Protein AF-A0A2V8NKT4-F1 (afdb_monomer_lite)

Foldseek 3Di:
DLVLLVVAFPPDWDPFFDDDPLLVVLLVVLVVVLVVQCVQCVVPDDPVCCLLANLLSVLLSVLVSVLCRGRVDDDPVSSVVSVCVVVVVVVCVVVVVVVVVCVVCVVVVNVVVVCCQVPVLVCLCLVFVFDDDDDPVLVVLQVVVLCLLPPVPQCDPDVVVVVVVLVVLLVVLVVLLVVCLDQVSVSSLLSNLLCLLSSLLNSLSVLCVVCSPPPLDDPVLSVQLSVLSVCSNNQSCQCPRPNDSVSSVVCSVSSLSNSVSSQVSDPRRPVVSNVSVVVSSVSCCVPPVVQDRSVWGQDDWQDAPVDTDGGDPLCSQLLNVLLVVCVVFDPFLAEAEDAQPPVNCVRNVGDHLDPDNHPSSDPDLDDLVNVVVSCVVRVHFKYKFFQDHNGDDGRDPSNVVSQCVVFVDWDDGDRIIMGGDDD

pLDDT: mean 88.25, std 9.62, range [53.41, 97.94]

Secondary structure (DSSP, 8-state):
-HHHHHHH--S---SS----HHHHHHHHHHHHHHHHHHHHHGGG--HHHIIIIIHHHHHHHHHHHHHHHHH--S-HHHHHHHHHHHHHHHHHHHHHHHHHHHHHHHHTT-HHHHHIIIIIGGGHHHHHS--PPPPGGGGGGGHHHHHHHHS-----SSHHHHHHHHHHHHHHHHHHHHGGGSHHHHHHHHHHHHHHHHHHHHHHHHHHHHTTT-TTS-HHHHHHHHHHHHHHHHHGGGGSS---HHHHHHHHHHHHHHHHHHHHH-TTS-HHHHHHHHHHHHHHIIIIITT--TT----EEP--TT-PPEE-HHHHHHHHHHHHHHHHH--SSB-EEESS-HHHHHHH-PBPSSS-SSGGG-SS---HHHHHHHHHHHT--EEEEESS-SSSPPPPHHHHHHHHHH--EEEEETTEEEEE---

Sequence (423 aa):
MYREQVLSSDGSRLSKPYFSYFSLLKGLGYLSFFGAVTSLLWPRLGLLEAVNLLLPAASFCGVLIWTERMAGQASFNARLKNLASGIAPFSLGIVAPILLFLIPYILSNSVGDLYRGVFLLSQKRLQYASADFPPFLTIVTAVPYGLLLFFNPSPSRKPIINRILGTIVVLALGLALTSSGNPPVWGFIWHSGRLLSVLAVLAGCSVIVRFLKSDLISSTKRQILILLVGMTALLSLIQFPFPAPIYYCYMSPLVALALLAIVTVQPDAPKLLHLGFLAFYLLFAVLWMNTGYPAHKPQLRIDLARGGIRVAAEDREVYTALVKLIRQHADSGYIYAAPDCPEVYFLTGLRNPTRKIFDFLSSVQEDASDMARLIQTKGIRVIVINRHPGHSPTLDSQVASLLQERFPESADIGKFTVRWTVK

Radius of gyration: 27.74 Å; chains: 1; bounding box: 74×44×80 Å

Structure (mmCIF, N/CA/C/O backbone):
data_AF-A0A2V8NKT4-F1
#
_entry.id   AF-A0A2V8NKT4-F1
#
loop_
_atom_site.group_PDB
_atom_site.id
_atom_site.type_symbol
_atom_site.label_atom_id
_atom_site.label_alt_id
_atom_site.label_comp_id
_atom_site.label_asym_id
_atom_site.label_entity_id
_atom_site.label_seq_id
_atom_site.pdbx_PDB_ins_code
_atom_site.Cartn_x
_atom_site.Cartn_y
_atom_site.Cartn_z
_atom_site.occupancy
_atom_site.B_iso_or_equiv
_atom_site.auth_seq_id
_atom_site.auth_comp_id
_atom_site.auth_asym_id
_atom_site.auth_atom_id
_atom_site.pdbx_PDB_model_num
ATOM 1 N N . MET A 1 1 ? 3.908 -11.097 -21.227 1.00 64.62 1 MET A N 1
ATOM 2 C CA . MET A 1 1 ? 3.631 -10.383 -22.497 1.00 64.62 1 MET A CA 1
ATOM 3 C C . MET A 1 1 ? 4.871 -10.185 -23.374 1.00 64.62 1 MET A C 1
ATOM 5 O O . MET A 1 1 ? 4.804 -10.582 -24.523 1.00 64.62 1 MET A O 1
ATOM 9 N N . TYR A 1 2 ? 6.004 -9.658 -22.884 1.00 76.06 2 TYR A N 1
ATOM 10 C CA . TYR A 1 2 ? 7.226 -9.525 -23.711 1.00 76.06 2 TYR A CA 1
ATOM 11 C C . TYR A 1 2 ? 7.851 -10.874 -24.129 1.00 76.06 2 TYR A C 1
ATOM 13 O O . TYR A 1 2 ? 8.324 -11.025 -25.248 1.00 76.06 2 TYR A O 1
ATOM 21 N N . ARG A 1 3 ? 7.798 -11.901 -23.264 1.00 81.06 3 ARG A N 1
ATOM 22 C CA . ARG A 1 3 ? 8.288 -13.258 -23.589 1.00 81.06 3 ARG A CA 1
ATOM 23 C C . ARG A 1 3 ? 7.649 -13.837 -24.855 1.00 81.06 3 ARG A C 1
ATOM 25 O O . ARG A 1 3 ? 8.330 -14.499 -25.622 1.00 81.06 3 ARG A O 1
ATOM 32 N N . GLU A 1 4 ? 6.369 -13.557 -25.085 1.00 83.94 4 GLU A N 1
ATOM 33 C CA . GLU A 1 4 ? 5.666 -13.993 -26.294 1.00 83.94 4 GLU A CA 1
ATOM 34 C C . GLU A 1 4 ? 6.280 -13.380 -27.562 1.00 83.94 4 GLU A C 1
ATOM 36 O O . GLU A 1 4 ? 6.484 -14.111 -28.525 1.00 83.94 4 GLU A O 1
ATOM 41 N N . GLN A 1 5 ? 6.657 -12.095 -27.542 1.00 78.75 5 GLN A N 1
ATOM 42 C CA . GLN A 1 5 ? 7.350 -11.440 -28.664 1.00 78.75 5 GLN A CA 1
ATOM 43 C C . GLN A 1 5 ? 8.713 -12.088 -28.930 1.00 78.75 5 GLN A C 1
ATOM 45 O O . GLN A 1 5 ? 9.093 -12.289 -30.073 1.00 78.75 5 GLN A O 1
ATOM 50 N N . VAL A 1 6 ? 9.449 -12.451 -27.872 1.00 79.12 6 VAL A N 1
ATOM 51 C CA . VAL A 1 6 ? 10.750 -13.126 -28.013 1.00 79.12 6 VAL A CA 1
ATOM 52 C C . VAL A 1 6 ? 10.596 -14.519 -28.625 1.00 79.12 6 VAL A C 1
ATOM 54 O O . VAL A 1 6 ? 11.411 -14.900 -29.452 1.00 79.12 6 VAL A O 1
ATOM 57 N N . LEU A 1 7 ? 9.558 -15.266 -28.239 1.00 77.44 7 LEU A N 1
ATOM 58 C CA . LEU A 1 7 ? 9.294 -16.616 -28.754 1.00 77.44 7 LEU A CA 1
ATOM 59 C C . LEU A 1 7 ? 8.732 -16.632 -30.181 1.00 77.44 7 LEU A C 1
ATOM 61 O O . LEU A 1 7 ? 8.764 -17.673 -30.825 1.00 77.44 7 LEU A O 1
ATOM 65 N N . SER A 1 8 ? 8.175 -15.514 -30.643 1.00 72.75 8 SER A N 1
ATOM 66 C CA . SER A 1 8 ? 7.590 -15.371 -31.980 1.00 72.75 8 SER A CA 1
ATOM 67 C C . SER A 1 8 ? 8.484 -14.606 -32.958 1.00 72.75 8 SER A C 1
ATOM 69 O O . SER A 1 8 ? 8.185 -14.548 -34.139 1.00 72.75 8 SER A O 1
ATOM 71 N N . SER A 1 9 ? 9.581 -14.007 -32.498 1.00 69.50 9 SER A N 1
ATOM 72 C CA . SER A 1 9 ? 10.482 -13.250 -33.365 1.00 69.50 9 SER A CA 1
ATOM 73 C C . SER A 1 9 ? 11.307 -14.196 -34.246 1.00 69.50 9 SER A C 1
ATOM 75 O O . SER A 1 9 ? 12.158 -14.917 -33.725 1.00 69.50 9 SER A O 1
ATOM 77 N N . ASP A 1 10 ? 11.174 -14.076 -35.567 1.00 59.22 10 ASP A N 1
ATOM 78 C CA . ASP A 1 10 ? 12.001 -14.792 -36.556 1.00 59.22 10 ASP A CA 1
ATOM 79 C C . ASP A 1 10 ? 13.420 -14.188 -36.718 1.00 59.22 10 ASP A C 1
ATOM 81 O O . ASP A 1 10 ? 14.166 -14.535 -37.629 1.00 59.22 10 ASP A O 1
ATOM 85 N N . GLY A 1 11 ? 13.826 -13.267 -35.832 1.00 57.09 11 GLY A N 1
ATOM 86 C CA . GLY A 1 11 ? 15.182 -12.703 -35.763 1.00 57.09 11 GLY A CA 1
ATOM 87 C C . GLY A 1 11 ? 15.401 -11.388 -36.527 1.00 57.09 11 GLY A C 1
ATOM 88 O O . GLY A 1 11 ? 16.398 -10.707 -36.285 1.00 57.09 11 GLY A O 1
ATOM 89 N N . SER A 1 12 ? 14.471 -10.954 -37.382 1.00 55.25 12 SER A N 1
ATOM 90 C CA . SER A 1 12 ? 14.614 -9.737 -38.199 1.00 55.25 12 SER A CA 1
ATOM 91 C C . SER A 1 12 ? 14.015 -8.484 -37.539 1.00 55.25 12 SER A C 1
ATOM 93 O O . SER A 1 12 ? 12.839 -8.200 -37.720 1.00 55.25 12 SER A O 1
ATOM 95 N N . ARG A 1 13 ? 14.777 -7.660 -36.805 1.00 59.75 13 ARG A N 1
ATOM 96 C CA . ARG A 1 13 ? 14.238 -6.390 -36.251 1.00 59.75 13 ARG A CA 1
ATOM 97 C C . ARG A 1 13 ? 13.988 -5.352 -37.357 1.00 59.75 13 ARG A C 1
ATOM 99 O O . ARG A 1 13 ? 14.906 -5.003 -38.093 1.00 59.75 13 ARG A O 1
ATOM 106 N N . LEU A 1 14 ? 12.771 -4.806 -37.447 1.00 56.50 14 LEU A N 1
ATOM 107 C CA . LEU A 1 14 ? 12.442 -3.771 -38.436 1.00 56.50 14 LEU A CA 1
ATOM 108 C C . LEU A 1 14 ? 13.064 -2.410 -38.079 1.00 56.50 14 LEU A C 1
ATOM 110 O O . LEU A 1 14 ? 13.139 -1.994 -36.918 1.00 56.50 14 LEU A O 1
ATOM 114 N N . SER A 1 15 ? 13.466 -1.665 -39.108 1.00 58.75 15 SER A N 1
ATOM 115 C CA . SER A 1 15 ? 13.884 -0.267 -38.971 1.00 58.75 15 SER A CA 1
ATOM 116 C C . SER A 1 15 ? 12.691 0.677 -38.755 1.00 58.75 15 SER A C 1
ATOM 118 O O . SER A 1 15 ? 12.857 1.698 -38.084 1.00 58.75 15 SER A O 1
ATOM 120 N N . LYS A 1 16 ? 11.494 0.304 -39.239 1.00 65.62 16 LYS A N 1
ATOM 121 C CA . LYS A 1 16 ? 10.247 1.091 -39.213 1.00 65.62 16 LYS A CA 1
ATOM 122 C C . LYS A 1 16 ? 9.162 0.456 -38.320 1.00 65.62 16 LYS A C 1
ATOM 124 O O . LYS A 1 16 ? 9.139 -0.767 -38.192 1.00 65.62 16 LYS A O 1
ATOM 129 N N . PRO A 1 17 ? 8.267 1.262 -37.714 1.00 68.44 17 PRO A N 1
ATOM 130 C CA . PRO A 1 17 ? 7.155 0.753 -36.913 1.00 68.44 17 PRO A CA 1
ATOM 131 C C . PRO A 1 17 ? 6.203 -0.102 -37.760 1.00 68.44 17 PRO A C 1
ATOM 133 O O . PRO A 1 17 ? 5.865 0.269 -38.882 1.00 68.44 17 PRO A O 1
ATOM 136 N N . TYR A 1 18 ? 5.761 -1.225 -37.198 1.00 71.62 18 TYR A N 1
ATOM 137 C CA . TYR A 1 18 ? 4.832 -2.163 -37.826 1.00 71.62 18 TYR A CA 1
ATOM 138 C C . TYR A 1 18 ? 3.518 -2.219 -37.042 1.00 71.62 18 TYR A C 1
ATOM 140 O O . TYR A 1 18 ? 3.509 -2.152 -35.811 1.00 71.62 18 TYR A O 1
ATOM 148 N N . PHE A 1 19 ? 2.399 -2.327 -37.758 1.00 76.56 19 PHE A N 1
ATOM 149 C CA . PHE A 1 19 ? 1.069 -2.451 -37.171 1.00 76.56 19 PHE A CA 1
ATOM 150 C C . PHE A 1 19 ? 0.471 -3.806 -37.542 1.00 76.56 19 PHE A C 1
ATOM 152 O O . PHE A 1 19 ? 0.422 -4.171 -38.712 1.00 76.56 19 PHE A O 1
ATOM 159 N N . SER A 1 20 ? 0.000 -4.545 -36.537 1.00 83.50 20 SER A N 1
ATOM 160 C CA . SER A 1 20 ? -0.697 -5.819 -36.715 1.00 83.50 20 SER A CA 1
ATOM 161 C C . SER A 1 20 ? -1.988 -5.843 -35.899 1.00 83.50 20 SER A C 1
ATOM 163 O O . SER A 1 20 ? -2.091 -5.160 -34.877 1.00 83.50 20 SER A O 1
ATOM 165 N N . TYR A 1 21 ? -2.951 -6.684 -36.288 1.00 85.81 21 TYR A N 1
ATOM 166 C CA . TYR A 1 21 ? -4.174 -6.908 -35.502 1.00 85.81 21 TYR A CA 1
ATOM 167 C C . TYR A 1 21 ? -3.878 -7.360 -34.063 1.00 85.81 21 TYR A C 1
ATOM 169 O O . TYR A 1 21 ? -4.583 -6.984 -33.130 1.00 85.81 21 TYR A O 1
ATOM 177 N N . PHE A 1 22 ? -2.794 -8.112 -33.852 1.00 86.19 22 PHE A N 1
ATOM 178 C CA . PHE A 1 22 ? -2.374 -8.511 -32.508 1.00 86.19 22 PHE A CA 1
ATOM 179 C C . PHE A 1 22 ? -1.811 -7.333 -31.699 1.00 86.19 22 PHE A C 1
ATOM 181 O O . PHE A 1 22 ? -2.049 -7.220 -30.496 1.00 86.19 22 PHE A O 1
ATOM 188 N N . SER A 1 23 ? -1.101 -6.415 -32.359 1.00 86.69 23 SER A N 1
ATOM 189 C CA . SER A 1 23 ? -0.626 -5.174 -31.742 1.00 86.69 23 SER A CA 1
ATOM 190 C C . SER A 1 23 ? -1.789 -4.257 -31.356 1.00 86.69 23 SER A C 1
ATOM 192 O O . SER A 1 23 ? -1.735 -3.640 -30.293 1.00 86.69 23 SER A O 1
ATOM 194 N N . LEU A 1 24 ? -2.860 -4.211 -32.162 1.00 89.38 24 LEU A N 1
ATOM 195 C CA . LEU A 1 24 ? -4.108 -3.526 -31.806 1.00 89.38 24 LEU A CA 1
ATOM 196 C C . LEU A 1 24 ? -4.747 -4.152 -30.560 1.00 89.38 24 LEU A C 1
ATOM 198 O O . LEU A 1 24 ? -5.046 -3.428 -29.615 1.00 89.38 24 LEU A O 1
ATOM 202 N N . LEU A 1 25 ? -4.883 -5.482 -30.521 1.00 91.19 25 LEU A N 1
ATOM 203 C CA . LEU A 1 25 ? -5.438 -6.206 -29.371 1.00 91.19 25 LEU A CA 1
ATOM 204 C C . LEU A 1 25 ? -4.679 -5.889 -28.072 1.00 91.19 25 LEU A C 1
ATOM 206 O O . LEU A 1 25 ? -5.288 -5.541 -27.061 1.00 91.19 25 LEU A O 1
ATOM 210 N N . LYS A 1 26 ? -3.343 -5.955 -28.097 1.00 90.62 26 LYS A N 1
ATOM 211 C CA . LYS A 1 26 ? -2.512 -5.583 -26.942 1.00 90.62 26 LYS A CA 1
ATOM 212 C C . LYS A 1 26 ? -2.645 -4.112 -26.574 1.00 90.62 26 LYS A C 1
ATOM 214 O O . LYS A 1 26 ? -2.766 -3.800 -25.394 1.00 90.62 26 LYS A O 1
ATOM 219 N N . GLY A 1 27 ? -2.631 -3.223 -27.567 1.00 92.31 27 GLY A N 1
ATOM 220 C CA . GLY A 1 27 ? -2.819 -1.789 -27.363 1.00 92.31 27 GLY A CA 1
ATOM 221 C C . GLY A 1 27 ? -4.129 -1.486 -26.641 1.00 92.31 27 GLY A C 1
ATOM 222 O O . GLY A 1 27 ? -4.115 -0.791 -25.630 1.00 92.31 27 GLY A O 1
ATOM 223 N N . LEU A 1 28 ? -5.235 -2.083 -27.093 1.00 94.50 28 LEU A N 1
ATOM 224 C CA . LEU A 1 28 ? -6.538 -1.979 -26.433 1.00 94.50 28 LEU A CA 1
ATOM 225 C C . LEU A 1 28 ? -6.506 -2.543 -25.010 1.00 94.50 28 LEU A C 1
ATOM 227 O O . LEU A 1 28 ? -7.053 -1.918 -24.106 1.00 94.50 28 LEU A O 1
ATOM 231 N N . GLY A 1 29 ? -5.826 -3.669 -24.780 1.00 94.69 29 GLY A N 1
ATOM 232 C CA . GLY A 1 29 ? -5.637 -4.226 -23.438 1.00 94.69 29 GLY A CA 1
ATOM 233 C C . GLY A 1 29 ? -4.896 -3.273 -22.492 1.00 94.69 29 GLY A C 1
ATOM 234 O O . GLY A 1 29 ? -5.340 -3.054 -21.367 1.00 94.69 29 GLY A O 1
ATOM 235 N N . TYR A 1 30 ? -3.805 -2.653 -22.951 1.00 94.81 30 TYR A N 1
ATOM 236 C CA . TYR A 1 30 ? -3.048 -1.675 -22.161 1.00 94.81 30 TYR A CA 1
ATOM 237 C C . TYR A 1 30 ? -3.834 -0.389 -21.902 1.00 94.81 30 TYR A C 1
ATOM 239 O O . TYR A 1 30 ? -3.803 0.125 -20.787 1.00 94.81 30 TYR A O 1
ATOM 247 N N . LEU A 1 31 ? -4.570 0.110 -22.899 1.00 95.19 31 LEU A N 1
ATOM 248 C CA . LEU A 1 31 ? -5.439 1.278 -22.740 1.00 95.19 31 LEU A CA 1
ATOM 249 C C . LEU A 1 31 ? -6.603 0.995 -21.787 1.00 95.19 31 LEU A C 1
ATOM 251 O O . LEU A 1 31 ? -6.918 1.838 -20.955 1.00 95.19 31 LEU A O 1
ATOM 255 N N . SER A 1 32 ? -7.193 -0.200 -21.856 1.00 96.69 32 SER A N 1
ATOM 256 C CA . SER A 1 32 ? -8.254 -0.627 -20.936 1.00 96.69 32 SER A CA 1
ATOM 257 C C . SER A 1 32 ? -7.733 -0.731 -19.506 1.00 96.69 32 SER A C 1
ATOM 259 O O . SER A 1 32 ? -8.375 -0.248 -18.579 1.00 96.69 32 SER A O 1
ATOM 261 N N . PHE A 1 33 ? -6.540 -1.307 -19.321 1.00 95.50 33 PHE A N 1
ATOM 262 C CA . PHE A 1 33 ? -5.877 -1.345 -18.020 1.00 95.50 33 PHE A CA 1
ATOM 263 C C . PHE A 1 33 ? -5.609 0.066 -17.481 1.00 95.50 33 PHE A C 1
ATOM 265 O O . PHE A 1 33 ? -5.953 0.361 -16.339 1.00 95.50 33 PHE A O 1
ATOM 272 N N . PHE A 1 34 ? -5.041 0.953 -18.303 1.00 95.69 34 PHE A N 1
ATOM 273 C CA . PHE A 1 34 ? -4.792 2.336 -17.908 1.00 95.69 34 PHE A CA 1
ATOM 274 C C . PHE A 1 34 ? -6.093 3.058 -17.538 1.00 95.69 34 PHE A C 1
ATOM 276 O O . PHE A 1 34 ? -6.162 3.668 -16.477 1.00 95.69 34 PHE A O 1
ATOM 283 N N . GLY A 1 35 ? -7.148 2.903 -18.344 1.00 96.88 35 GLY A N 1
ATOM 284 C CA . GLY A 1 35 ? -8.477 3.439 -18.053 1.00 96.88 35 GLY A CA 1
ATOM 285 C C . GLY A 1 35 ? -9.065 2.902 -16.747 1.00 96.88 35 GLY A C 1
ATOM 286 O O . GLY A 1 35 ? -9.629 3.674 -15.977 1.00 96.88 35 GLY A O 1
ATOM 287 N N . ALA A 1 36 ? -8.874 1.615 -16.438 1.00 96.12 36 ALA A N 1
ATOM 288 C CA . ALA A 1 36 ? -9.296 1.029 -15.166 1.00 96.12 36 ALA A CA 1
ATOM 289 C C . ALA A 1 36 ? -8.529 1.623 -13.972 1.00 96.12 36 ALA A C 1
ATOM 291 O O . ALA A 1 36 ? -9.140 1.941 -12.955 1.00 96.12 36 ALA A O 1
ATOM 292 N N . VAL A 1 37 ? -7.213 1.834 -14.100 1.00 95.56 37 VAL A N 1
ATOM 293 C CA . VAL A 1 37 ? -6.412 2.522 -13.072 1.00 95.56 37 VAL A CA 1
ATOM 294 C C . VAL A 1 37 ? -6.877 3.967 -12.904 1.00 95.56 37 VAL A C 1
ATOM 296 O O . VAL A 1 37 ? -7.089 4.408 -11.779 1.00 95.56 37 VAL A O 1
ATOM 299 N N . THR A 1 38 ? -7.098 4.704 -13.994 1.00 95.81 38 THR A N 1
ATOM 300 C CA . THR A 1 38 ? -7.631 6.070 -13.926 1.00 95.81 38 THR A CA 1
ATOM 301 C C . THR A 1 38 ? -8.998 6.096 -13.252 1.00 95.81 38 THR A C 1
ATOM 303 O O . THR A 1 38 ? -9.204 6.910 -12.361 1.00 95.81 38 THR A O 1
ATOM 306 N N . SER A 1 39 ? -9.903 5.182 -13.609 1.00 94.88 39 SER A N 1
ATOM 307 C CA . SER A 1 39 ? -11.229 5.072 -12.994 1.00 94.88 39 SER A CA 1
ATOM 308 C C . SER A 1 39 ? -11.155 4.735 -11.505 1.00 94.88 39 SER A C 1
ATOM 310 O O . SER A 1 39 ? -11.958 5.251 -10.734 1.00 94.88 39 SER A O 1
ATOM 312 N N . LEU A 1 40 ? -10.208 3.884 -11.095 1.00 92.25 40 LEU A N 1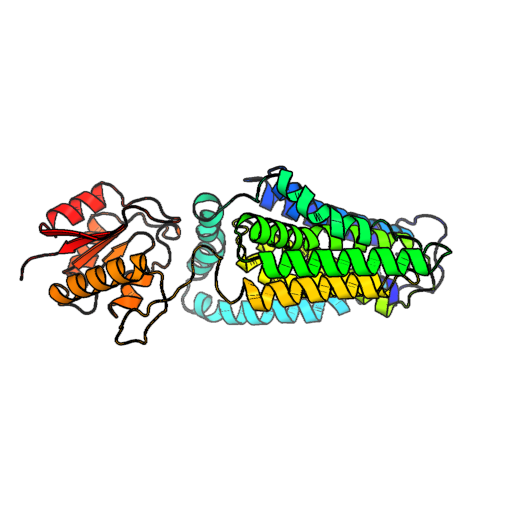
ATOM 313 C CA . LEU A 1 40 ? -9.979 3.541 -9.691 1.00 92.25 40 LEU A CA 1
ATOM 314 C C . LEU A 1 40 ? -9.515 4.761 -8.887 1.00 92.25 40 LEU A C 1
ATOM 316 O O . LEU A 1 40 ? -9.971 4.969 -7.765 1.00 92.25 40 LEU A O 1
ATOM 320 N N . LEU A 1 41 ? -8.607 5.556 -9.459 1.00 93.25 41 LEU A N 1
ATOM 321 C CA . LEU A 1 41 ? -8.030 6.728 -8.802 1.00 93.25 41 LEU A CA 1
ATOM 322 C C . LEU A 1 41 ? -8.934 7.962 -8.884 1.00 93.25 41 LEU A C 1
ATOM 324 O O . LEU A 1 41 ? -8.805 8.848 -8.045 1.00 93.25 41 LEU A O 1
ATOM 328 N N . TRP A 1 42 ? -9.848 8.013 -9.859 1.00 92.75 42 TRP A N 1
ATOM 329 C CA . TRP A 1 42 ? -10.692 9.170 -10.174 1.00 92.75 42 TRP A CA 1
ATOM 330 C C . TRP A 1 42 ? -11.334 9.848 -8.957 1.00 92.75 42 TRP A C 1
ATOM 332 O O . TRP A 1 42 ? -11.228 11.071 -8.864 1.00 92.75 42 TRP A O 1
ATOM 342 N N . PRO A 1 43 ? -11.918 9.119 -7.980 1.00 89.88 43 PRO A N 1
ATOM 343 C CA . PRO A 1 43 ? -12.567 9.755 -6.833 1.00 89.88 43 PRO A CA 1
ATOM 344 C C . PRO A 1 43 ? -11.627 10.601 -5.962 1.00 89.88 43 PRO A C 1
ATOM 346 O O . PRO A 1 43 ? -12.102 11.436 -5.198 1.00 89.88 43 PRO A O 1
ATOM 349 N N . ARG A 1 44 ? -10.308 10.365 -6.030 1.00 88.94 44 ARG A N 1
ATOM 350 C CA . ARG A 1 44 ? -9.288 11.053 -5.220 1.00 88.94 44 ARG A CA 1
ATOM 351 C C . ARG A 1 44 ? -8.034 11.389 -6.037 1.00 88.94 44 ARG A C 1
ATOM 353 O O . ARG A 1 44 ? -6.927 11.362 -5.509 1.00 88.94 44 ARG A O 1
ATOM 360 N N . LEU A 1 45 ? -8.181 11.649 -7.337 1.00 91.19 45 LEU A N 1
ATOM 361 C CA . LEU A 1 45 ? -7.037 11.902 -8.212 1.00 91.19 45 LEU A CA 1
ATOM 362 C C . LEU A 1 45 ? -6.495 13.320 -7.987 1.00 91.19 45 LEU A C 1
ATOM 364 O O . LEU A 1 45 ? -6.974 14.281 -8.585 1.00 91.19 45 LEU A O 1
ATOM 368 N N . GLY A 1 46 ? -5.479 13.442 -7.137 1.00 91.69 46 GLY A N 1
ATOM 369 C CA . GLY A 1 46 ? -4.660 14.641 -7.005 1.00 91.69 46 GLY A CA 1
ATOM 370 C C . GLY A 1 46 ? -3.371 14.565 -7.828 1.00 91.69 46 GLY A C 1
ATOM 371 O O . GLY A 1 46 ? -3.057 13.564 -8.480 1.00 91.69 46 GLY A O 1
ATOM 372 N N . LEU A 1 47 ? -2.588 15.649 -7.785 1.00 92.75 47 LEU A N 1
ATOM 373 C CA . LEU A 1 47 ? -1.303 15.738 -8.487 1.00 92.75 47 LEU A CA 1
ATOM 374 C C . LEU A 1 47 ? -0.341 14.626 -8.052 1.00 92.75 47 LEU A C 1
ATOM 376 O O . LEU A 1 47 ? 0.391 14.080 -8.874 1.00 92.75 47 LEU A O 1
ATOM 380 N N . LEU A 1 48 ? -0.329 14.273 -6.768 1.00 93.06 48 LEU A N 1
ATOM 381 C CA . LEU A 1 48 ? 0.625 13.300 -6.252 1.00 93.06 48 LEU A CA 1
ATOM 382 C C . LEU A 1 48 ? 0.173 11.864 -6.390 1.00 93.06 48 LEU A C 1
ATOM 384 O O . LEU A 1 48 ? 1.020 11.004 -6.610 1.00 93.06 48 LEU A O 1
ATOM 388 N N . GLU A 1 49 ? -1.123 11.600 -6.350 1.00 93.75 49 GLU A N 1
ATOM 389 C CA . GLU A 1 49 ? -1.696 10.329 -6.768 1.00 93.75 49 GLU A CA 1
ATOM 390 C C . GLU A 1 49 ? -1.366 10.096 -8.247 1.00 93.75 49 GLU A C 1
ATOM 392 O O . GLU A 1 49 ? -0.908 9.014 -8.620 1.00 93.75 49 GLU A O 1
ATOM 397 N N . ALA A 1 50 ? -1.476 11.138 -9.082 1.00 94.81 50 ALA A N 1
ATOM 398 C CA . ALA A 1 50 ? -1.067 11.066 -10.477 1.00 94.81 50 ALA A CA 1
ATOM 399 C C . ALA A 1 50 ? 0.438 10.774 -10.622 1.00 94.81 50 ALA A C 1
ATOM 401 O O . ALA A 1 50 ? 0.812 9.861 -11.353 1.00 94.81 50 ALA A O 1
ATOM 402 N N . VAL A 1 51 ? 1.311 11.482 -9.899 1.00 94.62 51 VAL A N 1
ATOM 403 C CA . VAL A 1 51 ? 2.773 11.279 -9.962 1.00 94.62 51 VAL A CA 1
ATOM 404 C C . VAL A 1 51 ? 3.198 9.907 -9.426 1.00 94.62 51 VAL A C 1
ATOM 406 O O . VAL A 1 51 ? 4.055 9.260 -10.022 1.00 94.62 51 VAL A O 1
ATOM 409 N N . ASN A 1 52 ? 2.626 9.453 -8.309 1.00 93.69 52 ASN A N 1
ATOM 410 C CA . ASN A 1 52 ? 3.065 8.231 -7.631 1.00 93.69 52 ASN A CA 1
ATOM 411 C C . ASN A 1 52 ? 2.442 6.959 -8.210 1.00 93.69 52 ASN A C 1
ATOM 413 O O . ASN A 1 52 ? 3.058 5.900 -8.118 1.00 93.69 52 ASN A O 1
ATOM 417 N N . LEU A 1 53 ? 1.236 7.037 -8.780 1.00 95.38 53 LEU A N 1
ATOM 418 C CA . LEU A 1 53 ? 0.467 5.857 -9.183 1.00 95.38 53 LEU A CA 1
ATOM 419 C C . LEU A 1 53 ? 0.153 5.849 -10.680 1.00 95.38 53 LEU A C 1
ATOM 421 O O . LEU A 1 53 ? 0.385 4.845 -11.355 1.00 95.38 53 LEU A O 1
ATOM 425 N N . LEU A 1 54 ? -0.339 6.968 -11.219 1.00 96.12 54 LEU A N 1
ATOM 426 C CA . LEU A 1 54 ? -0.786 7.023 -12.612 1.00 96.12 54 LEU A CA 1
ATOM 427 C C . LEU A 1 54 ? 0.382 7.131 -13.600 1.00 96.12 54 LEU A C 1
ATOM 429 O O . LEU A 1 54 ? 0.392 6.437 -14.613 1.00 96.12 54 LEU A O 1
ATOM 433 N N . LEU A 1 55 ? 1.378 7.967 -13.302 1.00 96.50 55 LEU A N 1
ATOM 434 C CA . LEU A 1 55 ? 2.546 8.198 -14.149 1.00 96.50 55 LEU A CA 1
ATOM 435 C C . LEU A 1 55 ? 3.369 6.911 -14.352 1.00 96.50 55 LEU A C 1
ATOM 437 O O . LEU A 1 55 ? 3.611 6.571 -15.510 1.00 96.50 55 LEU A O 1
ATOM 441 N N . PRO A 1 56 ? 3.727 6.128 -13.310 1.00 96.75 56 PRO A N 1
ATOM 442 C CA . PRO A 1 56 ? 4.383 4.833 -13.498 1.00 96.75 56 PRO A CA 1
ATOM 443 C C . PRO A 1 56 ? 3.586 3.872 -14.389 1.00 96.75 56 PRO A C 1
ATOM 445 O O . PRO A 1 56 ? 4.153 3.254 -15.294 1.00 96.75 56 PRO A O 1
ATOM 448 N N . ALA A 1 57 ? 2.268 3.773 -14.178 1.00 96.31 57 ALA A N 1
ATOM 449 C CA . ALA A 1 57 ? 1.395 2.922 -14.983 1.00 96.31 57 ALA A CA 1
ATOM 450 C C . ALA A 1 57 ? 1.341 3.384 -16.452 1.00 96.31 57 ALA A C 1
ATOM 452 O O . ALA A 1 57 ? 1.484 2.560 -17.360 1.00 96.31 57 ALA A O 1
ATOM 453 N N . ALA A 1 58 ? 1.202 4.692 -16.688 1.00 97.06 58 ALA A N 1
ATOM 454 C CA . ALA A 1 58 ? 1.184 5.298 -18.018 1.00 97.06 58 ALA A CA 1
ATOM 455 C C . ALA A 1 58 ? 2.503 5.070 -18.763 1.00 97.06 58 ALA A C 1
ATOM 457 O O . ALA A 1 58 ? 2.498 4.599 -19.902 1.00 97.06 58 ALA A O 1
ATOM 458 N N . SER A 1 59 ? 3.637 5.364 -18.117 1.00 97.56 59 SER A N 1
ATOM 459 C CA . SER A 1 59 ? 4.966 5.192 -18.706 1.00 97.56 59 SER A CA 1
ATOM 460 C C . SER A 1 59 ? 5.218 3.739 -19.088 1.00 97.56 59 SER A C 1
ATOM 462 O O . SER A 1 59 ? 5.652 3.465 -20.208 1.00 97.56 59 SER A O 1
ATOM 464 N N . PHE A 1 60 ? 4.881 2.796 -18.204 1.00 97.25 60 PHE A N 1
ATOM 465 C CA . PHE A 1 60 ? 5.068 1.380 -18.489 1.00 97.25 60 PHE A CA 1
ATOM 466 C C . PHE A 1 60 ? 4.167 0.892 -19.633 1.00 97.25 60 PHE A C 1
ATOM 468 O O . PHE A 1 60 ? 4.657 0.243 -20.559 1.00 97.25 60 PHE A O 1
ATOM 475 N N . CYS A 1 61 ? 2.879 1.259 -19.640 1.00 96.44 61 CYS A N 1
ATOM 476 C CA . CYS A 1 61 ? 1.969 0.933 -20.745 1.00 96.44 61 CYS A CA 1
ATOM 477 C C . CYS A 1 61 ? 2.453 1.524 -22.076 1.00 96.44 61 CYS A C 1
ATOM 479 O O . CYS A 1 61 ? 2.465 0.828 -23.092 1.00 96.44 61 CYS A O 1
ATOM 481 N N . GLY A 1 62 ? 2.913 2.779 -22.068 1.00 95.94 62 GLY A N 1
ATOM 482 C CA . GLY A 1 62 ? 3.474 3.446 -23.241 1.00 95.94 62 GLY A CA 1
ATOM 483 C C . GLY A 1 62 ? 4.689 2.710 -23.804 1.00 95.94 62 GLY A C 1
ATOM 484 O O . GLY A 1 62 ? 4.759 2.465 -25.010 1.00 95.94 62 GLY A O 1
ATOM 485 N N . VAL A 1 63 ? 5.606 2.266 -22.938 1.00 95.19 63 VAL A N 1
ATOM 486 C CA . VAL A 1 63 ? 6.753 1.444 -23.350 1.00 95.19 63 VAL A CA 1
ATOM 487 C C . VAL A 1 63 ? 6.306 0.096 -23.910 1.00 95.19 63 VAL A C 1
ATOM 489 O O . VAL A 1 63 ? 6.819 -0.320 -24.946 1.00 95.19 63 VAL A O 1
ATOM 492 N N . LEU A 1 64 ? 5.334 -0.590 -23.305 1.00 93.50 64 LEU A N 1
ATOM 493 C CA . LEU A 1 64 ? 4.838 -1.861 -23.847 1.00 93.50 64 LEU A CA 1
ATOM 494 C C . LEU A 1 64 ? 4.210 -1.695 -25.240 1.00 93.50 64 LEU A C 1
ATOM 496 O O . LEU A 1 64 ? 4.505 -2.490 -26.133 1.00 93.50 64 LEU A O 1
ATOM 500 N N . ILE A 1 65 ? 3.432 -0.634 -25.466 1.00 92.56 65 ILE A N 1
ATOM 501 C CA . ILE A 1 65 ? 2.888 -0.300 -26.793 1.00 92.56 65 ILE A CA 1
ATOM 502 C C . ILE A 1 65 ? 4.024 -0.004 -27.780 1.00 92.56 65 ILE A C 1
ATOM 504 O O . ILE A 1 65 ? 4.011 -0.486 -28.913 1.00 92.56 65 ILE A O 1
ATOM 508 N N . TRP A 1 66 ? 5.029 0.762 -27.355 1.00 90.50 66 TRP A N 1
ATOM 509 C CA . TRP A 1 66 ? 6.187 1.089 -28.183 1.00 90.50 66 TRP A CA 1
ATOM 510 C C . TRP A 1 66 ? 6.996 -0.152 -28.578 1.00 90.50 66 TRP A C 1
ATOM 512 O O . TRP A 1 66 ? 7.309 -0.342 -29.754 1.00 90.50 66 TRP A O 1
ATOM 522 N N . THR A 1 67 ? 7.300 -1.029 -27.616 1.00 88.31 67 THR A N 1
ATOM 523 C CA . THR A 1 67 ? 8.027 -2.281 -27.881 1.00 88.31 67 THR A CA 1
ATOM 524 C C . THR A 1 67 ? 7.251 -3.197 -28.822 1.00 88.31 67 THR A C 1
ATOM 526 O O . THR A 1 67 ? 7.840 -3.771 -29.732 1.00 88.31 67 THR A O 1
ATOM 529 N N . GLU A 1 68 ? 5.928 -3.271 -28.672 1.00 88.00 68 GLU A N 1
ATOM 530 C CA . GLU A 1 68 ? 5.051 -4.020 -29.568 1.00 88.00 68 GLU A CA 1
ATOM 531 C C . GLU A 1 68 ? 5.088 -3.478 -31.006 1.00 88.00 68 GLU A C 1
ATOM 533 O O . GLU A 1 68 ? 5.203 -4.270 -31.936 1.00 88.00 68 GLU A O 1
ATOM 538 N N . ARG A 1 69 ? 5.093 -2.154 -31.206 1.00 85.44 69 ARG A N 1
ATOM 539 C CA . ARG A 1 69 ? 5.211 -1.541 -32.546 1.00 85.44 69 ARG A CA 1
ATOM 540 C C . ARG A 1 69 ? 6.571 -1.757 -33.210 1.00 85.44 69 ARG A C 1
ATOM 542 O O . ARG A 1 69 ? 6.662 -1.743 -34.435 1.00 85.44 69 ARG A O 1
ATOM 549 N N . MET A 1 70 ? 7.631 -1.894 -32.417 1.00 81.88 70 MET A N 1
ATOM 550 C CA . MET A 1 70 ? 9.005 -2.006 -32.922 1.00 81.88 70 MET A CA 1
ATOM 551 C C . MET A 1 70 ? 9.473 -3.452 -33.111 1.00 81.88 70 MET A C 1
ATOM 553 O O . MET A 1 70 ? 10.333 -3.699 -33.952 1.00 81.88 70 MET A O 1
ATOM 557 N N . ALA A 1 71 ? 8.948 -4.393 -32.322 1.00 75.50 71 ALA A N 1
ATOM 558 C CA . ALA A 1 71 ? 9.435 -5.773 -32.267 1.00 75.50 71 ALA A CA 1
ATOM 559 C C . ALA A 1 71 ? 8.330 -6.843 -32.372 1.00 75.50 71 ALA A C 1
ATOM 561 O O . ALA A 1 71 ? 8.644 -8.029 -32.378 1.00 75.50 71 ALA A O 1
ATOM 562 N N . GLY A 1 72 ? 7.049 -6.464 -32.441 1.00 73.44 72 GLY A N 1
ATOM 563 C CA . GLY A 1 72 ? 5.933 -7.403 -32.569 1.00 73.44 72 GLY A CA 1
ATOM 564 C C . GLY A 1 72 ? 5.856 -8.007 -33.970 1.00 73.44 72 GLY A C 1
ATOM 565 O O . GLY A 1 72 ? 5.288 -7.402 -34.875 1.00 73.44 72 GLY A O 1
ATOM 566 N N . GLN A 1 73 ? 6.416 -9.203 -34.138 1.00 73.06 73 GLN A N 1
ATOM 567 C CA . GLN A 1 73 ? 6.435 -9.954 -35.397 1.00 73.06 73 GLN A CA 1
ATOM 568 C C . GLN A 1 73 ? 5.797 -11.336 -35.224 1.00 73.06 73 GLN A C 1
ATOM 570 O O . GLN A 1 73 ? 5.538 -11.748 -34.097 1.00 73.06 73 GLN A O 1
ATOM 575 N N . ALA A 1 74 ? 5.552 -12.014 -36.347 1.00 78.25 74 ALA A N 1
ATOM 576 C CA . ALA A 1 74 ? 4.813 -13.271 -36.522 1.00 78.25 74 ALA A CA 1
ATOM 577 C C . ALA A 1 74 ? 3.294 -13.171 -36.689 1.00 78.25 74 ALA A C 1
ATOM 579 O O . ALA A 1 74 ? 2.647 -12.146 -36.459 1.00 78.25 74 ALA A O 1
ATOM 580 N N . SER A 1 75 ? 2.738 -14.305 -37.121 1.00 83.00 75 SER A N 1
ATOM 581 C CA . SER A 1 75 ? 1.316 -14.506 -37.358 1.00 83.00 75 SER A CA 1
ATOM 582 C C . SER A 1 75 ? 0.505 -14.413 -36.064 1.00 83.00 75 SER A C 1
ATOM 584 O O . SER A 1 75 ? 0.928 -14.857 -34.996 1.00 83.00 75 SER A O 1
ATOM 586 N N . PHE A 1 76 ? -0.710 -13.875 -36.172 1.00 85.69 76 PHE A N 1
ATOM 587 C CA . PHE A 1 76 ? -1.626 -13.690 -35.043 1.00 85.69 76 PHE A CA 1
ATOM 588 C C . PHE A 1 76 ? -1.801 -14.965 -34.196 1.00 85.69 76 PHE A C 1
ATOM 590 O O . PHE A 1 76 ? -1.713 -14.910 -32.971 1.00 85.69 76 PHE A O 1
ATOM 597 N N . ASN A 1 77 ? -1.978 -16.122 -34.844 1.00 86.38 77 ASN A N 1
ATOM 598 C CA . ASN A 1 77 ? -2.227 -17.398 -34.166 1.00 86.38 77 ASN A CA 1
ATOM 599 C C . ASN A 1 77 ? -1.023 -17.892 -33.355 1.00 86.38 77 ASN A C 1
ATOM 601 O O . ASN A 1 77 ? -1.195 -18.345 -32.222 1.00 86.38 77 ASN A O 1
ATOM 605 N N . ALA A 1 78 ? 0.195 -17.780 -33.897 1.00 86.06 78 ALA A N 1
ATOM 606 C CA . ALA A 1 78 ? 1.408 -18.175 -33.180 1.00 86.06 78 ALA A CA 1
ATOM 607 C C . ALA A 1 78 ? 1.595 -17.327 -31.912 1.00 86.06 78 ALA A C 1
ATOM 609 O O . ALA A 1 78 ? 1.872 -17.843 -30.827 1.00 86.06 78 ALA A O 1
ATOM 610 N N . ARG A 1 79 ? 1.350 -16.022 -32.040 1.00 86.44 79 ARG A N 1
ATOM 611 C CA . ARG A 1 79 ? 1.425 -15.052 -30.947 1.00 86.44 79 ARG A CA 1
ATOM 612 C C . ARG A 1 79 ? 0.361 -15.279 -29.880 1.00 86.44 79 ARG A C 1
ATOM 614 O O . ARG A 1 79 ? 0.670 -15.289 -28.688 1.00 86.44 79 ARG A O 1
ATOM 621 N N . LEU A 1 80 ? -0.879 -15.535 -30.294 1.00 89.00 80 LEU A N 1
ATOM 622 C CA . LEU A 1 80 ? -1.974 -15.855 -29.382 1.00 89.00 80 LEU A CA 1
ATOM 623 C C . LEU A 1 80 ? -1.693 -17.146 -28.605 1.00 89.00 80 LEU A C 1
ATOM 625 O O . LEU A 1 80 ? -1.853 -17.161 -27.387 1.00 89.00 80 LEU A O 1
ATOM 629 N N . LYS A 1 81 ? -1.203 -18.194 -29.278 1.00 89.94 81 LYS A N 1
ATOM 630 C CA . LYS A 1 81 ? -0.821 -19.461 -28.640 1.00 89.94 81 LYS A CA 1
ATOM 631 C C . LYS A 1 81 ? 0.274 -19.258 -27.591 1.00 89.94 81 LYS A C 1
ATOM 633 O O . LYS A 1 81 ? 0.123 -19.721 -26.465 1.00 89.94 81 LYS A O 1
ATOM 638 N N . ASN A 1 82 ? 1.335 -18.528 -27.935 1.00 88.88 82 ASN A N 1
ATOM 639 C CA . ASN A 1 82 ? 2.448 -18.234 -27.026 1.00 88.88 82 ASN A CA 1
ATOM 640 C C . ASN A 1 82 ? 2.027 -17.353 -25.836 1.00 88.88 82 ASN A C 1
ATOM 642 O O . ASN A 1 82 ? 2.548 -17.496 -24.726 1.00 88.88 82 ASN A O 1
ATOM 646 N N . LEU A 1 83 ? 1.084 -16.429 -26.043 1.00 89.88 83 LEU A N 1
ATOM 647 C CA . LEU A 1 83 ? 0.503 -15.646 -24.956 1.00 89.88 83 LEU A CA 1
ATOM 648 C C . LEU A 1 83 ? -0.343 -16.533 -24.036 1.00 89.88 83 LEU A C 1
ATOM 650 O O . LEU A 1 83 ? -0.164 -16.487 -22.820 1.00 89.88 83 LEU A O 1
ATOM 654 N N . ALA A 1 84 ? -1.224 -17.352 -24.613 1.00 90.25 84 ALA A N 1
ATOM 655 C CA . ALA A 1 84 ? -2.110 -18.250 -23.883 1.00 90.25 84 ALA A CA 1
ATOM 656 C C . ALA A 1 84 ? -1.324 -19.283 -23.067 1.00 90.25 84 ALA A C 1
ATOM 658 O O . ALA A 1 84 ? -1.613 -19.461 -21.888 1.00 90.25 84 ALA A O 1
ATOM 659 N N . SER A 1 85 ? -0.271 -19.885 -23.632 1.00 90.62 85 SER A N 1
ATOM 660 C CA . SER A 1 85 ? 0.597 -20.824 -22.908 1.00 90.62 85 SER A CA 1
ATOM 661 C C . SER A 1 85 ? 1.325 -20.163 -21.737 1.00 90.62 85 SER A C 1
ATOM 663 O O . SER A 1 85 ? 1.632 -20.817 -20.746 1.00 90.62 85 SER A O 1
ATOM 665 N N . GLY A 1 86 ? 1.612 -18.863 -21.851 1.00 87.38 86 GLY A N 1
ATOM 666 C CA . GLY A 1 86 ? 2.176 -18.075 -20.765 1.00 87.38 86 GLY A CA 1
ATOM 667 C C . GLY A 1 86 ? 1.152 -17.761 -19.679 1.00 87.38 86 GLY A C 1
ATOM 668 O O . GLY A 1 86 ? 1.478 -17.904 -18.512 1.00 87.38 86 GLY A O 1
ATOM 669 N N . ILE A 1 87 ? -0.059 -17.333 -20.046 1.00 90.50 87 ILE A N 1
ATOM 670 C CA . ILE A 1 87 ? -1.096 -16.865 -19.110 1.00 90.50 87 ILE A CA 1
ATOM 671 C C . ILE A 1 87 ? -1.796 -18.024 -18.395 1.00 90.50 87 ILE A C 1
ATOM 673 O O . ILE A 1 87 ? -2.011 -17.935 -17.190 1.00 90.50 87 ILE A O 1
ATOM 677 N N . ALA A 1 88 ? -2.114 -19.109 -19.103 1.00 92.50 88 ALA A N 1
ATOM 678 C CA . ALA A 1 88 ? -2.897 -20.229 -18.584 1.00 92.50 88 ALA A CA 1
ATOM 679 C C . ALA A 1 88 ? -2.419 -20.773 -17.221 1.00 92.50 88 ALA A C 1
ATOM 681 O O . ALA A 1 88 ? -3.254 -20.858 -16.319 1.00 92.50 88 ALA A O 1
ATOM 682 N N . PRO A 1 89 ? -1.123 -21.087 -16.997 1.00 92.56 89 PRO A N 1
ATOM 683 C CA . PRO A 1 89 ? -0.682 -21.591 -15.695 1.00 92.56 89 PRO A CA 1
ATOM 684 C C . PRO A 1 89 ? -0.839 -20.557 -14.569 1.00 92.56 89 PRO A C 1
ATOM 686 O O . PRO A 1 89 ? -1.219 -20.923 -13.459 1.00 92.56 89 PRO A O 1
ATOM 689 N N . PHE A 1 90 ? -0.618 -19.264 -14.842 1.00 88.88 90 PHE A N 1
ATOM 690 C CA . PHE A 1 90 ? -0.834 -18.211 -13.840 1.00 88.88 90 PHE A CA 1
ATOM 691 C C . PHE A 1 90 ? -2.319 -18.019 -13.538 1.00 88.88 90 PHE A C 1
ATOM 693 O O . PHE A 1 90 ? -2.698 -17.916 -12.376 1.00 88.88 90 PHE A O 1
ATOM 700 N N . SER A 1 91 ? -3.168 -18.009 -14.568 1.00 92.69 91 SER A N 1
ATOM 701 C CA . SER A 1 91 ? -4.617 -17.918 -14.398 1.00 92.69 91 SER A CA 1
ATOM 702 C C . SER A 1 91 ? -5.160 -19.099 -13.602 1.00 92.69 91 SER A C 1
ATOM 704 O O . SER A 1 91 ? -5.974 -18.886 -12.711 1.00 92.69 91 SER A O 1
ATOM 706 N N . LEU A 1 92 ? -4.674 -20.318 -13.847 1.00 93.50 92 LEU A N 1
ATOM 707 C CA . LEU A 1 92 ? -5.065 -21.492 -13.068 1.00 93.50 92 LEU A CA 1
ATOM 708 C C . LEU A 1 92 ? -4.657 -21.352 -11.594 1.00 93.50 92 LEU A C 1
ATOM 710 O O . LEU A 1 92 ? -5.468 -21.619 -10.711 1.00 93.50 92 LEU A O 1
ATOM 714 N N . GLY A 1 93 ? -3.440 -20.861 -11.332 1.00 93.81 93 GLY A N 1
ATOM 715 C CA . GLY A 1 93 ? -2.958 -20.581 -9.977 1.00 93.81 93 GLY A CA 1
ATOM 716 C C . GLY A 1 93 ? -3.764 -19.513 -9.226 1.00 93.81 93 GLY A C 1
ATOM 717 O O . GLY A 1 93 ? -3.785 -19.532 -8.001 1.00 93.81 93 GLY A O 1
ATOM 718 N N . ILE A 1 94 ? -4.453 -18.614 -9.937 1.00 93.56 94 ILE A N 1
ATOM 719 C CA . ILE A 1 94 ? -5.356 -17.607 -9.351 1.00 93.56 94 ILE A CA 1
ATOM 720 C C . ILE A 1 94 ? -6.769 -18.172 -9.173 1.00 93.56 94 ILE A C 1
ATOM 722 O O . ILE A 1 94 ? -7.377 -18.014 -8.118 1.00 93.56 94 ILE A O 1
ATOM 726 N N . VAL A 1 95 ? -7.307 -18.833 -10.199 1.00 95.88 95 VAL A N 1
ATOM 727 C CA . VAL A 1 95 ? -8.696 -19.310 -10.215 1.00 95.88 95 VAL A CA 1
ATOM 728 C C . VAL A 1 95 ? -8.901 -20.452 -9.223 1.00 95.88 95 VAL A C 1
ATOM 730 O O . VAL A 1 95 ? -9.896 -20.448 -8.506 1.00 95.88 95 VAL A O 1
ATOM 733 N N . ALA A 1 96 ? -7.962 -21.397 -9.126 1.00 95.56 96 ALA A N 1
ATOM 734 C CA . ALA A 1 96 ? -8.085 -22.545 -8.229 1.00 95.56 96 ALA A CA 1
ATOM 735 C C . ALA A 1 96 ? -8.322 -22.156 -6.752 1.00 95.56 96 ALA A C 1
ATOM 737 O O . ALA A 1 96 ? -9.322 -22.606 -6.188 1.00 95.56 96 ALA A O 1
ATOM 738 N N . PRO A 1 97 ? -7.500 -21.302 -6.106 1.00 96.06 97 PRO A N 1
ATOM 739 C CA . PRO A 1 97 ? -7.745 -20.908 -4.720 1.00 96.06 97 PRO A CA 1
ATOM 740 C C . PRO A 1 97 ? -9.021 -20.076 -4.552 1.00 96.06 97 PRO A C 1
ATOM 742 O O . PRO A 1 97 ? -9.694 -20.224 -3.537 1.00 96.06 97 PRO A O 1
ATOM 745 N N . ILE A 1 98 ? -9.394 -19.247 -5.537 1.00 94.81 98 ILE A N 1
ATOM 746 C CA . ILE A 1 98 ? -10.659 -18.495 -5.495 1.00 94.81 98 ILE A CA 1
ATOM 747 C C . ILE A 1 98 ? -11.848 -19.459 -5.488 1.00 94.81 98 ILE A C 1
ATOM 749 O O . ILE A 1 98 ? -12.748 -19.310 -4.666 1.00 94.81 98 ILE A O 1
ATOM 753 N N . LEU A 1 99 ? -11.843 -20.469 -6.362 1.00 95.12 99 LEU A N 1
ATOM 754 C CA . LEU A 1 99 ? -12.901 -21.478 -6.405 1.00 95.12 99 LEU A CA 1
ATOM 755 C C . LEU A 1 99 ? -12.969 -22.275 -5.103 1.00 95.12 99 LEU A C 1
ATOM 757 O O . LEU A 1 99 ? -14.059 -22.447 -4.567 1.00 95.12 99 LEU A O 1
ATOM 761 N N . LEU A 1 100 ? -11.825 -22.696 -4.554 1.00 96.38 100 LEU A N 1
ATOM 762 C CA . LEU A 1 100 ? -11.776 -23.386 -3.260 1.00 96.38 100 LEU A CA 1
ATOM 763 C C . LEU A 1 100 ? -12.335 -22.516 -2.126 1.00 96.38 100 LEU A C 1
ATOM 765 O O . LEU A 1 100 ? -13.101 -23.001 -1.297 1.00 96.38 100 LEU A O 1
ATOM 769 N N . PHE A 1 101 ? -12.001 -21.226 -2.116 1.00 95.31 101 PHE A N 1
ATOM 770 C CA . PHE A 1 101 ? -12.517 -20.269 -1.140 1.00 95.31 101 PHE A CA 1
ATOM 771 C C . PHE A 1 101 ? -14.027 -20.015 -1.294 1.00 95.31 101 PHE A C 1
ATOM 773 O O . PHE A 1 101 ? -14.704 -19.730 -0.308 1.00 95.31 101 PHE A O 1
ATOM 780 N N . LEU A 1 102 ? -14.576 -20.152 -2.506 1.00 96.44 102 LEU A N 1
ATOM 781 C CA . LEU A 1 102 ? -16.005 -19.981 -2.788 1.00 96.44 102 LEU A CA 1
ATOM 782 C C . LEU A 1 102 ? -16.874 -21.157 -2.322 1.00 96.44 102 LEU A C 1
ATOM 784 O O . LEU A 1 102 ? -18.050 -20.939 -2.034 1.00 96.44 102 LEU A O 1
ATOM 788 N N . ILE A 1 103 ? -16.322 -22.373 -2.219 1.00 97.25 103 ILE A N 1
ATOM 789 C CA . ILE A 1 103 ? -17.063 -23.589 -1.830 1.00 97.25 103 ILE A CA 1
ATOM 790 C C . ILE A 1 103 ? -17.954 -23.381 -0.593 1.00 97.25 103 ILE A C 1
ATOM 792 O O . ILE A 1 103 ? -19.157 -23.618 -0.712 1.00 97.25 103 ILE A O 1
ATOM 796 N N . PRO A 1 104 ? -17.452 -22.918 0.573 1.00 96.69 104 PRO A N 1
ATOM 797 C CA . PRO A 1 104 ? -18.298 -22.755 1.755 1.00 96.69 104 PRO A CA 1
ATOM 798 C C . PRO A 1 104 ? -19.457 -21.777 1.521 1.00 96.69 104 PRO A C 1
ATOM 800 O O . PRO A 1 104 ? -20.568 -22.058 1.955 1.00 96.69 104 PRO A O 1
ATOM 803 N N . TYR A 1 105 ? -19.233 -20.684 0.783 1.00 96.25 105 TYR A N 1
ATOM 804 C CA . TYR A 1 105 ? -20.268 -19.685 0.495 1.00 96.25 105 TYR A CA 1
ATOM 805 C C . TYR A 1 105 ? -21.356 -20.212 -0.440 1.00 96.25 105 TYR A C 1
ATOM 807 O O . TYR A 1 105 ? -22.525 -19.860 -0.285 1.00 96.25 105 TYR A O 1
ATOM 815 N N . ILE A 1 106 ? -20.989 -21.065 -1.398 1.00 97.19 106 ILE A N 1
ATOM 816 C CA . ILE A 1 106 ? -21.952 -21.733 -2.278 1.00 97.19 106 ILE A CA 1
ATOM 817 C C . ILE A 1 106 ? -22.782 -22.730 -1.465 1.00 97.19 106 ILE A C 1
ATOM 819 O O . ILE A 1 106 ? -24.009 -22.689 -1.520 1.00 97.19 106 ILE A O 1
ATOM 823 N N . LEU A 1 107 ? -22.126 -23.577 -0.664 1.00 97.75 107 LEU A N 1
ATOM 824 C CA . LEU A 1 107 ? -22.797 -24.600 0.143 1.00 97.75 107 LEU A CA 1
ATOM 825 C C . LEU A 1 107 ? -23.745 -24.004 1.193 1.00 97.75 107 LEU A C 1
ATOM 827 O O . LEU A 1 107 ? -24.785 -24.594 1.469 1.00 97.75 107 LEU A O 1
ATOM 831 N N . SER A 1 108 ? -23.425 -22.834 1.756 1.00 97.12 108 SER A N 1
ATOM 832 C CA . SER A 1 108 ? -24.291 -22.139 2.719 1.00 97.12 108 SER A CA 1
ATOM 833 C C . SER A 1 108 ? -25.239 -21.106 2.098 1.00 97.12 108 SER A C 1
ATOM 835 O O . SER A 1 108 ? -25.846 -20.338 2.840 1.00 97.12 108 SER A O 1
ATOM 837 N N . ASN A 1 109 ? -25.344 -21.035 0.765 1.00 95.94 109 ASN A N 1
ATOM 838 C CA . ASN A 1 109 ? -26.157 -20.045 0.043 1.00 95.94 109 ASN A CA 1
ATOM 839 C C . ASN A 1 109 ? -25.880 -18.578 0.464 1.00 95.94 109 ASN A C 1
ATOM 841 O O . ASN A 1 109 ? -26.789 -17.760 0.588 1.00 95.94 109 ASN A O 1
ATOM 845 N N . SER A 1 110 ? -24.609 -18.245 0.706 1.00 95.31 110 SER A N 1
ATOM 846 C CA . SER A 1 110 ? -24.146 -16.945 1.224 1.00 95.31 110 SER A CA 1
ATOM 847 C C . SER A 1 110 ? -23.180 -16.224 0.273 1.00 95.31 110 SER A C 1
ATOM 849 O O . SER A 1 110 ? -22.447 -15.317 0.668 1.00 95.31 110 SER A O 1
ATOM 851 N N . VAL A 1 111 ? -23.186 -16.572 -1.020 1.00 95.00 111 VAL A N 1
ATOM 852 C CA . VAL A 1 111 ? -22.373 -15.894 -2.054 1.00 95.00 111 VAL A CA 1
ATOM 853 C C . VAL A 1 111 ? -22.645 -14.383 -2.089 1.00 95.00 111 VAL A C 1
ATOM 855 O O . VAL A 1 111 ? -21.725 -13.591 -2.300 1.00 95.00 111 VAL A O 1
ATOM 858 N N . GLY A 1 112 ? -23.886 -13.968 -1.811 1.00 93.56 112 GLY A N 1
ATOM 859 C CA . GLY A 1 112 ? -24.254 -12.557 -1.676 1.00 93.56 112 GLY A CA 1
ATOM 860 C C . GLY A 1 112 ? -23.495 -11.836 -0.556 1.00 93.56 112 GLY A C 1
ATOM 861 O O . GLY A 1 112 ? -23.061 -10.700 -0.752 1.00 93.56 112 GLY A O 1
ATOM 862 N N . ASP A 1 113 ? -23.250 -12.499 0.577 1.00 89.75 113 ASP A N 1
ATOM 863 C CA . ASP A 1 113 ? -22.479 -11.930 1.689 1.00 89.75 113 ASP A CA 1
ATOM 864 C C . ASP A 1 113 ? -21.006 -11.763 1.324 1.00 89.75 113 ASP A C 1
ATOM 866 O O . ASP A 1 113 ? -20.394 -10.751 1.672 1.00 89.75 113 ASP A O 1
ATOM 870 N N . LEU A 1 114 ? -20.444 -12.716 0.573 1.00 91.44 114 LEU A N 1
ATOM 871 C CA . LEU A 1 114 ? -19.090 -12.585 0.047 1.00 91.44 114 LEU A CA 1
ATOM 872 C C . LEU A 1 114 ? -18.989 -11.397 -0.910 1.00 91.44 114 LEU A C 1
ATOM 874 O O . LEU A 1 114 ? -18.094 -10.565 -0.760 1.00 91.44 114 LEU A O 1
ATOM 878 N N . TYR A 1 115 ? -19.916 -11.290 -1.866 1.00 93.06 115 TYR A N 1
ATOM 879 C CA . TYR A 1 115 ? -19.941 -10.182 -2.818 1.00 93.06 115 TYR A CA 1
ATOM 880 C C . TYR A 1 115 ? -20.053 -8.834 -2.096 1.00 93.06 115 TYR A C 1
ATOM 882 O O . TYR A 1 115 ? -19.260 -7.916 -2.326 1.00 93.06 115 TYR A O 1
ATOM 890 N N . ARG A 1 116 ? -20.991 -8.736 -1.149 1.00 90.06 116 ARG A N 1
ATOM 891 C CA . ARG A 1 116 ? -21.194 -7.542 -0.330 1.00 90.06 116 ARG A CA 1
ATOM 892 C C . ARG A 1 116 ? -19.953 -7.198 0.490 1.00 90.06 116 ARG A C 1
ATOM 894 O O . ARG A 1 116 ? -19.567 -6.035 0.523 1.00 90.06 116 ARG A O 1
ATOM 901 N N . GLY A 1 117 ? -19.324 -8.175 1.138 1.00 87.94 117 GLY A N 1
ATOM 902 C CA . GLY A 1 117 ? -18.135 -7.966 1.964 1.00 87.94 117 GLY A CA 1
ATOM 903 C C . GLY A 1 117 ? -16.910 -7.534 1.158 1.00 87.94 117 GLY A C 1
ATOM 904 O O . GLY A 1 117 ? -16.250 -6.556 1.509 1.00 87.94 117 GLY A O 1
ATOM 905 N N . VAL A 1 118 ? -16.621 -8.244 0.065 1.00 88.88 118 VAL A N 1
ATOM 906 C CA . VAL A 1 118 ? -15.403 -8.051 -0.734 1.00 88.88 118 VAL A CA 1
ATOM 907 C C . VAL A 1 118 ? -15.496 -6.830 -1.644 1.00 88.88 118 VAL A C 1
ATOM 909 O O . VAL A 1 118 ? -14.506 -6.111 -1.766 1.00 88.88 118 VAL A O 1
ATOM 912 N N . PHE A 1 119 ? -16.653 -6.563 -2.258 1.00 90.00 119 PHE A N 1
ATOM 913 C CA . PHE A 1 119 ? -16.780 -5.516 -3.279 1.00 90.00 119 PHE A CA 1
ATOM 914 C C . PHE A 1 119 ? -17.549 -4.279 -2.818 1.00 90.00 119 PHE A C 1
ATOM 916 O O . PHE A 1 119 ? -17.139 -3.177 -3.162 1.00 90.00 119 PHE A O 1
ATOM 923 N N . LEU A 1 120 ? -18.637 -4.421 -2.052 1.00 89.19 120 LEU A N 1
ATOM 924 C CA . LEU A 1 120 ? -19.460 -3.265 -1.663 1.00 89.19 120 LEU A CA 1
ATOM 925 C C . LEU A 1 120 ? -18.932 -2.589 -0.392 1.00 89.19 120 LEU A C 1
ATOM 927 O O . LEU A 1 120 ? -18.658 -1.393 -0.376 1.00 89.19 120 LEU A O 1
ATOM 931 N N . LEU A 1 121 ? -18.748 -3.351 0.686 1.00 87.19 121 LEU A N 1
ATOM 932 C CA . LEU A 1 121 ? -18.306 -2.817 1.977 1.00 87.19 121 LEU A CA 1
ATOM 933 C C . LEU A 1 121 ? -16.858 -2.329 1.945 1.00 87.19 121 LEU A C 1
ATOM 935 O O . LEU A 1 121 ? -16.518 -1.367 2.632 1.00 87.19 121 LEU A O 1
ATOM 939 N N . SER A 1 122 ? -16.010 -2.949 1.125 1.00 85.88 122 SER A N 1
ATOM 940 C CA . SER A 1 122 ? -14.622 -2.521 0.948 1.00 85.88 122 SER A CA 1
ATOM 941 C C . SER A 1 122 ? -14.507 -1.108 0.366 1.00 85.88 122 SER A C 1
ATOM 943 O O . SER A 1 122 ? -13.563 -0.401 0.723 1.00 85.88 122 SER A O 1
ATOM 945 N N . GLN A 1 123 ? -15.483 -0.646 -0.430 1.00 88.12 123 GLN A N 1
ATOM 946 C CA . GLN A 1 123 ? -15.499 0.719 -0.973 1.00 88.12 123 GLN A CA 1
ATOM 947 C C . GLN A 1 123 ? -15.581 1.790 0.115 1.00 88.12 123 GLN A C 1
ATOM 949 O O . GLN A 1 123 ? -15.043 2.879 -0.073 1.00 88.12 123 GLN A O 1
ATOM 954 N N . LYS A 1 124 ? -16.139 1.480 1.295 1.00 88.12 124 LYS A N 1
ATOM 955 C CA . LYS A 1 124 ? -16.149 2.415 2.431 1.00 88.12 124 LYS A CA 1
ATOM 956 C C . LYS A 1 124 ? -14.741 2.830 2.875 1.00 88.12 124 LYS A C 1
ATOM 958 O O . LYS A 1 124 ? -14.576 3.900 3.453 1.00 88.12 124 LYS A O 1
ATOM 963 N N . ARG A 1 125 ? -13.703 2.047 2.554 1.00 88.00 125 ARG A N 1
ATOM 964 C CA . ARG A 1 125 ? -12.304 2.439 2.799 1.00 88.00 125 ARG A CA 1
ATOM 965 C C . ARG A 1 125 ? -11.914 3.709 2.045 1.00 88.00 125 ARG A C 1
ATOM 967 O O . ARG A 1 125 ? -11.113 4.471 2.563 1.00 88.00 125 ARG A O 1
ATOM 974 N N . LEU A 1 126 ? -12.498 3.972 0.873 1.00 88.38 126 LEU A N 1
ATOM 975 C CA . LEU A 1 126 ? -12.245 5.209 0.126 1.00 88.38 126 LEU A CA 1
ATOM 976 C C . LEU A 1 126 ? -12.705 6.450 0.905 1.00 88.38 126 LEU A C 1
ATOM 978 O O . LEU A 1 126 ? -12.086 7.504 0.785 1.00 88.38 126 LEU A O 1
ATOM 982 N N . GLN A 1 127 ? -13.754 6.307 1.716 1.00 86.81 127 GLN A N 1
ATOM 983 C CA . GLN A 1 127 ? -14.346 7.392 2.491 1.00 86.81 127 GLN A CA 1
ATOM 984 C C . GLN A 1 127 ? -13.720 7.536 3.884 1.00 86.81 127 GLN A C 1
ATOM 986 O O . GLN A 1 127 ? -13.425 8.650 4.297 1.00 86.81 127 GLN A O 1
ATOM 991 N N . TYR A 1 128 ? -13.524 6.426 4.600 1.00 86.81 128 TYR A N 1
ATOM 992 C CA . TYR A 1 128 ? -13.172 6.442 6.030 1.00 86.81 128 TYR A CA 1
ATOM 993 C C . TYR A 1 128 ? -11.717 6.055 6.326 1.00 86.81 128 TYR A C 1
ATOM 995 O O . TYR A 1 128 ? -11.173 6.395 7.372 1.00 86.81 128 TYR A O 1
ATOM 1003 N N . ALA A 1 129 ? -11.069 5.325 5.419 1.00 87.50 129 ALA A N 1
ATOM 1004 C CA . ALA A 1 129 ? -9.717 4.801 5.607 1.00 87.50 129 ALA A CA 1
ATOM 1005 C C . ALA A 1 129 ? -8.840 5.154 4.406 1.00 87.50 129 ALA A C 1
ATOM 1007 O O . ALA A 1 129 ? -8.248 4.280 3.771 1.00 87.50 129 ALA A O 1
ATOM 1008 N N . SER A 1 130 ? -8.807 6.443 4.078 1.00 89.50 130 SER A N 1
ATOM 1009 C CA . SER A 1 130 ? -8.046 7.002 2.971 1.00 89.50 130 SER A CA 1
ATOM 1010 C C . SER A 1 130 ? -7.200 8.181 3.457 1.00 89.50 130 SER A C 1
ATOM 1012 O O . SER A 1 130 ? -7.501 8.808 4.469 1.00 89.50 130 SER A O 1
ATOM 1014 N N . ALA A 1 131 ? -6.062 8.407 2.806 1.00 90.25 131 ALA A N 1
ATOM 1015 C CA . ALA A 1 131 ? -5.128 9.472 3.160 1.00 90.25 131 ALA A CA 1
ATOM 1016 C C . ALA A 1 131 ? -4.402 9.956 1.914 1.00 90.25 131 ALA A C 1
ATOM 1018 O O . ALA A 1 131 ? -4.320 9.235 0.919 1.00 90.25 131 ALA A O 1
ATOM 1019 N N . ASP A 1 132 ? -3.886 11.172 1.981 1.00 90.56 132 ASP A N 1
ATOM 1020 C CA . ASP A 1 132 ? -3.239 11.806 0.842 1.00 90.56 132 ASP A CA 1
ATOM 1021 C C . ASP A 1 132 ? -1.747 11.466 0.812 1.00 90.56 132 ASP A C 1
ATOM 1023 O O . ASP A 1 132 ? -1.126 11.115 1.826 1.00 90.56 132 ASP A O 1
ATOM 1027 N N . PHE A 1 133 ? -1.146 11.554 -0.373 1.00 91.25 133 PHE A N 1
ATOM 1028 C CA . PHE A 1 133 ? 0.309 11.490 -0.471 1.00 91.25 133 PHE A CA 1
ATOM 1029 C C . PHE A 1 133 ? 0.971 12.710 0.213 1.00 91.25 133 PHE A C 1
ATOM 1031 O O . PHE A 1 133 ? 0.379 13.789 0.267 1.00 91.25 133 PHE A O 1
ATOM 1038 N N . PRO A 1 134 ? 2.212 12.573 0.730 1.00 89.69 134 PRO A N 1
ATOM 1039 C CA . PRO A 1 134 ? 2.954 13.684 1.336 1.00 89.69 134 PRO A CA 1
ATOM 1040 C C . PRO A 1 134 ? 3.100 14.872 0.377 1.00 89.69 134 PRO A 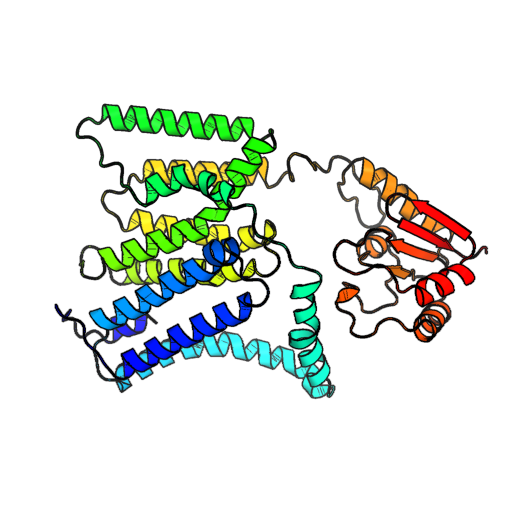C 1
ATOM 1042 O O . PRO A 1 134 ? 3.247 14.608 -0.802 1.00 89.69 134 PRO A O 1
ATOM 1045 N N . PRO A 1 135 ? 3.175 16.139 0.830 1.00 90.75 135 PRO A N 1
ATOM 1046 C CA . PRO A 1 135 ? 3.136 17.331 -0.031 1.00 90.75 135 PRO A CA 1
ATOM 1047 C C . PRO A 1 135 ? 4.113 17.337 -1.217 1.00 90.75 135 PRO A C 1
ATOM 1049 O O . PRO A 1 135 ? 5.192 16.749 -1.152 1.00 90.75 135 PRO A O 1
ATOM 1052 N N . PHE A 1 136 ? 3.792 18.093 -2.276 1.00 88.94 136 PHE A N 1
ATOM 1053 C CA . PHE A 1 136 ? 4.553 18.097 -3.539 1.00 88.94 136 PHE A CA 1
ATOM 1054 C C . PHE A 1 136 ? 6.044 18.418 -3.372 1.00 88.94 136 PHE A C 1
ATOM 1056 O O . PHE A 1 136 ? 6.883 17.814 -4.039 1.00 88.94 136 PHE A O 1
ATOM 1063 N N . LEU A 1 137 ? 6.398 19.297 -2.427 1.00 90.69 137 LEU A N 1
ATOM 1064 C CA . LEU A 1 137 ? 7.795 19.636 -2.135 1.00 90.69 137 LEU A CA 1
ATOM 1065 C C . LEU A 1 137 ? 8.645 18.419 -1.734 1.00 90.69 137 LEU A C 1
ATOM 1067 O O . LEU A 1 137 ? 9.862 18.444 -1.911 1.00 90.69 137 LEU A O 1
ATOM 1071 N N . THR A 1 138 ? 8.033 17.331 -1.255 1.00 91.25 138 THR A N 1
ATOM 1072 C CA . THR A 1 138 ? 8.759 16.097 -0.923 1.00 91.25 138 THR A CA 1
ATOM 1073 C C . THR A 1 138 ? 9.434 15.458 -2.139 1.00 91.25 138 THR A C 1
ATOM 1075 O O . THR A 1 138 ? 10.400 14.720 -1.961 1.00 91.25 138 THR A O 1
ATOM 1078 N N . ILE A 1 139 ? 9.038 15.805 -3.371 1.00 91.94 139 ILE A N 1
ATOM 1079 C CA . ILE A 1 139 ? 9.715 15.361 -4.600 1.00 91.94 139 ILE A CA 1
ATOM 1080 C C . ILE A 1 139 ? 11.190 15.779 -4.630 1.00 91.94 139 ILE A C 1
ATOM 1082 O O . ILE A 1 139 ? 12.031 15.030 -5.127 1.00 91.94 139 ILE A O 1
ATOM 1086 N N . VAL A 1 140 ? 11.541 16.919 -4.026 1.00 93.56 140 VAL A N 1
ATOM 1087 C CA . VAL A 1 140 ? 12.931 17.403 -3.966 1.00 93.56 140 VAL A CA 1
ATOM 1088 C C . VAL A 1 140 ? 13.850 16.401 -3.255 1.00 93.56 140 VAL A C 1
ATOM 1090 O O . VAL A 1 140 ? 15.020 16.272 -3.610 1.00 93.56 140 VAL A O 1
ATOM 1093 N N . THR A 1 141 ? 13.320 15.619 -2.311 1.00 93.69 141 THR A N 1
ATOM 1094 C CA . THR A 1 141 ? 14.100 14.614 -1.568 1.00 93.69 141 THR A CA 1
ATOM 1095 C C . THR A 1 141 ? 14.630 13.486 -2.460 1.00 93.69 141 THR A C 1
ATOM 1097 O O . THR A 1 141 ? 15.656 12.884 -2.155 1.00 93.69 141 THR A O 1
ATOM 1100 N N . ALA A 1 142 ? 13.978 13.229 -3.597 1.00 92.94 142 ALA A N 1
ATOM 1101 C CA . ALA A 1 142 ? 14.381 12.226 -4.579 1.00 92.94 142 ALA A CA 1
ATOM 1102 C C . ALA A 1 142 ? 15.455 12.718 -5.564 1.00 92.94 142 ALA A C 1
ATOM 1104 O O . ALA A 1 142 ? 16.056 11.900 -6.265 1.00 92.94 142 ALA A O 1
ATOM 1105 N N . VAL A 1 143 ? 15.714 14.029 -5.629 1.00 93.06 143 VAL A N 1
ATOM 1106 C CA . VAL A 1 143 ? 16.631 14.634 -6.609 1.00 93.06 143 VAL A CA 1
ATOM 1107 C C . VAL A 1 143 ? 18.040 14.033 -6.558 1.00 93.06 143 VAL A C 1
ATOM 1109 O O . VAL A 1 143 ? 18.536 13.688 -7.628 1.00 93.06 143 VAL A O 1
ATOM 1112 N N . PRO A 1 144 ? 18.691 13.821 -5.393 1.00 91.50 144 PRO A N 1
ATOM 1113 C CA . PRO A 1 144 ? 20.064 13.311 -5.367 1.00 91.50 144 PRO A CA 1
ATOM 1114 C C . PRO A 1 144 ? 20.226 11.962 -6.079 1.00 91.50 144 PRO A C 1
ATOM 1116 O O . PRO A 1 144 ? 21.121 11.798 -6.909 1.00 91.50 144 PRO A O 1
ATOM 1119 N N . TYR A 1 145 ? 19.334 11.004 -5.805 1.00 92.81 145 TYR A N 1
ATOM 1120 C CA . TYR A 1 145 ? 19.389 9.693 -6.453 1.00 92.81 145 TYR A CA 1
ATOM 1121 C C . TYR A 1 145 ? 18.801 9.715 -7.868 1.00 92.81 145 TYR A C 1
ATOM 1123 O O . TYR A 1 145 ? 19.308 9.029 -8.752 1.00 92.81 145 TYR A O 1
ATOM 1131 N N . GLY A 1 146 ? 17.774 10.534 -8.114 1.00 93.56 146 GLY A N 1
ATOM 1132 C CA . GLY A 1 146 ? 17.231 10.752 -9.453 1.00 93.56 146 GLY A CA 1
ATOM 1133 C C . GLY A 1 146 ? 18.289 11.281 -10.419 1.00 93.56 146 GLY A C 1
ATOM 1134 O O . GLY A 1 146 ? 18.417 10.762 -11.526 1.00 93.56 146 GLY A O 1
ATOM 1135 N N . LEU A 1 147 ? 19.111 12.240 -9.982 1.00 91.31 147 LEU A N 1
ATOM 1136 C CA . LEU A 1 147 ? 20.222 12.750 -10.779 1.00 91.31 147 LEU A CA 1
ATOM 1137 C C . LEU A 1 147 ? 21.203 11.635 -11.139 1.00 91.31 147 LEU A C 1
ATOM 1139 O O . LEU A 1 147 ? 21.508 11.479 -12.312 1.00 91.31 147 LEU A O 1
ATOM 1143 N N . LEU A 1 148 ? 21.617 10.815 -10.170 1.00 90.25 148 LEU A N 1
ATOM 1144 C CA . LEU A 1 148 ? 22.494 9.666 -10.419 1.00 90.25 148 LEU A CA 1
ATOM 1145 C C . LEU A 1 148 ? 21.882 8.649 -11.401 1.00 90.25 148 LEU A C 1
ATOM 1147 O O . LEU A 1 148 ? 22.598 8.037 -12.190 1.00 90.25 148 LEU A O 1
ATOM 1151 N N . LEU A 1 149 ? 20.565 8.440 -11.330 1.00 91.38 149 LEU A N 1
ATOM 1152 C CA . LEU A 1 149 ? 19.863 7.427 -12.113 1.00 91.38 149 LEU A CA 1
ATOM 1153 C C . LEU A 1 149 ? 19.637 7.843 -13.574 1.00 91.38 149 LEU A C 1
ATOM 1155 O O . LEU A 1 149 ? 19.731 6.999 -14.466 1.00 91.38 149 LEU A O 1
ATOM 1159 N N . PHE A 1 150 ? 19.330 9.119 -13.823 1.00 90.38 150 PHE A N 1
ATOM 1160 C CA . PHE A 1 150 ? 19.038 9.637 -15.166 1.00 90.38 150 PHE A CA 1
ATOM 1161 C C . PHE A 1 150 ? 20.242 10.288 -15.841 1.00 90.38 150 PHE A C 1
ATOM 1163 O O . PHE A 1 150 ? 20.380 10.212 -17.063 1.00 90.38 150 PHE A O 1
ATOM 1170 N N . PHE A 1 151 ? 21.122 10.903 -15.059 1.00 85.12 151 PHE A N 1
ATOM 1171 C CA . PHE A 1 151 ? 22.352 11.496 -15.546 1.00 85.12 151 PHE A CA 1
ATOM 1172 C C . PHE A 1 151 ? 23.481 10.603 -15.090 1.00 85.12 151 PHE A C 1
ATOM 1174 O O . PHE A 1 151 ? 23.838 10.583 -13.919 1.00 85.12 151 PHE A O 1
ATOM 1181 N N . ASN A 1 152 ? 24.048 9.852 -16.026 1.00 70.62 152 ASN A N 1
ATOM 1182 C CA . ASN A 1 152 ? 25.288 9.164 -15.741 1.00 70.62 152 ASN A CA 1
ATOM 1183 C C . ASN A 1 152 ? 26.351 10.252 -15.525 1.00 70.62 152 ASN A C 1
ATOM 1185 O O . ASN A 1 152 ? 26.644 10.964 -16.497 1.00 70.62 152 ASN A O 1
ATOM 1189 N N . PRO A 1 153 ? 26.902 10.439 -14.307 1.00 64.19 153 PRO A N 1
ATOM 1190 C CA . PRO A 1 153 ? 28.085 11.256 -14.147 1.00 64.19 153 PRO A CA 1
ATOM 1191 C C . PRO A 1 153 ? 29.181 10.505 -14.891 1.00 64.19 153 PRO A C 1
ATOM 1193 O O . P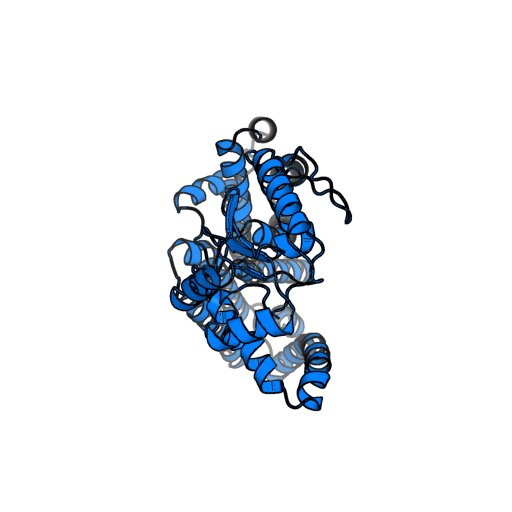RO A 1 153 ? 29.821 9.610 -14.341 1.00 64.19 153 PRO A O 1
ATOM 1196 N N . SER A 1 154 ? 29.312 10.815 -16.184 1.00 55.00 154 SER A N 1
ATOM 1197 C CA . SER A 1 154 ? 30.325 10.235 -17.047 1.00 55.00 154 SER A CA 1
ATOM 1198 C C . SER A 1 154 ? 31.624 10.314 -16.268 1.00 55.00 154 SER A C 1
ATOM 1200 O O . SER A 1 154 ? 31.930 11.410 -15.776 1.00 55.00 154 SER A O 1
ATOM 1202 N N . PRO A 1 155 ? 32.332 9.189 -16.059 1.00 54.34 155 PRO A N 1
ATOM 1203 C CA . PRO A 1 155 ? 33.581 9.220 -15.341 1.00 54.34 155 PRO A CA 1
ATOM 1204 C C . PRO A 1 155 ? 34.420 10.279 -16.030 1.00 54.34 155 PRO A C 1
ATOM 1206 O O . PRO A 1 155 ? 34.808 10.138 -17.191 1.00 54.34 155 PRO A O 1
ATOM 1209 N N . SER A 1 156 ? 34.638 11.386 -15.323 1.00 53.41 156 SER A N 1
ATOM 1210 C CA . SER A 1 156 ? 35.557 12.410 -15.774 1.00 53.41 156 SER A CA 1
ATOM 1211 C C . SER A 1 156 ? 36.824 11.681 -16.210 1.00 53.41 156 SER A C 1
ATOM 1213 O O . SER A 1 156 ? 37.261 10.746 -15.528 1.00 53.41 156 SER A O 1
ATOM 1215 N N . ARG A 1 157 ? 37.436 12.106 -17.324 1.00 55.19 157 ARG A N 1
ATOM 1216 C CA . ARG A 1 157 ? 38.724 11.554 -17.785 1.00 55.19 157 ARG A CA 1
ATOM 1217 C C . ARG A 1 157 ? 39.798 11.576 -16.679 1.00 55.19 157 ARG A C 1
ATOM 1219 O O . ARG A 1 157 ? 40.835 10.942 -16.831 1.00 55.19 157 ARG A O 1
ATOM 1226 N N . LYS A 1 158 ? 39.561 12.284 -15.564 1.00 66.94 158 LYS A N 1
ATOM 1227 C CA . LYS A 1 158 ? 40.408 12.314 -14.373 1.00 66.94 158 LYS A CA 1
ATOM 1228 C C . LYS A 1 158 ? 39.813 11.449 -13.240 1.00 66.94 158 LYS A C 1
ATOM 1230 O O . LYS A 1 158 ? 38.871 11.890 -12.575 1.00 66.94 158 LYS A O 1
ATOM 1235 N N . PRO A 1 159 ? 40.407 10.281 -12.920 1.00 74.00 159 PRO A N 1
ATOM 1236 C CA . PRO A 1 159 ? 39.922 9.370 -11.872 1.00 74.00 159 PRO A CA 1
ATOM 1237 C C . PRO A 1 159 ? 39.874 10.008 -10.474 1.00 74.00 159 PRO A C 1
ATOM 1239 O O . PRO A 1 159 ? 39.119 9.558 -9.614 1.00 74.00 159 PRO A O 1
ATOM 1242 N N . ILE A 1 160 ? 40.640 11.079 -10.248 1.00 80.12 160 ILE A N 1
ATOM 1243 C CA . ILE A 1 160 ? 40.662 11.815 -8.981 1.00 80.12 160 ILE A CA 1
ATOM 1244 C C . ILE A 1 160 ? 39.330 12.516 -8.678 1.00 80.12 160 ILE A C 1
ATOM 1246 O O . ILE A 1 160 ? 38.882 12.492 -7.537 1.00 80.12 160 ILE A O 1
ATOM 1250 N N . ILE A 1 161 ? 38.649 13.061 -9.695 1.00 77.81 161 ILE A N 1
ATOM 1251 C CA . ILE A 1 161 ? 37.367 13.761 -9.520 1.00 77.81 161 ILE A CA 1
ATOM 1252 C C . ILE A 1 161 ? 36.287 12.764 -9.095 1.00 77.81 161 ILE A C 1
ATOM 1254 O O . ILE A 1 161 ? 35.533 13.028 -8.165 1.00 77.81 161 ILE A O 1
ATOM 1258 N N . ASN A 1 162 ? 36.271 11.578 -9.708 1.00 74.94 162 ASN A N 1
ATOM 1259 C CA . ASN A 1 162 ? 35.324 10.521 -9.353 1.00 74.94 162 ASN A CA 1
ATOM 1260 C C . ASN A 1 162 ? 35.549 10.015 -7.920 1.00 74.94 162 ASN A C 1
ATOM 1262 O O . ASN A 1 162 ? 34.583 9.745 -7.211 1.00 74.94 162 ASN A O 1
ATOM 1266 N N . ARG A 1 163 ? 36.812 9.920 -7.472 1.00 80.25 163 ARG A N 1
ATOM 1267 C CA . ARG A 1 163 ? 37.140 9.572 -6.079 1.00 80.25 163 ARG A CA 1
ATOM 1268 C C . ARG A 1 163 ? 36.658 10.643 -5.106 1.00 80.25 163 ARG A C 1
ATOM 1270 O O . ARG A 1 163 ? 36.008 10.297 -4.131 1.00 80.25 163 ARG A O 1
ATOM 1277 N N . ILE A 1 164 ? 36.921 11.920 -5.390 1.00 83.31 164 ILE A N 1
ATOM 1278 C CA . ILE A 1 164 ? 36.474 13.039 -4.546 1.00 83.31 164 ILE A CA 1
ATOM 1279 C C . ILE A 1 164 ? 34.944 13.057 -4.444 1.00 83.31 164 ILE A C 1
ATOM 1281 O O . ILE A 1 164 ? 34.414 13.073 -3.337 1.00 83.31 164 ILE A O 1
ATOM 1285 N N . LEU A 1 165 ? 34.232 12.980 -5.574 1.00 81.81 165 LEU A N 1
ATOM 1286 C CA . LEU A 1 165 ? 32.767 12.934 -5.594 1.00 81.81 165 LEU A CA 1
ATOM 1287 C C . LEU A 1 165 ? 32.225 11.719 -4.835 1.00 81.81 165 LEU A C 1
ATOM 1289 O O . LEU A 1 165 ? 31.300 11.861 -4.040 1.00 81.81 165 LEU A O 1
ATOM 1293 N N . GLY A 1 166 ? 32.823 10.541 -5.030 1.00 83.12 166 GLY A N 1
ATOM 1294 C CA . GLY A 1 166 ? 32.454 9.334 -4.294 1.00 83.12 166 GLY A CA 1
ATOM 1295 C C . GLY A 1 166 ? 32.634 9.488 -2.785 1.00 83.12 166 GLY A C 1
ATOM 1296 O O . GLY A 1 166 ? 31.713 9.180 -2.034 1.00 83.12 166 GLY A O 1
ATOM 1297 N N . THR A 1 167 ? 33.771 10.027 -2.339 1.00 85.62 167 THR A N 1
ATOM 1298 C CA . THR A 1 167 ? 34.030 10.296 -0.918 1.00 85.62 167 THR A CA 1
ATOM 1299 C C . THR A 1 167 ? 33.033 11.300 -0.345 1.00 85.62 167 THR A C 1
ATOM 1301 O O . THR A 1 167 ? 32.483 11.051 0.723 1.00 85.62 167 THR A O 1
ATOM 1304 N N . ILE A 1 168 ? 32.744 12.397 -1.056 1.00 88.44 168 ILE A N 1
ATOM 1305 C CA . ILE A 1 168 ? 31.751 13.395 -0.625 1.00 88.44 168 ILE A CA 1
ATOM 1306 C C . ILE A 1 168 ? 30.374 12.746 -0.461 1.00 88.44 168 ILE A C 1
ATOM 1308 O O . ILE A 1 168 ? 29.724 12.951 0.560 1.00 88.44 168 ILE A O 1
ATOM 1312 N N . VAL A 1 169 ? 29.944 11.930 -1.429 1.00 89.12 169 VAL A N 1
ATOM 1313 C CA . VAL A 1 169 ? 28.658 11.222 -1.360 1.00 89.12 169 VAL A CA 1
ATOM 1314 C C . VAL A 1 169 ? 28.627 10.261 -0.173 1.00 89.12 169 VAL A C 1
ATOM 1316 O O . VAL A 1 169 ? 27.666 10.280 0.588 1.00 89.12 169 VAL A O 1
ATOM 1319 N N . VAL A 1 170 ? 29.672 9.457 0.036 1.00 89.81 170 VAL A N 1
ATOM 1320 C CA . VAL A 1 170 ? 29.737 8.519 1.170 1.00 89.81 170 VAL A CA 1
ATOM 1321 C C . VAL A 1 170 ? 29.698 9.257 2.509 1.00 89.81 170 VAL A C 1
ATOM 1323 O O . VAL A 1 170 ? 28.945 8.854 3.394 1.00 89.81 170 VAL A O 1
ATOM 1326 N N . LEU A 1 171 ? 30.450 10.352 2.657 1.00 92.19 171 LEU A N 1
ATOM 1327 C CA . LEU A 1 171 ? 30.430 11.172 3.871 1.00 92.19 171 LEU A CA 1
ATOM 1328 C C . LEU A 1 171 ? 29.054 11.807 4.104 1.00 92.19 171 LEU A C 1
ATOM 1330 O O . LEU A 1 171 ? 28.555 11.771 5.226 1.00 92.19 171 LEU A O 1
ATOM 1334 N N . ALA A 1 172 ? 28.413 12.330 3.055 1.00 92.69 172 ALA A N 1
ATOM 1335 C CA . ALA A 1 172 ? 27.074 12.909 3.147 1.00 92.69 172 ALA A CA 1
ATOM 1336 C C . ALA A 1 172 ? 26.020 11.864 3.552 1.00 92.69 172 ALA A C 1
ATOM 1338 O O . ALA A 1 172 ? 25.209 12.123 4.440 1.00 92.69 172 ALA A O 1
ATOM 1339 N N . LEU A 1 173 ? 26.058 10.666 2.955 1.00 94.06 173 LEU A N 1
ATOM 1340 C CA . LEU A 1 173 ? 25.175 9.554 3.320 1.00 94.06 173 LEU A CA 1
ATOM 1341 C C . LEU A 1 173 ? 25.436 9.075 4.756 1.00 94.06 173 LEU A C 1
ATOM 1343 O O . LEU A 1 173 ? 24.490 8.830 5.501 1.00 94.06 173 LEU A O 1
ATOM 1347 N N . GLY A 1 174 ? 26.704 8.989 5.168 1.00 94.31 174 GLY A N 1
ATOM 1348 C CA . GLY A 1 174 ? 27.087 8.643 6.537 1.00 94.31 174 GLY A CA 1
ATOM 1349 C C . GLY A 1 174 ? 26.561 9.651 7.559 1.00 94.31 174 GLY A C 1
ATOM 1350 O O . GLY A 1 174 ? 25.945 9.255 8.546 1.00 94.31 174 GLY A O 1
ATOM 1351 N N . LEU A 1 175 ? 26.726 10.950 7.289 1.00 94.88 175 LEU A N 1
ATOM 1352 C CA . LEU A 1 175 ? 26.220 12.026 8.142 1.00 94.88 175 LEU A CA 1
ATOM 1353 C C . LEU A 1 175 ? 24.687 12.025 8.224 1.00 94.88 175 LEU A C 1
ATOM 1355 O O . LEU A 1 175 ? 24.123 12.202 9.304 1.00 94.88 175 LEU A O 1
ATOM 1359 N N . ALA A 1 176 ? 24.002 11.798 7.102 1.00 94.62 176 ALA A N 1
ATOM 1360 C CA . ALA A 1 176 ? 22.546 11.690 7.079 1.00 94.62 176 ALA A CA 1
ATOM 1361 C C . ALA A 1 176 ? 22.063 10.494 7.920 1.00 94.62 176 ALA A C 1
ATOM 1363 O O . ALA A 1 176 ? 21.095 10.608 8.677 1.00 94.62 176 ALA A O 1
ATOM 1364 N N . LEU A 1 177 ? 22.772 9.363 7.843 1.00 93.94 177 LEU A N 1
ATOM 1365 C CA . LEU A 1 177 ? 22.443 8.156 8.597 1.00 93.94 177 LEU A CA 1
ATOM 1366 C C . LEU A 1 177 ? 22.638 8.344 10.107 1.00 93.94 177 LEU A C 1
ATOM 1368 O O . LEU A 1 177 ? 21.776 7.933 10.881 1.00 93.94 177 LEU A O 1
ATOM 1372 N N . THR A 1 178 ? 23.728 8.977 10.546 1.00 93.12 178 THR A N 1
ATOM 1373 C CA . THR A 1 178 ? 23.958 9.254 11.977 1.00 93.12 178 THR A CA 1
ATOM 1374 C C . THR A 1 178 ? 23.002 10.317 12.518 1.00 93.12 178 THR A C 1
ATOM 1376 O O . THR A 1 178 ? 22.566 10.229 13.664 1.00 93.12 178 THR A O 1
ATOM 1379 N N . SER A 1 179 ? 22.598 11.273 11.678 1.00 92.94 179 SER A N 1
ATOM 1380 C CA . SER A 1 179 ? 21.659 12.345 12.037 1.00 92.94 179 SER A CA 1
ATOM 1381 C C . SER A 1 179 ? 20.183 11.936 11.954 1.00 92.94 179 SER A C 1
ATOM 1383 O O . SER A 1 179 ? 19.305 12.745 12.246 1.00 92.94 179 SER A O 1
ATOM 1385 N N . SER A 1 180 ? 19.874 10.685 11.595 1.00 90.38 180 SER A N 1
ATOM 1386 C CA . SER A 1 180 ? 18.498 10.196 11.392 1.00 90.38 180 SER A CA 1
ATOM 1387 C C . SER A 1 180 ? 17.652 10.111 12.673 1.00 90.38 180 SER A C 1
ATOM 1389 O O . SER A 1 180 ? 16.456 9.835 12.604 1.00 90.38 180 SER A O 1
ATOM 1391 N N . GLY A 1 181 ? 18.229 10.398 13.844 1.00 86.81 181 GLY A N 1
ATOM 1392 C CA . GLY A 1 181 ? 17.457 10.628 15.070 1.00 86.81 181 GLY A CA 1
ATOM 1393 C C . GLY A 1 181 ? 16.640 11.923 15.034 1.00 86.81 181 GLY A C 1
ATOM 1394 O O . GLY A 1 181 ? 15.667 12.053 15.773 1.00 86.81 181 GLY A O 1
ATOM 1395 N N . ASN A 1 182 ? 17.009 12.866 14.167 1.00 89.56 182 ASN A N 1
ATOM 1396 C CA . ASN A 1 182 ? 16.300 14.120 13.956 1.00 89.56 182 ASN A CA 1
ATOM 1397 C C . ASN A 1 182 ? 15.090 13.902 13.011 1.00 89.56 182 ASN A C 1
ATOM 1399 O O . ASN A 1 182 ? 15.292 13.419 11.891 1.00 89.56 182 ASN A O 1
ATOM 1403 N N . PRO A 1 183 ? 13.845 14.256 13.404 1.00 88.69 183 PRO A N 1
ATOM 1404 C CA . PRO A 1 183 ? 12.655 13.958 12.600 1.00 88.69 183 PRO A CA 1
ATOM 1405 C C . PRO A 1 183 ? 12.663 14.549 11.174 1.00 88.69 183 PRO A C 1
ATOM 1407 O O . PRO A 1 183 ? 12.332 13.809 10.248 1.00 88.69 183 PRO A O 1
ATOM 1410 N N . PRO A 1 184 ? 13.082 15.810 10.939 1.00 91.12 184 PRO A N 1
ATOM 1411 C CA . PRO A 1 184 ? 13.327 16.326 9.590 1.00 91.12 184 PRO A CA 1
ATOM 1412 C C . PRO A 1 184 ? 14.260 15.470 8.721 1.00 91.12 184 PRO A C 1
ATOM 1414 O O . PRO A 1 184 ? 13.928 15.184 7.570 1.00 91.12 184 PRO A O 1
ATOM 1417 N N . VAL A 1 185 ? 15.408 15.035 9.255 1.00 92.62 185 VAL A N 1
ATOM 1418 C CA . VAL A 1 185 ? 16.381 14.211 8.509 1.00 92.62 185 VAL A CA 1
ATOM 1419 C C . VAL A 1 185 ? 15.786 12.842 8.194 1.00 92.62 185 VAL A C 1
ATOM 1421 O O . VAL A 1 185 ? 15.847 12.386 7.053 1.00 92.62 185 VAL A O 1
ATOM 1424 N N . TRP A 1 186 ? 15.150 12.215 9.186 1.00 91.56 186 TRP A N 1
ATOM 1425 C CA . TRP A 1 186 ? 14.433 10.956 8.998 1.00 91.56 186 TRP A CA 1
ATOM 1426 C C . TRP A 1 186 ? 13.367 11.082 7.903 1.00 91.56 186 TRP A C 1
ATOM 1428 O O . TRP A 1 186 ? 13.316 10.257 6.992 1.00 91.56 186 TRP A O 1
ATOM 1438 N N . GLY A 1 187 ? 12.558 12.147 7.954 1.00 90.88 187 GLY A N 1
ATOM 1439 C CA . GLY A 1 187 ? 11.501 12.424 6.984 1.00 90.88 187 GLY A CA 1
ATOM 1440 C C . GLY A 1 187 ? 12.055 12.617 5.577 1.00 90.88 187 GLY A C 1
ATOM 1441 O O . GLY A 1 187 ? 11.540 12.030 4.628 1.00 90.88 187 GLY A O 1
ATOM 1442 N N . PHE A 1 188 ? 13.152 13.364 5.439 1.00 93.44 188 PHE A N 1
ATOM 1443 C CA . PHE A 1 188 ? 13.839 13.550 4.162 1.00 93.44 188 PHE A CA 1
ATOM 1444 C C . PHE A 1 188 ? 14.265 12.209 3.546 1.00 93.44 188 PHE A C 1
ATOM 1446 O O . PHE A 1 188 ? 13.956 11.928 2.386 1.00 93.44 188 PHE A O 1
ATOM 1453 N N . ILE A 1 189 ? 14.927 11.351 4.329 1.00 94.00 189 ILE A N 1
ATOM 1454 C CA . ILE A 1 189 ? 15.391 10.038 3.862 1.00 94.00 189 ILE A CA 1
ATOM 1455 C C . ILE A 1 189 ? 14.199 9.148 3.509 1.00 94.00 189 ILE A C 1
ATOM 1457 O O . ILE A 1 189 ? 14.178 8.542 2.435 1.00 94.00 189 ILE A O 1
ATOM 1461 N N . TRP A 1 190 ? 13.181 9.115 4.367 1.00 92.75 190 TRP A N 1
ATOM 1462 C CA . TRP A 1 190 ? 11.961 8.348 4.156 1.00 92.75 190 TRP A CA 1
ATOM 1463 C C . TRP A 1 190 ? 11.248 8.731 2.850 1.00 92.75 190 TRP A C 1
ATOM 1465 O O . TRP A 1 190 ? 10.936 7.863 2.029 1.00 92.75 190 TRP A O 1
ATOM 1475 N N . HIS A 1 191 ? 11.033 10.028 2.618 1.00 93.44 191 HIS A N 1
ATOM 1476 C CA . HIS A 1 191 ? 10.398 10.519 1.396 1.00 93.44 191 HIS A CA 1
ATOM 1477 C C . HIS A 1 191 ? 11.253 10.254 0.153 1.00 93.44 191 HIS A C 1
ATOM 1479 O O . HIS A 1 191 ? 10.701 9.845 -0.872 1.00 93.44 191 HIS A O 1
ATOM 1485 N N . SER A 1 192 ? 12.583 10.371 0.264 1.00 95.19 192 SER A N 1
ATOM 1486 C CA . SER A 1 192 ? 13.489 10.034 -0.840 1.00 95.19 192 SER A CA 1
ATOM 1487 C C . SER A 1 192 ? 13.345 8.567 -1.246 1.00 95.19 192 SER A C 1
ATOM 1489 O O . SER A 1 192 ? 13.211 8.265 -2.430 1.00 95.19 192 SER A O 1
ATOM 1491 N N . GLY A 1 193 ? 13.281 7.665 -0.256 1.00 93.56 193 GLY A N 1
ATOM 1492 C CA . GLY A 1 193 ? 13.084 6.237 -0.460 1.00 93.56 193 GLY A CA 1
ATOM 1493 C C . GLY A 1 193 ? 11.740 5.954 -1.120 1.00 93.56 193 GLY A C 1
ATOM 1494 O O . GLY A 1 193 ? 11.689 5.278 -2.140 1.00 93.56 193 GLY A O 1
ATOM 1495 N N . ARG A 1 194 ? 10.653 6.529 -0.597 1.00 92.06 194 ARG A N 1
ATOM 1496 C CA . ARG A 1 194 ? 9.290 6.317 -1.110 1.00 92.06 194 ARG A CA 1
ATOM 1497 C C . ARG A 1 194 ? 9.154 6.613 -2.611 1.00 92.06 194 ARG A C 1
ATOM 1499 O O . ARG A 1 194 ? 8.513 5.853 -3.343 1.00 92.06 194 ARG A O 1
ATOM 1506 N N . LEU A 1 195 ? 9.802 7.679 -3.075 1.00 94.56 195 LEU A N 1
ATOM 1507 C CA . LEU A 1 195 ? 9.780 8.119 -4.473 1.00 94.56 195 LEU A CA 1
ATOM 1508 C C . LEU A 1 195 ? 10.656 7.276 -5.411 1.00 94.56 195 LEU A C 1
ATOM 1510 O O . LEU A 1 195 ? 10.504 7.372 -6.630 1.00 94.56 195 LEU A O 1
ATOM 1514 N N . LEU A 1 196 ? 11.525 6.405 -4.884 1.00 94.81 196 LEU A N 1
ATOM 1515 C CA . LEU A 1 196 ? 12.347 5.514 -5.709 1.00 94.81 196 LEU A CA 1
ATOM 1516 C C . LEU A 1 196 ? 11.510 4.588 -6.589 1.00 94.81 196 LEU A C 1
ATOM 1518 O O . LEU A 1 196 ? 11.966 4.219 -7.664 1.00 94.81 196 LEU A O 1
ATOM 1522 N N . SER A 1 197 ? 10.296 4.232 -6.168 1.00 94.88 197 SER A N 1
ATOM 1523 C CA . SER A 1 197 ? 9.362 3.446 -6.984 1.00 94.88 197 SER A CA 1
ATOM 1524 C C . SER A 1 197 ? 9.052 4.131 -8.320 1.00 94.88 197 SER A C 1
ATOM 1526 O O . SER A 1 197 ? 9.202 3.522 -9.380 1.00 94.88 197 SER A O 1
ATOM 1528 N N . VAL A 1 198 ? 8.727 5.425 -8.282 1.00 96.50 198 VAL A N 1
ATOM 1529 C CA . VAL A 1 198 ? 8.460 6.252 -9.466 1.00 96.50 198 VAL A CA 1
ATOM 1530 C C . VAL A 1 198 ? 9.720 6.391 -10.315 1.00 96.50 198 VAL A C 1
ATOM 1532 O O . VAL A 1 198 ? 9.690 6.117 -11.516 1.00 96.50 198 VAL A O 1
ATOM 1535 N N . LEU A 1 199 ? 10.849 6.755 -9.696 1.00 97.00 199 LEU A N 1
ATOM 1536 C CA . LEU A 1 199 ? 12.116 6.933 -10.412 1.00 97.00 199 LEU A CA 1
ATOM 1537 C C . LEU A 1 199 ? 12.581 5.638 -11.085 1.00 97.00 199 LEU A C 1
ATOM 1539 O O . LEU A 1 199 ? 13.014 5.675 -12.233 1.00 97.00 199 LEU A O 1
ATOM 1543 N N . ALA A 1 200 ? 12.465 4.497 -10.400 1.00 97.12 200 ALA A N 1
ATOM 1544 C CA . ALA A 1 200 ? 12.829 3.192 -10.936 1.00 97.12 200 ALA A CA 1
ATOM 1545 C C . ALA A 1 200 ? 11.982 2.845 -12.163 1.00 97.12 200 ALA A C 1
ATOM 1547 O O . ALA A 1 200 ? 12.523 2.384 -13.166 1.00 97.12 200 ALA A O 1
ATOM 1548 N N . VAL A 1 201 ? 10.671 3.106 -12.128 1.00 97.88 201 VAL A N 1
ATOM 1549 C CA . VAL A 1 201 ? 9.802 2.832 -13.279 1.00 97.88 201 VAL A CA 1
ATOM 1550 C C . VAL A 1 201 ? 10.151 3.730 -14.459 1.00 97.88 201 VAL A C 1
ATOM 1552 O O . VAL A 1 201 ? 10.329 3.228 -15.569 1.00 97.88 201 VAL A O 1
ATOM 1555 N N . LEU A 1 202 ? 10.309 5.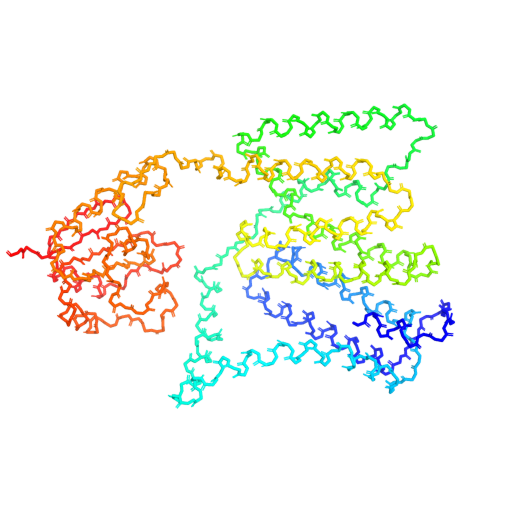034 -14.230 1.00 97.94 202 LEU A N 1
ATOM 1556 C CA . LEU A 1 202 ? 10.665 5.991 -15.278 1.00 97.94 202 LEU A CA 1
ATOM 1557 C C . LEU A 1 202 ? 12.041 5.683 -15.890 1.00 97.94 202 LEU A C 1
ATO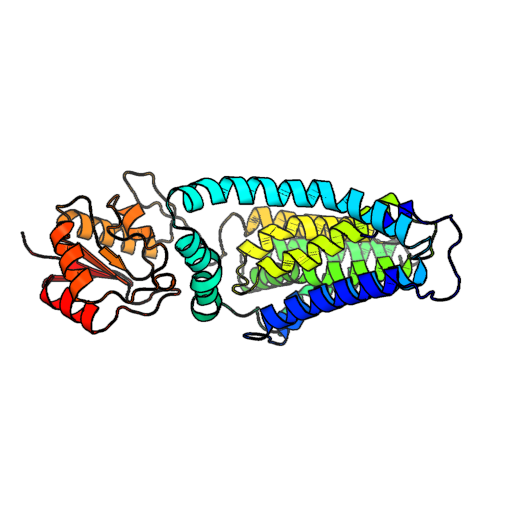M 1559 O O . LEU A 1 202 ? 12.173 5.611 -17.112 1.00 97.94 202 LEU A O 1
ATOM 1563 N N . ALA A 1 203 ? 13.056 5.427 -15.063 1.00 96.75 203 ALA A N 1
ATOM 1564 C CA . ALA A 1 203 ? 14.393 5.067 -15.528 1.00 96.75 203 ALA A CA 1
ATOM 1565 C C . ALA A 1 203 ? 14.400 3.720 -16.254 1.00 96.75 203 ALA A C 1
ATOM 1567 O O . ALA A 1 203 ? 15.009 3.590 -17.315 1.00 96.75 203 ALA A O 1
ATOM 1568 N N . GLY A 1 204 ? 13.678 2.728 -15.731 1.00 96.75 204 GLY A N 1
ATOM 1569 C CA . GLY A 1 204 ? 13.516 1.427 -16.367 1.00 96.75 204 GLY A CA 1
ATOM 1570 C C . GLY A 1 204 ? 12.859 1.530 -17.736 1.00 96.75 204 GLY A C 1
ATOM 1571 O O . GLY A 1 204 ? 13.367 0.957 -18.698 1.00 96.75 204 GLY A O 1
ATOM 1572 N N . CYS A 1 205 ? 11.795 2.324 -17.853 1.00 97.12 205 CYS A N 1
ATOM 1573 C CA . CYS A 1 205 ? 11.149 2.635 -19.125 1.00 97.12 205 CYS A CA 1
ATOM 1574 C C . CYS A 1 205 ? 12.136 3.265 -20.120 1.00 97.12 205 CYS A C 1
ATOM 1576 O O . CYS A 1 205 ? 12.257 2.786 -21.250 1.00 97.12 205 CYS A O 1
ATOM 1578 N N . SER A 1 206 ? 12.904 4.267 -19.687 1.00 95.31 206 SER A N 1
ATOM 1579 C CA . SER A 1 206 ? 13.936 4.910 -20.508 1.00 95.31 206 SER A CA 1
ATOM 1580 C C . SER A 1 206 ? 15.020 3.930 -20.970 1.00 95.31 206 SER A C 1
ATOM 1582 O O . SER A 1 206 ? 15.392 3.931 -22.144 1.00 95.31 206 SER A O 1
ATOM 1584 N N . VAL A 1 207 ? 15.500 3.044 -20.089 1.00 93.94 207 VAL A N 1
ATOM 1585 C CA . VAL A 1 207 ? 16.495 2.012 -20.430 1.00 93.94 207 VAL A CA 1
ATOM 1586 C C . VAL A 1 207 ? 15.925 0.988 -21.414 1.00 93.94 207 VAL A C 1
ATOM 1588 O O . VAL A 1 207 ? 16.596 0.653 -22.392 1.00 93.94 207 VAL A O 1
ATOM 1591 N N . ILE A 1 208 ? 14.686 0.525 -21.218 1.00 93.88 208 ILE A N 1
ATOM 1592 C CA . ILE A 1 208 ? 14.022 -0.410 -22.141 1.00 93.88 208 ILE A CA 1
ATOM 1593 C C . ILE A 1 208 ? 13.933 0.196 -23.545 1.00 93.88 208 ILE A C 1
ATOM 1595 O O . ILE A 1 208 ? 14.262 -0.481 -24.518 1.00 93.88 208 ILE A O 1
ATOM 1599 N N . VAL A 1 209 ? 13.533 1.467 -23.656 1.00 92.19 209 VAL A N 1
ATOM 1600 C CA . VAL A 1 209 ? 13.449 2.173 -24.943 1.00 92.19 209 VAL A CA 1
ATOM 1601 C C . VAL A 1 209 ? 14.834 2.348 -25.564 1.00 92.19 209 VAL A C 1
ATOM 1603 O O . VAL A 1 209 ? 15.026 1.992 -26.728 1.00 92.19 209 VAL A O 1
ATOM 1606 N N . ARG A 1 210 ? 15.815 2.834 -24.791 1.00 89.94 210 ARG A N 1
ATOM 1607 C CA . ARG A 1 210 ? 17.181 3.105 -25.268 1.00 89.94 210 ARG A CA 1
ATOM 1608 C C . ARG A 1 210 ? 17.851 1.861 -25.839 1.00 89.94 210 ARG A C 1
ATOM 1610 O O . ARG A 1 210 ? 18.483 1.928 -26.889 1.00 89.94 210 ARG A O 1
ATOM 1617 N N . PHE A 1 211 ? 17.708 0.724 -25.167 1.00 86.56 211 PHE A N 1
ATOM 1618 C CA . PHE A 1 211 ? 18.351 -0.515 -25.593 1.00 86.56 211 PHE A CA 1
ATOM 1619 C C . PHE A 1 211 ? 17.430 -1.442 -26.385 1.00 86.56 211 PHE A C 1
ATOM 1621 O O . PHE A 1 211 ? 17.807 -2.580 -26.675 1.00 86.56 211 PHE A O 1
ATOM 1628 N N . LEU A 1 212 ? 16.254 -0.967 -26.810 1.00 83.06 212 LEU A N 1
ATOM 1629 C CA . LEU A 1 212 ? 15.272 -1.790 -27.510 1.00 83.06 212 LEU A CA 1
ATOM 1630 C C . LEU A 1 212 ? 15.858 -2.489 -28.748 1.00 83.06 212 LEU A C 1
ATOM 1632 O O . LEU A 1 212 ? 15.565 -3.655 -28.998 1.00 83.06 212 LEU A O 1
ATOM 1636 N N . LYS A 1 213 ? 16.738 -1.808 -29.484 1.00 76.69 213 LYS A N 1
ATOM 1637 C CA . LYS A 1 213 ? 17.389 -2.344 -30.689 1.00 76.69 213 LYS A CA 1
ATOM 1638 C C . LYS A 1 213 ? 18.818 -2.842 -30.459 1.00 76.69 213 LYS A C 1
ATOM 1640 O O . LYS A 1 213 ? 19.435 -3.317 -31.401 1.00 76.69 213 LYS A O 1
ATOM 1645 N N . SER A 1 214 ? 19.338 -2.748 -29.237 1.00 78.81 214 SER A N 1
ATOM 1646 C CA . SER A 1 214 ? 20.718 -3.119 -28.929 1.00 78.81 214 SER A CA 1
ATOM 1647 C C . SER A 1 214 ? 20.864 -4.620 -28.678 1.00 78.81 214 SER A C 1
ATOM 1649 O O . SER A 1 214 ? 20.114 -5.189 -27.882 1.00 78.81 214 SER A O 1
ATOM 1651 N N . ASP A 1 215 ? 21.874 -5.234 -29.294 1.00 78.12 215 ASP A N 1
ATOM 1652 C CA . ASP A 1 215 ? 22.268 -6.628 -29.037 1.00 78.12 215 ASP A CA 1
ATOM 1653 C C . ASP A 1 215 ? 23.228 -6.774 -27.850 1.00 78.12 215 ASP A C 1
ATOM 1655 O O . ASP A 1 215 ? 23.565 -7.884 -27.451 1.00 78.12 215 ASP A O 1
ATOM 1659 N N . LEU A 1 216 ? 23.593 -5.658 -27.206 1.00 80.31 216 LEU A N 1
ATOM 1660 C CA . LEU A 1 216 ? 24.415 -5.652 -25.992 1.00 80.31 216 LEU A CA 1
ATOM 1661 C C . LEU A 1 216 ? 23.708 -6.309 -24.794 1.00 80.31 216 LEU A C 1
ATOM 1663 O O . LEU A 1 216 ? 24.354 -6.692 -23.819 1.00 80.31 216 LEU A O 1
ATOM 1667 N N . ILE A 1 217 ? 22.377 -6.434 -24.842 1.00 83.62 217 ILE A N 1
ATOM 1668 C CA . ILE A 1 217 ? 21.573 -7.024 -23.769 1.00 83.62 217 ILE A CA 1
ATOM 1669 C C . ILE A 1 217 ? 20.921 -8.309 -24.262 1.00 83.62 217 ILE A C 1
ATOM 1671 O O . ILE A 1 217 ? 20.092 -8.281 -25.176 1.00 83.62 217 ILE A O 1
ATOM 1675 N N . SER A 1 218 ? 21.199 -9.413 -23.567 1.00 86.56 218 SER A N 1
ATOM 1676 C CA . SER A 1 218 ? 20.525 -10.685 -23.817 1.00 86.56 218 SER A CA 1
ATOM 1677 C C . SER A 1 218 ? 19.006 -10.587 -23.626 1.00 86.56 218 SER A C 1
ATOM 1679 O O . SER A 1 218 ? 18.492 -9.825 -22.798 1.00 86.56 218 SER A O 1
ATOM 1681 N N . SER A 1 219 ? 18.267 -11.408 -24.371 1.00 85.06 219 SER A N 1
ATOM 1682 C CA . SER A 1 219 ? 16.802 -11.476 -24.297 1.00 85.06 219 SER A CA 1
ATOM 1683 C C . SER A 1 219 ? 16.301 -11.750 -22.872 1.00 85.06 219 SER A C 1
ATOM 1685 O O . SER A 1 219 ? 15.337 -11.122 -22.433 1.00 85.06 219 SER A O 1
ATOM 1687 N N . THR A 1 220 ? 16.997 -12.605 -22.117 1.00 89.31 220 THR A N 1
ATOM 1688 C CA . THR A 1 220 ? 16.682 -12.927 -20.717 1.00 89.31 220 THR A CA 1
ATOM 1689 C C . THR A 1 220 ? 16.820 -11.719 -19.794 1.00 89.31 220 THR A C 1
ATOM 1691 O O . THR A 1 220 ? 15.889 -11.411 -19.054 1.00 89.31 220 THR A O 1
ATOM 1694 N N . LYS A 1 221 ? 17.940 -10.981 -19.854 1.00 90.56 221 LYS A N 1
ATOM 1695 C CA . LYS A 1 221 ? 18.146 -9.790 -19.005 1.00 90.56 221 LYS A CA 1
ATOM 1696 C C . LYS A 1 221 ? 17.076 -8.732 -19.259 1.00 90.56 221 LYS A C 1
ATOM 1698 O O . LYS A 1 221 ? 16.573 -8.109 -18.331 1.00 90.56 221 LYS A O 1
ATOM 1703 N N . ARG A 1 222 ? 16.677 -8.574 -20.519 1.00 89.94 222 ARG A N 1
ATOM 1704 C CA . ARG A 1 222 ? 15.607 -7.659 -20.913 1.00 89.94 222 ARG A CA 1
ATOM 1705 C C . ARG A 1 222 ? 14.229 -8.107 -20.428 1.00 89.94 222 ARG A C 1
ATOM 1707 O O . ARG A 1 222 ? 13.456 -7.271 -19.972 1.00 89.94 222 ARG A O 1
ATOM 1714 N N . GLN A 1 223 ? 13.927 -9.405 -20.497 1.00 91.62 223 GLN A N 1
ATOM 1715 C CA . GLN A 1 223 ? 12.703 -9.966 -19.916 1.00 91.62 223 GLN A CA 1
ATOM 1716 C C . GLN A 1 223 ? 12.632 -9.700 -18.409 1.00 91.62 223 GLN A C 1
ATOM 1718 O O . GLN A 1 223 ? 11.592 -9.257 -17.930 1.00 91.62 223 GLN A O 1
ATOM 1723 N N . ILE A 1 224 ? 13.739 -9.910 -17.687 1.00 94.44 224 ILE A N 1
ATOM 1724 C CA . ILE A 1 224 ? 13.847 -9.624 -16.250 1.00 94.44 224 ILE A CA 1
ATOM 1725 C C . ILE A 1 224 ? 13.627 -8.132 -15.977 1.00 94.44 224 ILE A C 1
ATOM 1727 O O . ILE A 1 224 ? 12.831 -7.790 -15.109 1.00 94.44 224 ILE A O 1
ATOM 1731 N N . LEU A 1 225 ? 14.270 -7.245 -16.743 1.00 95.25 225 LEU A N 1
ATOM 1732 C CA . LEU A 1 225 ? 14.096 -5.799 -16.596 1.00 95.25 225 LEU A CA 1
ATOM 1733 C C . LEU A 1 225 ? 12.630 -5.380 -16.783 1.00 95.25 225 LEU A C 1
ATOM 1735 O O . LEU A 1 225 ? 12.080 -4.690 -15.932 1.00 95.25 225 LEU A O 1
ATOM 1739 N N . ILE A 1 226 ? 11.981 -5.826 -17.863 1.00 95.19 226 ILE A N 1
ATOM 1740 C CA . ILE A 1 226 ? 10.571 -5.505 -18.140 1.00 95.19 226 ILE A CA 1
ATOM 1741 C C . ILE A 1 226 ? 9.656 -6.060 -17.043 1.00 95.19 226 ILE A C 1
ATOM 1743 O O . ILE A 1 226 ? 8.716 -5.379 -16.639 1.00 95.19 226 ILE A O 1
ATOM 1747 N N . LEU A 1 227 ? 9.925 -7.276 -16.557 1.00 95.00 227 LEU A N 1
ATOM 1748 C CA . LEU A 1 227 ? 9.164 -7.884 -15.470 1.00 95.00 227 LEU A CA 1
ATOM 1749 C C . LEU A 1 227 ? 9.274 -7.057 -14.188 1.00 95.00 227 LEU A C 1
ATOM 1751 O O . LEU A 1 227 ? 8.248 -6.699 -13.622 1.00 95.00 227 LEU A O 1
ATOM 1755 N N . LEU A 1 228 ? 10.493 -6.733 -13.751 1.00 97.38 228 LEU A N 1
ATOM 1756 C CA . LEU A 1 228 ? 10.719 -5.997 -12.507 1.00 97.38 228 LEU A CA 1
ATOM 1757 C C . LEU A 1 228 ? 10.135 -4.584 -12.577 1.00 97.38 228 LEU A C 1
ATOM 1759 O O . LEU A 1 228 ? 9.407 -4.192 -11.674 1.00 97.38 228 LEU A O 1
ATOM 1763 N N . VAL A 1 229 ? 10.360 -3.859 -13.679 1.00 97.38 229 VAL A N 1
ATOM 1764 C CA . VAL A 1 229 ? 9.776 -2.523 -13.897 1.00 97.38 229 VAL A CA 1
ATOM 1765 C C . VAL A 1 229 ? 8.247 -2.586 -13.898 1.00 97.38 229 VAL A C 1
ATOM 1767 O O . VAL A 1 229 ? 7.598 -1.756 -13.263 1.00 97.38 229 VAL A O 1
ATOM 1770 N N . GLY A 1 230 ? 7.666 -3.593 -14.555 1.00 96.62 230 GLY A N 1
ATOM 1771 C CA . GLY A 1 230 ? 6.221 -3.800 -14.569 1.00 96.62 230 GLY A CA 1
ATOM 1772 C C . GLY A 1 230 ? 5.655 -4.125 -13.191 1.00 96.62 230 GLY A C 1
ATOM 1773 O O . GLY A 1 230 ? 4.664 -3.528 -12.781 1.00 96.62 230 GLY A O 1
ATOM 1774 N N . MET A 1 231 ? 6.300 -5.022 -12.444 1.00 96.00 231 MET A N 1
ATOM 1775 C CA . MET A 1 231 ? 5.897 -5.347 -11.076 1.00 96.00 231 MET A CA 1
ATOM 1776 C C . MET A 1 231 ? 5.968 -4.120 -10.166 1.00 96.00 231 MET A C 1
ATOM 1778 O O . MET A 1 231 ? 5.022 -3.880 -9.424 1.00 96.00 231 MET A O 1
ATOM 1782 N N . THR A 1 232 ? 7.029 -3.311 -10.251 1.00 96.75 232 THR A N 1
ATOM 1783 C CA . THR A 1 232 ? 7.153 -2.072 -9.470 1.00 96.75 232 THR A CA 1
ATOM 1784 C C . THR A 1 232 ? 6.061 -1.060 -9.825 1.00 96.75 232 THR A C 1
ATOM 1786 O O . THR A 1 232 ? 5.452 -0.487 -8.922 1.00 96.75 232 THR A O 1
ATOM 1789 N N . ALA A 1 233 ? 5.759 -0.870 -11.115 1.00 96.00 233 ALA A N 1
ATOM 1790 C CA . ALA A 1 233 ? 4.699 0.036 -11.557 1.00 96.00 233 ALA A CA 1
ATOM 1791 C C . ALA A 1 233 ? 3.315 -0.397 -11.050 1.00 96.00 233 ALA A C 1
ATOM 1793 O O . ALA A 1 233 ? 2.548 0.426 -10.559 1.00 96.00 233 ALA A O 1
ATOM 1794 N N . LEU A 1 234 ? 3.005 -1.694 -11.136 1.00 94.50 234 LEU A N 1
ATOM 1795 C CA . LEU A 1 234 ? 1.695 -2.228 -10.764 1.00 94.50 234 LEU A CA 1
ATOM 1796 C C . LEU A 1 234 ? 1.513 -2.335 -9.249 1.00 94.50 234 LEU A C 1
ATOM 1798 O O . LEU A 1 234 ? 0.473 -1.946 -8.728 1.00 94.50 234 LEU A O 1
ATOM 1802 N N . LEU A 1 235 ? 2.517 -2.832 -8.524 1.00 93.69 235 LEU A N 1
ATOM 1803 C CA . LEU A 1 235 ? 2.411 -3.017 -7.074 1.00 93.69 235 LEU A CA 1
ATOM 1804 C C . LEU A 1 235 ? 2.434 -1.698 -6.309 1.00 93.69 235 LEU A C 1
ATOM 1806 O O . LEU A 1 235 ? 1.949 -1.664 -5.184 1.00 93.69 235 LEU A O 1
ATOM 1810 N N . SER A 1 236 ? 2.884 -0.601 -6.927 1.00 91.06 236 SER A N 1
ATOM 1811 C CA . SER A 1 236 ? 2.746 0.741 -6.349 1.00 91.06 236 SER A CA 1
ATOM 1812 C C . SER A 1 236 ? 1.285 1.094 -6.032 1.00 91.06 236 SER A C 1
ATOM 1814 O O . SER A 1 236 ? 1.046 1.833 -5.074 1.00 91.06 236 SER A O 1
ATOM 1816 N N . LEU A 1 237 ? 0.313 0.507 -6.752 1.00 93.69 237 LEU A N 1
ATOM 1817 C CA . LEU A 1 237 ? -1.128 0.684 -6.530 1.00 93.69 237 LEU A CA 1
ATOM 1818 C C . LEU A 1 237 ? -1.616 0.181 -5.164 1.00 93.69 237 LEU A C 1
ATOM 1820 O O . LEU A 1 237 ? -2.659 0.640 -4.711 1.00 93.69 237 LEU A O 1
ATOM 1824 N N . ILE A 1 238 ? -0.868 -0.687 -4.467 1.00 93.00 238 ILE A N 1
ATOM 1825 C CA . ILE A 1 238 ? -1.231 -1.153 -3.113 1.00 93.00 238 ILE A CA 1
ATOM 1826 C C . ILE A 1 238 ? -1.289 -0.012 -2.087 1.00 93.00 238 ILE A C 1
ATOM 1828 O O . ILE A 1 238 ? -1.897 -0.146 -1.031 1.00 93.00 238 ILE A O 1
ATOM 1832 N N . GLN A 1 239 ? -0.657 1.121 -2.397 1.00 92.75 239 GLN A N 1
ATOM 1833 C CA . GLN A 1 239 ? -0.699 2.320 -1.568 1.00 92.75 239 GLN A CA 1
ATOM 1834 C C . GLN A 1 239 ? -2.029 3.081 -1.693 1.00 92.75 239 GLN A C 1
ATOM 1836 O O . GLN A 1 239 ? -2.288 3.969 -0.890 1.00 92.75 239 GLN A O 1
ATOM 1841 N N . PHE A 1 240 ? -2.880 2.776 -2.674 1.00 93.12 240 PHE A N 1
ATOM 1842 C CA . PHE A 1 240 ? -4.200 3.390 -2.785 1.00 93.12 240 PHE A CA 1
ATOM 1843 C C . PHE A 1 240 ? -5.241 2.593 -1.978 1.00 93.12 240 PHE A C 1
ATOM 1845 O O . PHE A 1 240 ? -5.256 1.365 -2.068 1.00 93.12 240 PHE A O 1
ATOM 1852 N N . PRO A 1 241 ? -6.142 3.244 -1.215 1.00 92.44 241 PRO A N 1
ATOM 1853 C CA . PRO A 1 241 ? -6.352 4.693 -1.068 1.00 92.44 241 PRO A CA 1
ATOM 1854 C C . PRO A 1 241 ? -5.650 5.320 0.148 1.00 92.44 241 PRO A C 1
ATOM 1856 O O . PRO A 1 241 ? -5.904 6.478 0.476 1.00 92.44 241 PRO A O 1
ATOM 1859 N N . PHE A 1 242 ? -4.833 4.544 0.856 1.00 91.62 242 PHE A N 1
ATOM 1860 C CA . PHE A 1 242 ? -4.206 4.937 2.112 1.00 91.62 242 PHE A CA 1
ATOM 1861 C C . PHE A 1 242 ? -2.709 4.659 2.036 1.00 91.62 242 PHE A C 1
ATOM 1863 O O . PHE A 1 242 ? -2.274 3.544 2.342 1.00 91.62 242 PHE A O 1
ATOM 1870 N N . PRO A 1 243 ? -1.890 5.640 1.626 1.00 91.94 243 PRO A N 1
ATOM 1871 C CA . PRO A 1 243 ? -0.512 5.379 1.261 1.00 91.94 243 PRO A CA 1
ATOM 1872 C C . PRO A 1 243 ? 0.384 5.470 2.504 1.00 91.94 243 PRO A C 1
ATOM 1874 O O . PRO A 1 243 ? 1.320 6.274 2.599 1.00 91.94 243 PRO A O 1
ATOM 1877 N N . ALA A 1 244 ? 0.047 4.639 3.490 1.00 88.62 244 ALA A N 1
ATOM 1878 C CA . ALA A 1 244 ? 0.776 4.492 4.731 1.00 88.62 244 ALA A CA 1
ATOM 1879 C C . ALA A 1 244 ? 2.151 3.856 4.497 1.00 88.62 244 ALA A C 1
ATOM 1881 O O . ALA A 1 244 ? 2.314 3.037 3.585 1.00 88.62 244 ALA A O 1
ATOM 1882 N N . PRO A 1 245 ? 3.136 4.166 5.357 1.00 87.62 245 PRO A N 1
ATOM 1883 C CA . PRO A 1 245 ? 4.495 3.658 5.218 1.00 87.62 245 PRO A CA 1
ATOM 1884 C C . PRO A 1 245 ? 4.636 2.147 5.031 1.00 87.62 245 PRO A C 1
ATOM 1886 O O . PRO A 1 245 ? 5.483 1.691 4.263 1.00 87.62 245 PRO A O 1
ATOM 1889 N N . ILE A 1 246 ? 3.780 1.365 5.687 1.00 87.75 246 ILE A N 1
ATOM 1890 C CA . ILE A 1 246 ? 3.820 -0.097 5.620 1.00 87.75 246 ILE A CA 1
ATOM 1891 C C . ILE A 1 246 ? 3.581 -0.638 4.202 1.00 87.75 246 ILE A C 1
ATOM 1893 O O . ILE A 1 246 ? 4.252 -1.580 3.789 1.00 87.75 246 ILE A O 1
ATOM 1897 N N . TYR A 1 247 ? 2.708 -0.006 3.414 1.00 90.94 247 TYR A N 1
ATOM 1898 C CA . TYR A 1 247 ? 2.407 -0.461 2.054 1.00 90.94 247 TYR A CA 1
ATOM 1899 C C . TYR A 1 247 ? 3.577 -0.236 1.096 1.00 90.94 247 TYR A C 1
ATOM 1901 O O . TYR A 1 247 ? 3.844 -1.080 0.243 1.00 90.94 247 TYR A O 1
ATOM 1909 N N . TYR A 1 248 ? 4.332 0.853 1.278 1.00 91.25 248 TYR A N 1
ATOM 1910 C CA . TYR A 1 248 ? 5.589 1.055 0.554 1.00 91.25 248 TYR A CA 1
ATOM 1911 C C . TYR A 1 248 ? 6.589 -0.076 0.853 1.00 91.25 248 TYR A C 1
ATOM 1913 O O . TYR A 1 248 ? 7.264 -0.571 -0.050 1.00 91.25 248 TYR A O 1
ATOM 1921 N N . CYS A 1 249 ? 6.643 -0.543 2.104 1.00 90.81 249 CYS A N 1
ATOM 1922 C CA . CYS A 1 249 ? 7.554 -1.613 2.513 1.00 90.81 249 CYS A CA 1
ATOM 1923 C C . CYS A 1 249 ? 7.250 -2.959 1.834 1.00 90.81 249 CYS A C 1
ATOM 1925 O O . CYS A 1 249 ? 8.171 -3.746 1.637 1.00 90.81 249 CYS A O 1
ATOM 1927 N N . TYR A 1 250 ? 6.006 -3.216 1.410 1.00 90.31 250 TYR A N 1
ATOM 1928 C CA . TYR A 1 250 ? 5.679 -4.420 0.635 1.00 90.31 250 TYR A CA 1
ATOM 1929 C C . TYR A 1 250 ? 6.306 -4.431 -0.762 1.00 90.31 250 TYR A C 1
ATOM 1931 O O . TYR A 1 250 ? 6.582 -5.503 -1.296 1.00 90.31 250 TYR A O 1
ATOM 1939 N N . MET A 1 251 ? 6.558 -3.261 -1.355 1.00 92.75 251 MET A N 1
ATOM 1940 C CA . MET A 1 251 ? 7.138 -3.164 -2.697 1.00 92.75 251 MET A CA 1
ATOM 1941 C C . MET A 1 251 ? 8.608 -2.734 -2.723 1.00 92.75 251 MET A C 1
ATOM 1943 O O . MET A 1 251 ? 9.261 -2.895 -3.754 1.00 92.75 251 MET A O 1
ATOM 1947 N N . SER A 1 252 ? 9.162 -2.215 -1.624 1.00 93.00 252 SER A N 1
ATOM 1948 C CA . SER A 1 252 ? 10.541 -1.709 -1.590 1.00 93.00 252 SER A CA 1
ATOM 1949 C C . SER A 1 252 ? 11.613 -2.734 -2.012 1.00 93.00 252 SER A C 1
ATOM 1951 O O . SER A 1 252 ? 12.539 -2.327 -2.722 1.00 93.00 252 SER A O 1
ATOM 1953 N N . PRO A 1 253 ? 11.500 -4.055 -1.729 1.00 93.38 253 PRO A N 1
ATOM 1954 C CA . PRO A 1 253 ? 12.462 -5.027 -2.252 1.00 93.38 253 PRO A CA 1
ATOM 1955 C C . PRO A 1 253 ? 12.425 -5.115 -3.783 1.00 93.38 253 PRO A C 1
ATOM 1957 O O . PRO A 1 253 ? 13.464 -5.238 -4.429 1.00 93.38 253 PRO A O 1
ATOM 1960 N N . LEU A 1 254 ? 11.239 -4.991 -4.386 1.00 94.12 254 LEU A N 1
ATOM 1961 C CA . LEU A 1 254 ? 11.087 -4.982 -5.841 1.00 94.12 254 LEU A CA 1
ATOM 1962 C C . LEU A 1 254 ? 11.642 -3.703 -6.459 1.00 94.12 254 LEU A C 1
ATOM 1964 O O . LEU A 1 254 ? 12.248 -3.771 -7.523 1.00 94.12 254 LEU A O 1
ATOM 1968 N N . VAL A 1 255 ? 11.497 -2.556 -5.788 1.00 95.94 255 VAL A N 1
ATOM 1969 C CA . VAL A 1 255 ? 12.152 -1.304 -6.201 1.00 95.94 255 VAL A CA 1
ATOM 1970 C C . VAL A 1 255 ? 13.672 -1.490 -6.242 1.00 95.94 255 VAL A C 1
ATOM 1972 O O . VAL A 1 255 ? 14.300 -1.154 -7.244 1.00 95.94 255 VAL A O 1
ATOM 1975 N N . ALA A 1 256 ? 14.266 -2.090 -5.204 1.00 95.69 256 ALA A N 1
ATOM 1976 C CA . ALA A 1 256 ? 15.703 -2.364 -5.164 1.00 95.69 256 ALA A CA 1
ATOM 1977 C C . ALA A 1 256 ? 16.150 -3.309 -6.296 1.00 95.69 256 ALA A C 1
ATOM 1979 O O . ALA A 1 256 ? 17.150 -3.042 -6.965 1.00 95.69 256 ALA A O 1
ATOM 1980 N N . LEU A 1 257 ? 15.389 -4.376 -6.562 1.00 96.62 257 LEU A N 1
ATOM 1981 C CA . LEU A 1 257 ? 15.666 -5.300 -7.668 1.00 96.62 257 LEU A CA 1
ATOM 1982 C C . LEU A 1 257 ? 15.513 -4.632 -9.042 1.00 96.62 257 LEU A C 1
ATOM 1984 O O . LEU A 1 257 ? 16.338 -4.863 -9.926 1.00 96.62 257 LEU A O 1
ATOM 1988 N N . ALA A 1 258 ? 14.498 -3.786 -9.230 1.00 97.06 258 ALA A N 1
ATOM 1989 C CA . ALA A 1 258 ? 14.311 -3.028 -10.463 1.00 97.06 258 ALA A CA 1
ATOM 1990 C C . ALA A 1 258 ? 15.488 -2.073 -10.704 1.00 97.06 258 ALA A C 1
ATOM 1992 O O . ALA A 1 258 ? 16.062 -2.075 -11.792 1.00 97.06 258 ALA A O 1
ATOM 1993 N N . LEU A 1 259 ? 15.917 -1.327 -9.680 1.00 96.56 259 LEU A N 1
ATOM 1994 C CA . LEU A 1 259 ? 17.101 -0.466 -9.750 1.00 96.56 259 LEU A CA 1
ATOM 1995 C C . LEU A 1 259 ? 18.370 -1.265 -10.071 1.00 96.56 259 LEU A C 1
ATOM 1997 O O . LEU A 1 259 ? 19.145 -0.863 -10.938 1.00 96.56 259 LEU A O 1
ATOM 2001 N N . LEU A 1 260 ? 18.559 -2.433 -9.452 1.00 95.75 260 LEU A N 1
ATOM 2002 C CA . LEU A 1 260 ? 19.675 -3.324 -9.769 1.00 95.75 260 LEU A CA 1
ATOM 2003 C C . LEU A 1 260 ? 19.647 -3.768 -11.240 1.00 95.75 260 LEU A C 1
ATOM 2005 O O . LEU A 1 260 ? 20.674 -3.723 -11.921 1.00 95.75 260 LEU A O 1
ATOM 2009 N N . ALA A 1 261 ? 18.484 -4.163 -11.761 1.00 95.38 261 ALA A N 1
ATOM 2010 C CA . ALA A 1 261 ? 18.330 -4.544 -13.164 1.00 95.38 261 ALA A CA 1
ATOM 2011 C C . ALA A 1 261 ? 18.637 -3.373 -14.116 1.00 95.38 261 ALA A C 1
ATOM 2013 O O . ALA A 1 261 ? 19.320 -3.556 -15.121 1.00 95.38 261 ALA A O 1
ATOM 2014 N N . ILE A 1 262 ? 18.199 -2.159 -13.771 1.00 95.25 262 ILE A N 1
ATOM 2015 C CA . ILE A 1 262 ? 18.459 -0.927 -14.533 1.00 95.25 262 ILE A CA 1
ATOM 2016 C C . ILE A 1 262 ? 19.956 -0.615 -14.591 1.00 95.25 262 ILE A C 1
ATOM 2018 O O . ILE A 1 262 ? 20.488 -0.307 -15.658 1.00 95.25 262 ILE A O 1
ATOM 2022 N N . VAL A 1 263 ? 20.647 -0.701 -13.454 1.00 93.75 263 VAL A N 1
ATOM 2023 C CA . VAL A 1 263 ? 22.076 -0.378 -13.338 1.00 93.75 263 VAL A CA 1
ATOM 2024 C C . VAL A 1 263 ? 22.944 -1.442 -14.010 1.00 93.75 263 VAL A C 1
ATOM 2026 O O . VAL A 1 263 ? 23.903 -1.115 -14.700 1.00 93.75 263 VAL A O 1
ATOM 2029 N N . THR A 1 264 ? 22.615 -2.725 -13.851 1.00 91.69 264 THR A N 1
ATOM 2030 C CA . THR A 1 264 ? 23.420 -3.835 -14.403 1.00 91.69 264 THR A CA 1
ATOM 2031 C C . THR A 1 264 ? 23.342 -3.954 -15.921 1.00 91.69 264 THR A C 1
ATOM 2033 O O . THR A 1 264 ? 24.270 -4.472 -16.543 1.00 91.69 264 THR A O 1
ATOM 2036 N N . VAL A 1 265 ? 22.252 -3.473 -16.516 1.00 90.62 265 VAL A N 1
ATOM 2037 C CA . VAL A 1 265 ? 22.065 -3.411 -17.967 1.00 90.62 265 VAL A CA 1
ATOM 2038 C C . VAL A 1 265 ? 22.909 -2.306 -18.614 1.00 90.62 265 VAL A C 1
ATOM 2040 O O . VAL A 1 265 ? 23.261 -2.414 -19.786 1.00 90.62 265 VAL A O 1
ATOM 2043 N N . GLN A 1 266 ? 23.260 -1.263 -17.865 1.00 88.12 266 GLN A N 1
ATOM 2044 C CA . GLN A 1 266 ? 24.009 -0.119 -18.370 1.00 88.12 266 GLN A CA 1
ATOM 2045 C C . GLN A 1 266 ? 25.522 -0.338 -18.181 1.00 88.12 266 GLN A C 1
ATOM 2047 O O . GLN A 1 266 ? 25.979 -0.419 -17.038 1.00 88.12 266 GLN A O 1
ATOM 2052 N N . PRO A 1 267 ? 26.325 -0.414 -19.263 1.00 82.94 267 PRO A N 1
ATOM 2053 C CA . PRO A 1 267 ? 27.768 -0.652 -19.153 1.00 82.94 267 PRO A CA 1
ATOM 2054 C C . PRO A 1 267 ? 28.495 0.436 -18.356 1.00 82.94 267 PRO A C 1
ATOM 2056 O O . PRO A 1 267 ? 29.325 0.124 -17.505 1.00 82.94 267 PRO A O 1
ATOM 2059 N N . ASP A 1 268 ? 28.115 1.693 -18.588 1.00 83.88 268 ASP A N 1
ATOM 2060 C CA . ASP A 1 268 ? 28.807 2.868 -18.055 1.00 83.88 268 ASP A CA 1
ATOM 2061 C C . ASP A 1 268 ? 28.264 3.337 -16.699 1.00 83.88 268 ASP A C 1
ATOM 2063 O O . ASP A 1 268 ? 28.693 4.376 -16.201 1.00 83.88 268 ASP A O 1
ATOM 2067 N N . ALA A 1 269 ? 27.284 2.642 -16.111 1.00 87.31 269 ALA A N 1
ATOM 2068 C CA . ALA A 1 269 ? 26.676 3.095 -14.863 1.00 87.31 269 ALA A CA 1
ATOM 2069 C C . ALA A 1 269 ? 27.691 3.049 -13.701 1.00 87.31 269 ALA A C 1
ATOM 2071 O O . ALA A 1 269 ? 28.432 2.067 -13.567 1.00 87.31 269 ALA A O 1
ATOM 2072 N N . PRO A 1 270 ? 27.709 4.050 -12.801 1.00 86.50 270 PRO A N 1
ATOM 2073 C CA . PRO A 1 270 ? 28.626 4.096 -11.666 1.00 86.50 270 PRO A CA 1
ATOM 2074 C C . PRO A 1 270 ? 28.176 3.122 -10.563 1.00 86.50 270 PRO A C 1
ATOM 2076 O O . PRO A 1 270 ? 27.623 3.513 -9.534 1.00 86.50 270 PRO A O 1
ATOM 2079 N N . LYS A 1 271 ? 28.409 1.819 -10.772 1.00 87.50 271 LYS A N 1
ATOM 2080 C CA . LYS A 1 271 ? 27.880 0.721 -9.935 1.00 87.50 271 LYS A CA 1
ATOM 2081 C C . LYS A 1 271 ? 28.190 0.876 -8.445 1.00 87.50 271 LYS A C 1
ATOM 2083 O O . LYS A 1 271 ? 27.330 0.585 -7.622 1.00 87.50 271 LYS A O 1
ATOM 2088 N N . LEU A 1 272 ? 29.383 1.367 -8.099 1.00 86.31 272 LEU A N 1
ATOM 2089 C CA . LEU A 1 272 ? 29.776 1.593 -6.704 1.00 86.31 272 LEU A CA 1
ATOM 2090 C C . LEU A 1 272 ? 28.943 2.690 -6.025 1.00 86.31 272 LEU A C 1
ATOM 2092 O O . LEU A 1 272 ? 28.600 2.540 -4.857 1.00 86.31 272 LEU A O 1
ATOM 2096 N N . LEU A 1 273 ? 28.564 3.753 -6.746 1.00 88.38 273 LEU A N 1
ATOM 2097 C CA . LEU A 1 273 ? 27.687 4.793 -6.196 1.00 88.38 273 LEU A CA 1
ATOM 2098 C C . LEU A 1 273 ? 26.278 4.244 -5.963 1.00 88.38 273 LEU A C 1
ATOM 2100 O O . LEU A 1 273 ? 25.724 4.427 -4.883 1.00 88.38 273 LEU A O 1
ATOM 2104 N N . HIS A 1 274 ? 25.722 3.505 -6.928 1.00 91.81 274 HIS A N 1
ATOM 2105 C CA . HIS A 1 274 ? 24.424 2.848 -6.741 1.00 91.81 274 HIS A CA 1
ATOM 2106 C C . HIS A 1 274 ? 24.445 1.852 -5.575 1.00 91.81 274 HIS A C 1
ATOM 2108 O O . HIS A 1 274 ? 23.488 1.807 -4.804 1.00 91.81 274 HIS A O 1
ATOM 2114 N N . LEU A 1 275 ? 25.538 1.096 -5.417 1.00 90.56 275 LEU A N 1
ATOM 2115 C CA . LEU A 1 275 ? 25.731 0.193 -4.285 1.00 90.56 275 LEU A CA 1
ATOM 2116 C C . LEU A 1 275 ? 25.796 0.956 -2.956 1.00 90.56 275 LEU A C 1
ATOM 2118 O O . LEU A 1 275 ? 25.192 0.515 -1.985 1.00 90.56 275 LEU A O 1
ATOM 2122 N N . GLY A 1 276 ? 26.466 2.112 -2.920 1.00 91.38 276 GLY A N 1
ATOM 2123 C CA . GLY A 1 276 ? 26.518 2.983 -1.744 1.00 91.38 276 GLY A CA 1
ATOM 2124 C C . GLY A 1 276 ? 25.137 3.482 -1.315 1.00 91.38 276 GLY A C 1
ATOM 2125 O O . GLY A 1 276 ? 24.787 3.378 -0.143 1.00 91.38 276 GLY A O 1
ATOM 2126 N N . PHE A 1 277 ? 24.314 3.940 -2.262 1.00 93.69 277 PHE A N 1
ATOM 2127 C CA . PHE A 1 277 ? 22.924 4.318 -1.979 1.00 93.69 277 PHE A CA 1
ATOM 2128 C C . PHE A 1 277 ? 22.071 3.129 -1.526 1.00 93.69 277 PHE A C 1
ATOM 2130 O O . PHE A 1 277 ? 21.295 3.260 -0.583 1.00 93.69 277 PHE A O 1
ATOM 2137 N N . LEU A 1 278 ? 22.222 1.958 -2.155 1.00 93.38 278 LEU A N 1
ATOM 2138 C CA . LEU A 1 278 ? 21.520 0.746 -1.729 1.00 93.38 278 LEU A CA 1
ATOM 2139 C C . LEU A 1 278 ? 21.895 0.370 -0.289 1.00 93.38 278 LEU A C 1
ATOM 2141 O O . LEU A 1 278 ? 21.010 0.137 0.532 1.00 93.38 278 LEU A O 1
ATOM 2145 N N . ALA A 1 279 ? 23.191 0.356 0.028 1.00 94.00 279 ALA A N 1
ATOM 2146 C CA . ALA A 1 279 ? 23.689 0.088 1.372 1.00 94.00 279 ALA A CA 1
ATOM 2147 C C . ALA A 1 279 ? 23.164 1.119 2.380 1.00 94.00 279 ALA A C 1
ATOM 2149 O O . ALA A 1 279 ? 22.704 0.741 3.452 1.00 94.00 279 ALA A O 1
ATOM 2150 N N . PHE A 1 280 ? 23.159 2.403 2.017 1.00 95.69 280 PHE A N 1
ATOM 2151 C CA . PHE A 1 280 ? 22.592 3.470 2.835 1.00 95.69 280 PHE A CA 1
ATOM 2152 C C . PHE A 1 280 ? 21.112 3.230 3.163 1.00 95.69 280 PHE A C 1
ATOM 2154 O O . PHE A 1 280 ? 20.749 3.249 4.337 1.00 95.69 280 PHE A O 1
ATOM 2161 N N . TYR A 1 281 ? 20.264 2.945 2.169 1.00 94.44 281 TYR A N 1
ATOM 2162 C CA . TYR A 1 281 ? 18.840 2.688 2.414 1.00 94.44 281 TYR A CA 1
ATOM 2163 C C . TYR A 1 281 ? 18.600 1.415 3.233 1.00 94.44 281 TYR A C 1
ATOM 2165 O O . TYR A 1 281 ? 17.713 1.402 4.086 1.00 94.44 281 TYR A O 1
ATOM 2173 N N . LEU A 1 282 ? 19.395 0.361 3.021 1.00 92.75 282 LEU A N 1
ATOM 2174 C CA . LEU A 1 282 ? 19.321 -0.863 3.825 1.00 92.75 282 LEU A CA 1
ATOM 2175 C C . LEU A 1 282 ? 19.714 -0.606 5.284 1.00 92.75 282 LEU A C 1
ATOM 2177 O O . LEU A 1 282 ? 18.996 -1.017 6.193 1.00 92.75 282 LEU A O 1
ATOM 2181 N N . LEU A 1 283 ? 20.817 0.110 5.516 1.00 93.88 283 LEU A N 1
ATOM 2182 C CA . LEU A 1 283 ? 21.243 0.494 6.861 1.00 93.88 283 LEU A CA 1
ATOM 2183 C C . LEU A 1 283 ? 20.209 1.399 7.530 1.00 93.88 283 LEU A C 1
ATOM 2185 O O . LEU A 1 283 ? 19.881 1.185 8.693 1.00 93.88 283 LEU A O 1
ATOM 2189 N N . PHE A 1 284 ? 19.640 2.359 6.799 1.00 92.81 284 PHE A N 1
ATOM 2190 C CA . PHE A 1 284 ? 18.558 3.194 7.309 1.00 92.81 284 PHE A CA 1
ATOM 2191 C C . PHE A 1 284 ? 17.344 2.355 7.726 1.00 92.81 284 PHE A C 1
ATOM 2193 O O . PHE A 1 284 ? 16.828 2.526 8.829 1.00 92.81 284 PHE A O 1
ATOM 2200 N N . ALA A 1 285 ? 16.927 1.395 6.897 1.00 90.19 285 ALA A N 1
ATOM 2201 C CA . ALA A 1 285 ? 15.815 0.508 7.222 1.00 90.19 285 ALA A CA 1
ATOM 2202 C C . ALA A 1 285 ? 16.078 -0.311 8.500 1.00 90.19 285 ALA A C 1
ATOM 2204 O O . ALA A 1 285 ? 15.236 -0.354 9.398 1.00 90.19 285 ALA A O 1
ATOM 2205 N N . VAL A 1 286 ? 17.262 -0.916 8.622 1.00 89.62 286 VAL A N 1
ATOM 2206 C CA . VAL A 1 286 ? 17.616 -1.755 9.779 1.00 89.62 286 VAL A CA 1
ATOM 2207 C C . VAL A 1 286 ? 17.746 -0.932 11.061 1.00 89.62 286 VAL A C 1
ATOM 2209 O O . VAL A 1 286 ? 17.216 -1.327 12.099 1.00 89.62 286 VAL A O 1
ATOM 2212 N N . LEU A 1 287 ? 18.437 0.206 11.000 1.00 88.88 287 LEU A N 1
ATOM 2213 C CA . LEU A 1 287 ? 18.777 1.000 12.182 1.00 88.88 287 LEU A CA 1
ATOM 2214 C C . LEU A 1 287 ? 17.619 1.899 12.643 1.00 88.88 287 LEU A C 1
ATOM 2216 O O . LEU A 1 287 ? 17.413 2.068 13.847 1.00 88.88 287 LEU A O 1
ATOM 2220 N N . TRP A 1 288 ? 16.847 2.453 11.703 1.00 86.44 288 TRP A N 1
ATOM 2221 C CA . TRP A 1 288 ? 15.908 3.548 11.978 1.00 86.44 288 TRP A CA 1
ATOM 2222 C C . TRP A 1 288 ? 14.443 3.245 11.677 1.00 86.44 288 TRP A C 1
ATOM 2224 O O . TRP A 1 288 ? 13.584 3.970 12.170 1.00 86.44 288 TRP A O 1
ATOM 2234 N N . MET A 1 289 ? 14.119 2.208 10.896 1.00 80.94 289 MET A N 1
ATOM 2235 C CA . MET A 1 289 ? 12.714 1.826 10.681 1.00 80.94 289 MET A CA 1
ATOM 2236 C C . MET A 1 289 ? 12.253 0.721 11.633 1.00 80.94 289 MET A C 1
ATOM 2238 O O . MET A 1 289 ? 11.100 0.727 12.056 1.00 80.94 289 MET A O 1
ATOM 2242 N N . ASN A 1 290 ? 13.142 -0.202 12.016 1.00 70.25 290 ASN A N 1
ATOM 2243 C CA . ASN A 1 290 ? 12.805 -1.295 12.936 1.00 70.25 290 ASN A CA 1
ATOM 2244 C C . ASN A 1 290 ? 12.541 -0.813 14.380 1.00 70.25 290 ASN A C 1
ATOM 2246 O O . ASN A 1 290 ? 11.900 -1.501 15.168 1.00 70.25 290 ASN A O 1
ATOM 2250 N N . THR A 1 291 ? 13.031 0.375 14.747 1.00 61.25 291 THR A N 1
ATOM 2251 C CA . THR A 1 291 ? 12.952 0.919 16.114 1.00 61.25 291 THR A CA 1
ATOM 2252 C C . THR A 1 291 ? 11.750 1.847 16.353 1.00 61.25 291 THR A C 1
ATOM 2254 O O . THR A 1 291 ? 11.615 2.397 17.447 1.00 61.25 291 THR A O 1
ATOM 2257 N N . GLY A 1 292 ? 10.848 1.965 15.370 1.00 57.91 292 GLY A N 1
ATOM 2258 C CA . GLY A 1 292 ? 9.705 2.883 15.384 1.00 57.91 292 GLY A CA 1
ATOM 2259 C C . GLY A 1 292 ? 10.046 4.268 14.826 1.00 57.91 292 GLY A C 1
ATOM 2260 O O . GLY A 1 292 ? 11.209 4.604 14.610 1.00 57.91 292 GLY A O 1
ATOM 2261 N N . TYR A 1 293 ? 9.020 5.085 14.572 1.00 60.28 293 TYR A N 1
ATOM 2262 C CA . TYR A 1 293 ? 9.214 6.489 14.189 1.00 60.28 293 TYR A CA 1
ATOM 2263 C C . TYR A 1 293 ? 10.017 7.194 15.300 1.00 60.28 293 TYR A C 1
ATOM 2265 O O . TYR A 1 293 ? 9.710 6.953 16.469 1.00 60.28 293 TYR A O 1
ATOM 2273 N N . PRO A 1 294 ? 11.000 8.074 15.014 1.00 58.94 294 PRO A N 1
ATOM 2274 C CA . PRO A 1 294 ? 11.858 8.650 16.057 1.00 58.94 294 PRO A CA 1
ATOM 2275 C C . PRO A 1 294 ? 11.095 9.311 17.218 1.00 58.94 294 PRO A C 1
ATOM 2277 O O . PRO A 1 294 ? 11.564 9.262 18.354 1.00 58.94 294 PRO A O 1
ATOM 2280 N N . ALA A 1 295 ? 9.906 9.862 16.942 1.00 57.69 295 ALA A N 1
ATOM 2281 C CA . ALA A 1 295 ? 9.016 10.465 17.939 1.00 57.69 295 ALA A CA 1
ATOM 2282 C C . ALA A 1 295 ? 8.185 9.460 18.770 1.00 57.69 295 ALA A C 1
ATOM 2284 O O . ALA A 1 295 ? 7.662 9.834 19.809 1.00 57.69 295 ALA A O 1
ATOM 2285 N N . HIS A 1 296 ? 8.062 8.198 18.345 1.00 61.62 296 HIS A N 1
ATOM 2286 C CA . HIS A 1 296 ? 7.246 7.165 18.995 1.00 61.62 296 HIS A CA 1
ATOM 2287 C C . HIS A 1 296 ? 8.087 5.910 19.248 1.00 61.62 296 HIS A C 1
ATOM 2289 O O . HIS A 1 296 ? 7.995 4.917 18.524 1.00 61.62 296 HIS A O 1
ATOM 2295 N N . LYS A 1 297 ? 8.932 5.959 20.284 1.00 67.12 297 LYS A N 1
ATOM 2296 C CA . LYS A 1 297 ? 9.726 4.806 20.725 1.00 67.12 297 LYS A CA 1
ATOM 2297 C C . LYS A 1 297 ? 8.987 4.068 21.843 1.00 67.12 297 LYS A C 1
ATOM 2299 O O . LYS A 1 297 ? 8.902 4.600 22.950 1.00 67.12 297 LYS A O 1
ATOM 2304 N N . PRO A 1 298 ? 8.474 2.852 21.603 1.00 72.00 298 PRO A N 1
ATOM 2305 C CA . PRO A 1 298 ? 7.803 2.082 22.638 1.00 72.00 298 PRO A CA 1
ATOM 2306 C C . PRO A 1 298 ? 8.833 1.537 23.639 1.00 72.00 298 PRO A C 1
ATOM 2308 O O . PRO A 1 298 ? 9.541 0.565 23.366 1.00 72.00 298 PRO A O 1
ATOM 2311 N N . GLN A 1 299 ? 8.949 2.193 24.795 1.00 78.06 299 GLN A N 1
ATOM 2312 C CA . GLN A 1 299 ? 9.965 1.886 25.812 1.00 78.06 299 GLN A CA 1
ATOM 2313 C C . GLN A 1 299 ? 9.415 1.052 26.970 1.00 78.06 299 GLN A C 1
ATOM 2315 O O . GLN A 1 299 ? 10.131 0.213 27.518 1.00 78.06 299 GLN A O 1
ATOM 2320 N N . LEU A 1 300 ? 8.147 1.252 27.337 1.00 82.88 300 LEU A N 1
ATOM 2321 C CA . LEU A 1 300 ? 7.561 0.641 28.527 1.00 82.88 300 LEU A CA 1
ATOM 2322 C C . LEU A 1 300 ? 6.685 -0.546 28.154 1.00 82.88 300 LEU A C 1
ATOM 2324 O O . LEU A 1 300 ? 6.005 -0.516 27.138 1.00 82.88 300 LEU A O 1
ATOM 2328 N N . ARG A 1 301 ? 6.670 -1.590 28.985 1.00 84.56 301 ARG A N 1
ATOM 2329 C CA . ARG A 1 301 ? 5.758 -2.728 28.813 1.00 84.56 301 ARG A CA 1
ATOM 2330 C C . ARG A 1 301 ? 4.462 -2.492 29.584 1.00 84.56 301 ARG A C 1
ATOM 2332 O O . ARG A 1 301 ? 4.516 -2.102 30.750 1.00 84.56 301 ARG A O 1
ATOM 2339 N N . ILE A 1 302 ? 3.322 -2.769 28.956 1.00 81.44 302 ILE A N 1
ATOM 2340 C CA . ILE A 1 302 ? 2.063 -2.981 29.683 1.00 81.44 302 ILE A CA 1
ATOM 2341 C C . ILE A 1 302 ? 2.093 -4.410 30.216 1.00 81.44 302 ILE A C 1
ATOM 2343 O O . ILE A 1 302 ? 2.345 -5.339 29.448 1.00 81.44 302 ILE A O 1
ATOM 2347 N N . ASP A 1 303 ? 1.866 -4.585 31.514 1.00 77.81 303 ASP A N 1
ATOM 2348 C CA . ASP A 1 303 ? 1.792 -5.912 32.119 1.00 77.81 303 ASP A CA 1
ATOM 2349 C C . ASP A 1 303 ? 0.403 -6.515 31.882 1.00 77.81 303 ASP A C 1
ATOM 2351 O O . ASP A 1 303 ? -0.608 -6.024 32.387 1.00 77.81 303 ASP A O 1
ATOM 2355 N N . LEU A 1 304 ? 0.344 -7.542 31.035 1.00 73.44 304 LEU A N 1
ATOM 2356 C CA . LEU A 1 304 ? -0.892 -8.173 30.589 1.00 73.44 304 LEU A CA 1
ATOM 2357 C C . LEU A 1 304 ? -0.764 -9.685 30.697 1.00 73.44 304 LEU A C 1
ATOM 2359 O O . LEU A 1 304 ? 0.244 -10.270 30.305 1.00 73.44 304 LEU A O 1
ATOM 2363 N N . ALA A 1 305 ? -1.863 -10.330 31.086 1.00 69.75 305 ALA A N 1
ATOM 2364 C CA . ALA A 1 305 ? -1.951 -11.787 31.184 1.00 69.75 305 ALA A CA 1
ATOM 2365 C C . ALA A 1 305 ? -1.641 -12.520 29.859 1.00 69.75 305 ALA A C 1
ATOM 2367 O O . ALA A 1 305 ? -1.275 -13.689 29.878 1.00 69.75 305 ALA A O 1
ATOM 2368 N N . ARG A 1 306 ? -1.784 -11.847 28.707 1.00 69.62 306 ARG A N 1
ATOM 2369 C CA . ARG A 1 306 ? -1.526 -12.400 27.362 1.00 69.62 306 ARG A CA 1
ATOM 2370 C C . ARG A 1 306 ? -0.154 -12.019 26.783 1.00 69.62 306 ARG A C 1
ATOM 2372 O O . ARG A 1 306 ? 0.058 -12.168 25.584 1.00 69.62 306 ARG A O 1
ATOM 2379 N N . GLY A 1 307 ? 0.769 -11.556 27.625 1.00 65.44 307 GLY A N 1
ATOM 2380 C CA . GLY A 1 307 ? 2.112 -11.129 27.231 1.00 65.44 307 GLY A CA 1
ATOM 2381 C C . GLY A 1 307 ? 2.217 -9.611 27.084 1.00 65.44 307 GLY A C 1
ATOM 2382 O O . GLY A 1 307 ? 1.328 -8.955 26.545 1.00 65.44 307 GLY A O 1
ATOM 2383 N N . GLY A 1 308 ? 3.305 -9.040 27.606 1.00 76.19 308 GLY A N 1
ATOM 2384 C CA . GLY A 1 308 ? 3.482 -7.592 27.670 1.00 76.19 308 GLY A CA 1
ATOM 2385 C C . GLY A 1 308 ? 3.906 -6.967 26.341 1.00 76.19 308 GLY A C 1
ATOM 2386 O O . GLY A 1 308 ? 4.929 -7.341 25.765 1.00 76.19 308 GLY A O 1
ATOM 2387 N N . ILE A 1 309 ? 3.146 -5.971 25.883 1.00 81.62 309 ILE A N 1
ATOM 2388 C CA . ILE A 1 309 ? 3.438 -5.180 24.678 1.00 81.62 309 ILE A CA 1
ATOM 2389 C C . ILE A 1 309 ? 4.228 -3.935 25.080 1.00 81.62 309 ILE A C 1
ATOM 2391 O O . ILE A 1 309 ? 3.917 -3.305 26.093 1.00 81.62 309 ILE A O 1
ATOM 2395 N N . ARG A 1 310 ? 5.253 -3.576 24.295 1.00 84.88 310 ARG A N 1
ATOM 2396 C CA . ARG A 1 310 ? 5.948 -2.295 24.464 1.00 84.88 310 ARG A CA 1
ATOM 2397 C C . ARG A 1 310 ? 5.121 -1.165 23.850 1.00 84.88 310 ARG A C 1
ATOM 2399 O O . ARG A 1 310 ? 4.729 -1.267 22.692 1.00 84.88 310 ARG A O 1
ATOM 2406 N N . VAL A 1 311 ? 4.924 -0.089 24.598 1.00 84.88 311 VAL A N 1
ATOM 2407 C CA . VAL A 1 311 ? 4.131 1.090 24.226 1.00 84.88 311 VAL A CA 1
ATOM 2408 C C . VAL A 1 311 ? 4.829 2.380 24.672 1.00 84.88 311 VAL A C 1
ATOM 2410 O O . VAL A 1 311 ? 5.840 2.338 25.389 1.00 84.88 311 VAL A O 1
ATOM 2413 N N . ALA A 1 312 ? 4.312 3.530 24.233 1.00 84.94 312 ALA A N 1
ATOM 2414 C CA . ALA A 1 312 ? 4.724 4.829 24.759 1.00 84.94 312 ALA A CA 1
ATOM 2415 C C . ALA A 1 312 ? 4.312 4.985 26.236 1.00 84.94 312 ALA A C 1
ATOM 2417 O O . ALA A 1 312 ? 3.448 4.263 26.734 1.00 84.94 312 ALA A O 1
ATOM 2418 N N . ALA A 1 313 ? 4.941 5.915 26.960 1.00 85.12 313 ALA A N 1
ATOM 2419 C CA . ALA A 1 313 ? 4.648 6.108 28.382 1.00 85.12 313 ALA A CA 1
ATOM 2420 C C . ALA A 1 313 ? 3.183 6.503 28.633 1.00 85.12 313 ALA A C 1
ATOM 2422 O O . ALA A 1 313 ? 2.521 5.880 29.459 1.00 85.12 313 ALA A O 1
ATOM 2423 N N . GLU A 1 314 ? 2.671 7.445 27.841 1.00 86.00 314 GLU A N 1
ATOM 2424 C CA . GLU A 1 314 ? 1.274 7.890 27.876 1.00 86.00 314 GLU A CA 1
ATOM 2425 C C . GLU A 1 314 ? 0.296 6.731 27.630 1.00 86.00 314 GLU A C 1
ATOM 2427 O O . GLU A 1 314 ? -0.616 6.495 28.422 1.00 86.00 314 GLU A O 1
ATOM 2432 N N . ASP A 1 315 ? 0.546 5.926 26.593 1.00 89.25 315 ASP A N 1
ATOM 2433 C CA . ASP A 1 315 ? -0.264 4.742 26.293 1.00 89.25 315 ASP A CA 1
ATOM 2434 C C . ASP A 1 315 ? -0.271 3.750 27.460 1.00 89.25 315 ASP A C 1
ATOM 2436 O O . ASP A 1 315 ? -1.310 3.175 27.786 1.00 89.25 315 ASP A O 1
ATOM 2440 N N . ARG A 1 316 ? 0.875 3.529 28.119 1.00 89.75 316 ARG A N 1
ATOM 2441 C CA . ARG A 1 316 ? 0.939 2.615 29.265 1.00 89.75 316 ARG A CA 1
ATOM 2442 C C . ARG A 1 316 ? 0.013 3.077 30.379 1.00 89.75 316 ARG A C 1
ATOM 2444 O O . ARG A 1 316 ? -0.697 2.238 30.931 1.00 89.75 316 ARG A O 1
ATOM 2451 N N . GLU A 1 317 ? 0.036 4.357 30.725 1.00 89.94 317 GLU A N 1
ATOM 2452 C CA . GLU A 1 317 ? -0.811 4.912 31.783 1.00 89.94 317 GLU A CA 1
ATOM 2453 C C . GLU A 1 317 ? -2.293 4.775 31.422 1.00 89.94 317 GLU A C 1
ATOM 2455 O O . GLU A 1 317 ? -3.057 4.172 32.183 1.00 89.94 317 GLU A O 1
ATOM 2460 N N . VAL A 1 318 ? -2.668 5.216 30.216 1.00 93.19 318 VAL A N 1
ATOM 2461 C CA . VAL A 1 318 ? -4.042 5.149 29.698 1.00 93.19 318 VAL A CA 1
ATOM 2462 C C . VAL A 1 318 ? -4.555 3.710 29.680 1.00 93.19 318 VAL A C 1
ATOM 2464 O O . VAL A 1 318 ? -5.596 3.418 30.268 1.00 93.19 318 VAL A O 1
ATOM 2467 N N . TYR A 1 319 ? -3.831 2.779 29.055 1.00 92.81 319 TYR A N 1
ATOM 2468 C CA . TYR A 1 319 ? -4.300 1.400 28.922 1.00 92.81 319 TYR A CA 1
ATOM 2469 C C . TYR A 1 319 ? -4.255 0.624 30.241 1.00 92.81 319 TYR A C 1
ATOM 2471 O O . TYR A 1 319 ? -5.120 -0.222 30.464 1.00 92.81 319 TYR A O 1
ATOM 2479 N N . THR A 1 320 ? -3.308 0.910 31.142 1.00 91.75 320 THR A N 1
ATOM 2480 C CA . THR A 1 320 ? -3.287 0.272 32.471 1.00 91.75 320 THR A CA 1
ATOM 2481 C C . THR A 1 320 ? -4.505 0.700 33.289 1.00 91.75 320 THR A C 1
ATOM 2483 O O . THR A 1 320 ? -5.187 -0.154 33.861 1.00 91.75 320 THR A O 1
ATOM 2486 N N . ALA A 1 321 ? -4.820 2.000 33.306 1.00 94.12 321 ALA A N 1
ATOM 2487 C CA . ALA A 1 321 ? -6.008 2.521 33.977 1.00 94.12 321 ALA A CA 1
ATOM 2488 C C . ALA A 1 321 ? -7.297 1.968 33.348 1.00 94.12 321 ALA A C 1
ATOM 2490 O O . ALA A 1 321 ? -8.175 1.484 34.065 1.00 94.12 321 ALA A O 1
ATOM 2491 N N . LEU A 1 322 ? -7.370 1.954 32.013 1.00 95.50 322 LEU A N 1
ATOM 2492 C CA . LEU A 1 322 ? -8.506 1.434 31.255 1.00 95.50 322 LEU A CA 1
ATOM 2493 C C . LEU A 1 322 ? -8.772 -0.044 31.565 1.00 95.50 322 LEU A C 1
ATOM 2495 O O . LEU A 1 322 ? -9.886 -0.413 31.931 1.00 95.50 322 LEU A O 1
ATOM 2499 N N . VAL A 1 323 ? -7.749 -0.899 31.460 1.00 93.44 323 VAL A N 1
ATOM 2500 C CA . VAL A 1 323 ? -7.881 -2.341 31.722 1.00 93.44 323 VAL A CA 1
ATOM 2501 C C . VAL A 1 323 ? -8.266 -2.601 33.176 1.00 93.44 323 VAL A C 1
ATOM 2503 O O . VAL A 1 323 ? -9.106 -3.467 33.431 1.00 93.44 323 VAL A O 1
ATOM 2506 N N . LYS A 1 324 ? -7.688 -1.855 34.127 1.00 92.94 324 LYS A N 1
ATOM 2507 C CA . LYS A 1 324 ? -8.030 -1.968 35.550 1.00 92.94 324 LYS A CA 1
ATOM 2508 C C . LYS A 1 324 ? -9.507 -1.657 35.787 1.00 92.94 324 LYS A C 1
ATOM 2510 O O . LYS A 1 324 ? -10.191 -2.481 36.387 1.00 92.94 324 LYS A O 1
ATOM 2515 N N . LEU A 1 325 ? -9.994 -0.521 35.284 1.00 95.88 325 LEU A N 1
ATOM 2516 C CA . LEU A 1 325 ? -11.383 -0.100 35.469 1.00 95.88 325 LEU A CA 1
ATOM 2517 C C . LEU A 1 325 ? -12.362 -1.089 34.826 1.00 95.88 325 LEU A C 1
ATOM 2519 O O . LEU A 1 325 ? -13.324 -1.513 35.462 1.00 95.88 325 LEU A O 1
ATOM 2523 N N . ILE A 1 326 ? -12.083 -1.538 33.598 1.00 95.56 326 ILE A N 1
ATOM 2524 C CA . ILE A 1 326 ? -12.935 -2.525 32.924 1.00 95.56 326 ILE A CA 1
ATOM 2525 C C . ILE A 1 326 ? -13.025 -3.809 33.750 1.00 95.56 326 ILE A C 1
ATOM 2527 O O . ILE A 1 326 ? -14.118 -4.322 33.952 1.00 95.56 326 ILE A O 1
ATOM 2531 N N . ARG A 1 327 ? -11.905 -4.321 34.272 1.00 92.44 327 ARG A N 1
ATOM 2532 C CA . ARG A 1 327 ? -11.897 -5.558 35.070 1.00 92.44 327 ARG A CA 1
ATOM 2533 C C . ARG A 1 327 ? -12.603 -5.434 36.418 1.00 92.44 327 ARG A C 1
ATOM 2535 O O . ARG A 1 327 ? -13.072 -6.445 36.924 1.00 92.44 327 ARG A O 1
ATOM 2542 N N . GLN A 1 328 ? -12.676 -4.237 36.996 1.00 94.31 328 GLN A N 1
ATOM 2543 C CA . GLN A 1 328 ? -13.403 -4.009 38.250 1.00 94.31 328 GLN A CA 1
ATOM 2544 C C . GLN A 1 328 ? -14.918 -4.178 38.081 1.00 94.31 328 GLN A C 1
ATOM 2546 O O . GLN A 1 328 ? -15.586 -4.640 39.005 1.00 94.31 328 GLN A O 1
ATOM 2551 N N . HIS A 1 329 ? -15.450 -3.838 36.905 1.00 95.31 329 HIS A N 1
ATOM 2552 C CA . HIS A 1 329 ? -16.892 -3.817 36.650 1.00 95.31 329 HIS A CA 1
ATOM 2553 C C . HIS A 1 329 ? -17.366 -4.891 35.661 1.00 95.31 329 HIS A C 1
ATOM 2555 O O . HIS A 1 329 ? -18.561 -5.186 35.594 1.00 95.31 329 HIS A O 1
ATOM 2561 N N . ALA A 1 330 ? -16.454 -5.499 34.898 1.00 91.75 330 ALA A N 1
ATOM 2562 C CA . ALA A 1 330 ? -16.775 -6.595 33.998 1.00 91.75 330 ALA A CA 1
ATOM 2563 C C . ALA A 1 330 ? -17.155 -7.839 34.806 1.00 91.75 330 ALA A C 1
ATOM 2565 O O . ALA A 1 330 ? -16.399 -8.310 35.651 1.00 91.75 330 ALA A O 1
ATOM 2566 N N . ASP A 1 331 ? -18.335 -8.371 34.511 1.00 87.50 331 ASP A N 1
ATOM 2567 C CA . ASP A 1 331 ? -18.882 -9.566 35.162 1.00 87.50 331 ASP A CA 1
ATOM 2568 C C . ASP A 1 331 ? -19.163 -10.687 34.150 1.00 87.50 331 ASP A C 1
ATOM 2570 O O . ASP A 1 331 ? -19.199 -11.864 34.493 1.00 87.50 331 ASP A O 1
ATOM 2574 N N . SER A 1 332 ? -19.317 -10.333 32.872 1.00 86.69 332 SER A N 1
ATOM 2575 C CA . SER A 1 332 ? -19.451 -11.291 31.779 1.00 86.69 332 SER A CA 1
ATOM 2576 C C . SER A 1 332 ? -18.138 -11.449 31.016 1.00 86.69 332 SER A C 1
ATOM 2578 O O . SER A 1 332 ? -17.224 -10.630 31.099 1.00 86.69 332 SER A O 1
ATOM 2580 N N . GLY A 1 333 ? -18.048 -12.504 30.205 1.00 91.75 333 GLY A N 1
ATOM 2581 C CA . GLY A 1 333 ? -16.928 -12.700 29.278 1.00 91.75 333 GLY A CA 1
ATOM 2582 C C . GLY A 1 333 ? -16.900 -11.716 28.096 1.00 91.75 333 GLY A C 1
ATOM 2583 O O . GLY A 1 333 ? -16.104 -11.919 27.176 1.00 91.75 333 GLY A O 1
ATOM 2584 N N . TYR A 1 334 ? -17.770 -10.698 28.083 1.00 95.50 334 TYR A N 1
ATOM 2585 C CA . TYR A 1 334 ? -17.971 -9.747 26.990 1.00 95.50 334 TYR A CA 1
ATOM 2586 C C . TYR A 1 334 ? -17.888 -8.300 27.484 1.00 95.50 334 TYR A C 1
ATOM 2588 O O . TYR A 1 334 ? -18.288 -7.976 28.598 1.00 95.50 334 TYR A O 1
ATOM 2596 N N . ILE A 1 335 ? -17.422 -7.417 26.606 1.00 95.88 335 ILE A N 1
ATOM 2597 C CA . ILE A 1 335 ? -17.514 -5.954 26.743 1.00 95.88 335 ILE A CA 1
ATOM 2598 C C . ILE A 1 335 ? -17.962 -5.382 25.410 1.00 95.88 335 ILE A C 1
ATOM 2600 O O . ILE A 1 335 ? -17.788 -6.045 24.400 1.00 95.88 335 ILE A O 1
ATOM 2604 N N . TYR A 1 336 ? -18.491 -4.167 25.365 1.00 94.50 336 TYR A N 1
ATOM 2605 C CA . TYR A 1 336 ? -18.667 -3.464 24.093 1.00 94.50 336 TYR A CA 1
ATOM 2606 C C . TYR A 1 336 ? -17.719 -2.268 24.048 1.00 94.50 336 TYR A C 1
ATOM 2608 O O . TYR A 1 336 ? -17.823 -1.367 24.870 1.00 94.50 336 TYR A O 1
ATOM 2616 N N . ALA A 1 337 ? -16.769 -2.291 23.118 1.00 94.38 337 ALA A N 1
ATOM 2617 C CA . ALA A 1 337 ? -15.797 -1.232 22.886 1.00 94.38 337 ALA A CA 1
ATOM 2618 C C . ALA A 1 337 ? -15.884 -0.754 21.431 1.00 94.38 337 ALA A C 1
ATOM 2620 O O . ALA A 1 337 ? -15.647 -1.545 20.511 1.00 94.38 337 ALA A O 1
ATOM 2621 N N . ALA A 1 338 ? -16.230 0.517 21.238 1.00 92.56 338 ALA A N 1
ATOM 2622 C CA . ALA A 1 338 ? -16.443 1.130 19.930 1.00 92.56 338 ALA A CA 1
ATOM 2623 C C . ALA A 1 338 ? -16.332 2.666 20.007 1.00 92.56 338 ALA A C 1
ATOM 2625 O O . ALA A 1 338 ? -16.487 3.238 21.083 1.00 92.56 338 ALA A O 1
ATOM 2626 N N . PRO A 1 339 ? -16.126 3.368 18.886 1.00 91.94 339 PRO A N 1
ATOM 2627 C CA . PRO A 1 339 ? -15.713 2.843 17.587 1.00 91.94 339 PRO A CA 1
ATOM 2628 C C . PRO A 1 339 ? -14.195 2.605 17.514 1.00 91.94 339 PRO A C 1
ATOM 2630 O O . PRO A 1 339 ? -13.419 3.245 18.226 1.00 91.94 339 PRO A O 1
ATOM 2633 N N . ASP A 1 340 ? -13.761 1.707 16.629 1.00 90.50 340 ASP A N 1
ATOM 2634 C CA . ASP A 1 3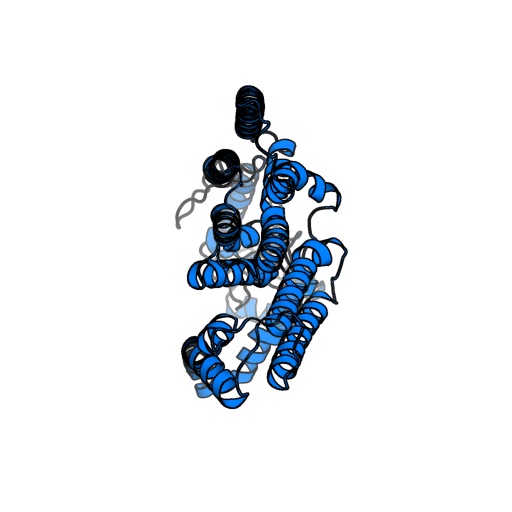40 ? -12.353 1.424 16.306 1.00 90.50 340 ASP A CA 1
ATOM 2635 C C . ASP A 1 340 ? -11.484 1.109 17.538 1.00 90.50 340 ASP A C 1
ATOM 2637 O O . ASP A 1 340 ? -10.402 1.667 17.708 1.00 90.50 340 ASP A O 1
ATOM 2641 N N . CYS A 1 341 ? -11.973 0.221 18.409 1.00 91.62 341 CYS A N 1
ATOM 2642 C CA . CYS A 1 341 ? -11.287 -0.184 19.646 1.00 91.62 341 CYS A CA 1
ATOM 2643 C C . CYS A 1 341 ? -10.927 -1.684 19.718 1.00 91.62 341 CYS A C 1
ATOM 2645 O O . CYS A 1 341 ? -11.112 -2.294 20.782 1.00 91.62 341 CYS A O 1
ATOM 2647 N N . PRO A 1 342 ? -10.461 -2.345 18.635 1.00 90.69 342 PRO A N 1
ATOM 2648 C CA . PRO A 1 342 ? -10.136 -3.771 18.685 1.00 90.69 342 PRO A CA 1
ATOM 2649 C C . PRO A 1 342 ? -9.085 -4.101 19.762 1.00 90.69 342 PRO A C 1
ATOM 2651 O O . PRO A 1 342 ? -9.109 -5.188 20.347 1.00 90.69 342 PRO A O 1
ATOM 2654 N N . GLU A 1 343 ? -8.193 -3.154 20.065 1.00 90.31 343 GLU A N 1
ATOM 2655 C CA . GLU A 1 343 ? -7.156 -3.273 21.084 1.00 90.31 343 GLU A CA 1
ATOM 2656 C C . GLU A 1 343 ? -7.730 -3.505 22.484 1.00 90.31 343 GLU A C 1
ATOM 2658 O O . GLU A 1 343 ? -7.175 -4.291 23.248 1.00 90.31 343 GLU A O 1
ATOM 2663 N N . VAL A 1 344 ? -8.878 -2.912 22.819 1.00 93.12 344 VAL A N 1
ATOM 2664 C CA . VAL A 1 344 ? -9.458 -3.010 24.167 1.00 93.12 344 VAL A CA 1
ATOM 2665 C C . VAL A 1 344 ? -9.862 -4.453 24.483 1.00 93.12 344 VAL A C 1
ATOM 2667 O O . VAL A 1 344 ? -9.604 -4.945 25.584 1.00 93.12 344 VAL A O 1
ATOM 2670 N N . TYR A 1 345 ? -10.411 -5.181 23.507 1.00 92.50 345 TYR A N 1
ATOM 2671 C CA . TYR A 1 345 ? -10.728 -6.607 23.653 1.00 92.50 345 TYR A CA 1
ATOM 2672 C C . TYR A 1 345 ? -9.469 -7.452 23.866 1.00 92.50 345 TYR A C 1
ATOM 2674 O O . TYR A 1 345 ? -9.435 -8.335 24.726 1.00 92.50 345 TYR A O 1
ATOM 2682 N N . PHE A 1 346 ? -8.409 -7.164 23.106 1.00 90.38 346 PHE A N 1
ATOM 2683 C CA . PHE A 1 346 ? -7.141 -7.874 23.232 1.00 90.38 346 PHE A CA 1
ATOM 2684 C C . PHE A 1 346 ? -6.510 -7.663 24.616 1.00 90.38 346 PHE A C 1
ATOM 2686 O O . PHE A 1 346 ? -6.153 -8.638 25.280 1.00 90.38 346 PHE A O 1
ATOM 2693 N N . LEU A 1 347 ? -6.418 -6.405 25.060 1.00 90.38 347 LEU A N 1
ATOM 2694 C CA . LEU A 1 347 ? -5.763 -6.008 26.309 1.00 90.38 347 LEU A CA 1
ATOM 2695 C C . LEU A 1 347 ? -6.522 -6.508 27.548 1.00 90.38 347 LEU A C 1
ATOM 2697 O O . LEU A 1 347 ? -5.919 -6.975 28.514 1.00 90.38 347 LEU A O 1
ATOM 2701 N N . THR A 1 348 ? -7.853 -6.452 27.527 1.00 91.44 348 THR A N 1
ATOM 2702 C CA . THR A 1 348 ? -8.678 -6.919 28.654 1.00 91.44 348 THR A CA 1
ATOM 2703 C C . THR A 1 348 ? -8.781 -8.442 28.703 1.00 91.44 348 THR A C 1
ATOM 2705 O O . THR A 1 348 ? -8.853 -9.014 29.795 1.00 91.44 348 THR A O 1
ATOM 2708 N N . GLY A 1 349 ? -8.733 -9.098 27.538 1.00 90.50 349 GLY A N 1
ATOM 2709 C CA . GLY A 1 349 ? -8.995 -10.523 27.357 1.00 90.50 349 GLY A CA 1
ATOM 2710 C C . GLY A 1 349 ? -10.477 -10.865 27.157 1.00 90.50 349 GLY A C 1
ATOM 2711 O O . GLY A 1 349 ? -10.803 -12.047 27.018 1.00 90.50 349 GLY A O 1
ATOM 2712 N N . LEU A 1 350 ? -11.351 -9.855 27.124 1.00 92.88 350 LEU A N 1
ATOM 2713 C CA . LEU A 1 350 ? -12.802 -9.981 26.988 1.00 92.88 350 LEU A CA 1
ATOM 2714 C C . LEU A 1 350 ? -13.207 -10.050 25.508 1.00 92.88 350 LEU A C 1
ATOM 2716 O O . LEU A 1 350 ? -12.483 -9.597 24.621 1.00 92.88 350 LEU A O 1
ATOM 2720 N N . ARG A 1 351 ? -14.349 -10.676 25.214 1.00 93.81 351 ARG A N 1
ATOM 2721 C CA . ARG A 1 351 ? -14.785 -10.944 23.834 1.00 93.81 351 ARG A CA 1
ATOM 2722 C C . ARG A 1 351 ? -15.559 -9.766 23.247 1.00 93.81 351 ARG A C 1
ATOM 2724 O O . ARG A 1 351 ? -16.404 -9.187 23.926 1.00 93.81 351 ARG A O 1
ATOM 2731 N N . ASN A 1 352 ? -15.328 -9.495 21.961 1.00 92.69 352 ASN A N 1
ATOM 2732 C CA . ASN A 1 352 ? -16.179 -8.611 21.168 1.00 92.69 352 ASN A CA 1
ATOM 2733 C C . ASN A 1 352 ? -17.533 -9.305 20.905 1.00 92.69 352 ASN A C 1
ATOM 2735 O O . ASN A 1 352 ? -17.545 -10.399 20.335 1.00 92.69 352 ASN A O 1
ATOM 2739 N N . PRO A 1 353 ? -18.666 -8.727 21.341 1.00 91.75 353 PRO A N 1
ATOM 2740 C CA . PRO A 1 353 ? -19.999 -9.288 21.147 1.00 91.75 353 PRO A CA 1
ATOM 2741 C C . PRO A 1 353 ? -20.490 -9.111 19.704 1.00 91.75 353 PRO A C 1
ATOM 2743 O O . PRO A 1 353 ? -21.467 -9.749 19.313 1.00 91.75 353 PRO A O 1
ATOM 2746 N N . THR A 1 354 ? -19.816 -8.273 18.913 1.00 87.50 354 THR A N 1
ATOM 2747 C CA . THR A 1 354 ? -20.111 -8.016 17.502 1.00 87.50 354 THR A CA 1
ATOM 2748 C C . THR A 1 354 ? -19.189 -8.819 16.577 1.00 87.50 354 THR A C 1
ATOM 2750 O O . THR A 1 354 ? -18.188 -9.400 16.995 1.00 87.50 354 THR A O 1
ATOM 2753 N N . ARG A 1 355 ? -19.504 -8.818 15.276 1.00 81.38 355 ARG A N 1
ATOM 2754 C CA . ARG A 1 355 ? -18.615 -9.322 14.210 1.00 81.38 355 ARG A CA 1
ATOM 2755 C C . ARG A 1 355 ? -17.760 -8.211 13.579 1.00 81.38 355 ARG A C 1
ATOM 2757 O O . ARG A 1 355 ? -17.173 -8.422 12.520 1.00 81.38 355 ARG A O 1
ATOM 2764 N N . LYS A 1 356 ? -17.739 -7.013 14.174 1.00 79.88 356 LYS A N 1
ATOM 2765 C CA . LYS A 1 356 ? -17.082 -5.833 13.605 1.00 79.88 356 LYS A CA 1
ATOM 2766 C C . LYS A 1 356 ? -15.598 -5.832 13.957 1.00 79.88 356 LYS A C 1
ATOM 2768 O O . LYS A 1 356 ? -15.226 -6.045 15.107 1.00 79.88 356 LYS A O 1
ATOM 2773 N N . ILE A 1 357 ? -14.765 -5.579 12.949 1.00 76.19 357 ILE A N 1
ATOM 2774 C CA . ILE A 1 357 ? -13.328 -5.310 13.125 1.00 76.19 357 ILE A CA 1
ATOM 2775 C C . ILE A 1 357 ? -13.080 -3.799 13.066 1.00 76.19 357 ILE A C 1
ATOM 2777 O O . ILE A 1 357 ? -12.393 -3.261 13.924 1.00 76.19 357 ILE A O 1
ATOM 2781 N N . PHE A 1 358 ? -13.686 -3.133 12.081 1.00 82.25 358 PHE A N 1
ATOM 2782 C CA . PHE A 1 358 ? -13.796 -1.678 11.995 1.00 82.25 358 PHE A CA 1
ATOM 2783 C C . PHE A 1 358 ? -15.267 -1.306 11.886 1.00 82.25 358 PHE A C 1
ATOM 2785 O O . PHE A 1 358 ? -16.002 -1.925 11.106 1.00 82.25 358 PHE A O 1
ATOM 2792 N N . ASP A 1 359 ? -15.693 -0.295 12.633 1.00 85.44 359 ASP A N 1
ATOM 2793 C CA . ASP A 1 359 ? -17.105 0.067 12.721 1.00 85.44 359 ASP A CA 1
ATOM 2794 C C . ASP A 1 359 ? -17.636 0.631 11.402 1.00 85.44 359 ASP A C 1
ATOM 2796 O O . ASP A 1 359 ? -18.743 0.279 10.986 1.00 85.44 359 ASP A O 1
ATOM 2800 N N . PHE A 1 360 ? -16.815 1.379 10.658 1.00 85.44 360 PHE A N 1
ATOM 2801 C CA . PHE A 1 360 ? -17.190 1.897 9.343 1.00 85.44 360 PHE A CA 1
ATOM 2802 C C . PHE A 1 360 ? -17.477 0.791 8.317 1.00 85.44 360 PHE A C 1
ATOM 2804 O O . PHE A 1 360 ? -18.268 1.012 7.405 1.00 85.44 360 PHE A O 1
ATOM 2811 N N . LEU A 1 361 ? -16.897 -0.411 8.457 1.00 83.88 361 LEU A N 1
ATOM 2812 C CA . LEU A 1 361 ? -17.168 -1.548 7.561 1.00 83.88 361 LEU A CA 1
ATOM 2813 C C . LEU A 1 361 ? -18.514 -2.225 7.841 1.00 83.88 361 LEU A C 1
ATOM 2815 O O . LEU A 1 361 ? -18.923 -3.111 7.091 1.00 83.88 361 LEU A O 1
ATOM 2819 N N . SER A 1 362 ? -19.229 -1.819 8.890 1.00 74.69 362 SER A N 1
ATOM 2820 C CA . SER A 1 362 ? -20.581 -2.306 9.127 1.00 74.69 362 SER A CA 1
ATOM 2821 C C . SER A 1 362 ? -21.576 -1.621 8.187 1.00 74.69 362 SER A C 1
ATOM 2823 O O . SER A 1 362 ? -21.528 -0.416 7.943 1.00 74.69 362 SER A O 1
ATOM 2825 N N . SER A 1 363 ? -22.455 -2.413 7.574 1.00 55.28 363 SER A N 1
ATOM 2826 C CA . SER A 1 363 ? -23.570 -1.908 6.757 1.00 55.28 363 SER A CA 1
ATOM 2827 C C . SER A 1 363 ? -24.774 -1.494 7.595 1.00 55.28 363 SER A C 1
ATOM 2829 O O . SER A 1 363 ? -25.614 -0.745 7.112 1.00 55.28 363 SER A O 1
ATOM 2831 N N . VAL A 1 364 ? -24.849 -2.005 8.821 1.00 55.00 364 VAL A N 1
ATOM 2832 C CA . VAL A 1 364 ? -25.911 -1.741 9.781 1.00 55.00 364 VAL A CA 1
ATOM 2833 C C . VAL A 1 364 ? -25.375 -0.682 10.730 1.00 55.00 364 VAL A C 1
ATOM 2835 O O . VAL A 1 364 ? -24.510 -0.971 11.561 1.00 55.00 364 VAL A O 1
ATOM 2838 N N . GLN A 1 365 ? -25.850 0.549 10.559 1.00 56.94 365 GLN A N 1
ATOM 2839 C CA . GLN A 1 365 ? -25.840 1.522 11.646 1.00 56.94 365 GLN A CA 1
ATOM 2840 C C . GLN A 1 365 ? -26.594 0.842 12.787 1.00 56.94 365 GLN A C 1
ATOM 2842 O O . GLN A 1 365 ? -27.696 0.348 12.561 1.00 56.94 365 GLN A O 1
ATOM 2847 N N . GLU A 1 366 ? -25.945 0.659 13.937 1.00 63.53 366 GLU A N 1
ATOM 2848 C CA . GLU A 1 366 ? -26.576 -0.043 15.053 1.00 63.53 366 GLU A CA 1
ATOM 2849 C C . GLU A 1 366 ? -27.832 0.726 15.433 1.00 63.53 366 GLU A C 1
ATOM 2851 O O . GLU A 1 366 ? -27.743 1.842 15.935 1.00 63.53 366 GLU A O 1
ATOM 2856 N N . ASP A 1 367 ? -28.995 0.143 15.158 1.00 73.62 367 ASP A N 1
ATOM 2857 C CA . ASP A 1 367 ? -30.223 0.623 15.759 1.00 73.62 367 ASP A CA 1
ATOM 2858 C C . ASP A 1 367 ? -30.066 0.459 17.279 1.00 73.62 367 ASP A C 1
ATOM 2860 O O . ASP A 1 367 ? -29.570 -0.565 17.772 1.00 73.62 367 ASP A O 1
ATOM 2864 N N . ALA A 1 368 ? -30.472 1.480 18.030 1.00 79.75 368 ALA A N 1
ATOM 2865 C CA . ALA A 1 368 ? -30.523 1.446 19.482 1.00 79.75 368 ALA A CA 1
ATOM 2866 C C . ALA A 1 368 ? -31.249 0.177 19.980 1.00 79.75 368 ALA A C 1
ATOM 2868 O O . ALA A 1 368 ? -30.838 -0.430 20.973 1.00 79.75 368 ALA A O 1
ATOM 2869 N N . SER A 1 369 ? -32.269 -0.291 19.252 1.00 83.19 369 SER A N 1
ATOM 2870 C CA . SER A 1 369 ? -33.004 -1.516 19.587 1.00 83.19 369 SER A CA 1
ATOM 2871 C C . SER A 1 369 ? -32.131 -2.788 19.532 1.00 83.19 369 SER A C 1
ATOM 2873 O O . SER A 1 369 ? -32.150 -3.606 20.462 1.00 83.19 369 SER A O 1
ATOM 2875 N N . ASP A 1 370 ? -31.306 -2.933 18.494 1.00 84.19 370 ASP A N 1
ATOM 2876 C CA . ASP A 1 370 ? -30.383 -4.057 18.324 1.00 84.19 370 ASP A CA 1
ATOM 2877 C C . ASP A 1 370 ? -29.246 -4.004 19.345 1.00 84.19 370 ASP A C 1
ATOM 2879 O O . ASP A 1 370 ? -28.868 -5.034 19.916 1.00 84.19 370 ASP A O 1
ATOM 2883 N N . MET A 1 371 ? -28.740 -2.802 19.639 1.00 88.00 371 MET A N 1
ATOM 2884 C CA . MET A 1 371 ? -27.724 -2.604 20.670 1.00 88.00 371 MET A CA 1
ATOM 2885 C C . MET A 1 371 ? -28.248 -2.987 22.058 1.00 88.00 371 MET A C 1
ATOM 2887 O O . MET A 1 371 ? -27.598 -3.741 22.785 1.00 88.00 371 MET A O 1
ATOM 2891 N N . ALA A 1 372 ? -29.456 -2.539 22.415 1.00 89.12 372 ALA A N 1
ATOM 2892 C CA . ALA A 1 372 ? -30.096 -2.901 23.678 1.00 89.12 372 ALA A CA 1
ATOM 2893 C C . ALA A 1 372 ? -30.240 -4.425 23.818 1.00 89.12 372 ALA A C 1
ATOM 2895 O O . ALA A 1 372 ? -29.912 -4.995 24.865 1.00 89.12 372 ALA A O 1
ATOM 2896 N N . ARG A 1 373 ? -30.664 -5.101 22.741 1.00 90.88 373 ARG A N 1
ATOM 2897 C CA . ARG A 1 373 ? -30.778 -6.564 22.700 1.00 90.88 373 ARG A CA 1
ATOM 2898 C C . ARG A 1 373 ? -29.422 -7.243 22.865 1.00 90.88 373 ARG A C 1
ATOM 2900 O O . ARG A 1 373 ? -29.324 -8.227 23.601 1.00 90.88 373 ARG A O 1
ATOM 2907 N N . LEU A 1 374 ? -28.379 -6.739 22.206 1.00 90.94 374 LEU A N 1
ATOM 2908 C CA . LEU A 1 374 ? -27.022 -7.274 22.306 1.00 90.94 374 LEU A CA 1
ATOM 2909 C C . LEU A 1 374 ? -26.490 -7.185 23.740 1.00 90.94 374 LEU A C 1
ATOM 2911 O O . LEU A 1 374 ? -26.008 -8.187 24.274 1.00 90.94 374 LEU A O 1
ATOM 2915 N N . ILE A 1 375 ? -26.626 -6.010 24.362 1.00 91.88 375 ILE A N 1
ATOM 2916 C CA . ILE A 1 375 ? -26.221 -5.745 25.747 1.00 91.88 375 ILE A CA 1
ATOM 2917 C C . ILE A 1 375 ? -26.886 -6.737 26.696 1.00 91.88 375 ILE A C 1
ATOM 2919 O O . ILE A 1 375 ? -26.199 -7.382 27.488 1.00 91.88 375 ILE A O 1
ATOM 2923 N N . GLN A 1 376 ? -28.203 -6.909 26.570 1.00 92.25 376 GLN A N 1
ATOM 2924 C CA . GLN A 1 376 ? -28.963 -7.822 27.418 1.00 92.25 376 GLN A CA 1
ATOM 2925 C C . GLN A 1 376 ? -28.564 -9.284 27.183 1.00 92.25 376 GLN A C 1
ATOM 2927 O O . GLN A 1 376 ? -28.250 -10.002 28.128 1.00 92.25 376 GLN A O 1
ATOM 2932 N N . THR A 1 377 ? -28.511 -9.722 25.923 1.00 93.31 377 THR A N 1
ATOM 2933 C CA . THR A 1 377 ? -28.240 -11.126 25.559 1.00 93.31 377 THR A CA 1
ATOM 2934 C C . THR A 1 377 ? -26.834 -11.570 25.962 1.00 93.31 377 THR A C 1
ATOM 2936 O O . THR A 1 377 ? -26.611 -12.736 26.285 1.00 93.31 377 THR A O 1
ATOM 2939 N N . LYS A 1 378 ? -25.858 -10.658 25.914 1.00 93.81 378 LYS A N 1
ATOM 2940 C CA . LYS A 1 378 ? -24.459 -10.945 26.261 1.00 93.81 378 LYS A CA 1
ATOM 2941 C C . LYS A 1 378 ? -24.104 -10.571 27.700 1.00 93.81 378 LYS A C 1
ATOM 2943 O O . LYS A 1 378 ? -22.961 -10.790 28.097 1.00 93.81 378 LYS A O 1
ATOM 2948 N N . GLY A 1 379 ? -25.057 -10.040 28.471 1.00 93.06 379 GLY A N 1
ATOM 2949 C CA . GLY A 1 379 ? -24.839 -9.607 29.851 1.00 93.06 379 GLY A CA 1
ATOM 2950 C C . GLY A 1 379 ? -23.738 -8.552 29.958 1.00 93.06 379 GLY A C 1
ATOM 2951 O O . GLY A 1 379 ? -22.855 -8.662 30.808 1.00 93.06 379 GLY A O 1
ATOM 2952 N N . ILE A 1 380 ? -23.706 -7.586 29.040 1.00 94.75 380 ILE A N 1
ATOM 2953 C CA . ILE A 1 380 ? -22.654 -6.565 29.005 1.00 94.75 380 ILE A CA 1
ATOM 2954 C C . ILE A 1 380 ? -22.895 -5.592 30.158 1.00 94.75 380 ILE A C 1
ATOM 2956 O O . ILE A 1 380 ? -23.939 -4.949 30.208 1.00 94.75 380 ILE A O 1
ATOM 2960 N N . ARG A 1 381 ? -21.922 -5.479 31.069 1.00 94.75 381 ARG A N 1
ATOM 2961 C CA . ARG A 1 381 ? -21.967 -4.542 32.209 1.00 94.75 381 ARG A CA 1
ATOM 2962 C C . ARG A 1 381 ? -21.028 -3.347 32.074 1.00 94.75 381 ARG A C 1
ATOM 2964 O O . ARG A 1 381 ? -21.142 -2.397 32.840 1.00 94.75 381 ARG A O 1
ATOM 2971 N N . VAL A 1 382 ? -20.104 -3.410 31.117 1.00 96.75 382 VAL A N 1
ATOM 2972 C CA . VAL A 1 382 ? -19.109 -2.369 30.863 1.00 96.75 382 VAL A CA 1
ATOM 2973 C C . VAL A 1 382 ? -19.047 -2.087 29.375 1.00 96.75 382 VAL A C 1
ATOM 2975 O O . VAL A 1 382 ? -18.933 -3.007 28.557 1.00 96.75 382 VAL A O 1
ATOM 2978 N N . ILE A 1 383 ? -19.076 -0.803 29.049 1.00 96.31 383 ILE A N 1
ATOM 2979 C CA . ILE A 1 383 ? -18.900 -0.292 27.699 1.00 96.31 383 ILE A CA 1
ATOM 2980 C C . ILE A 1 383 ? -17.735 0.693 27.652 1.00 96.31 383 ILE A C 1
ATOM 2982 O O . ILE A 1 383 ? -17.434 1.373 28.632 1.00 96.31 383 ILE A O 1
ATOM 2986 N N . VAL A 1 384 ? -17.081 0.772 26.501 1.00 97.00 384 VAL A N 1
ATOM 2987 C CA . VAL A 1 384 ? -15.966 1.679 26.242 1.00 97.00 384 VAL A CA 1
ATOM 2988 C C . VAL A 1 384 ? -16.270 2.440 24.964 1.00 97.00 384 VAL A C 1
ATOM 2990 O O . VAL A 1 384 ? -16.408 1.846 23.897 1.00 97.00 384 VAL A O 1
ATOM 2993 N N . ILE A 1 385 ? -16.377 3.755 25.084 1.00 96.25 385 ILE A N 1
ATOM 2994 C CA . ILE A 1 385 ? -16.679 4.659 23.983 1.00 96.25 385 ILE A CA 1
ATOM 2995 C C . ILE A 1 385 ? -15.408 5.424 23.633 1.00 96.25 385 ILE A C 1
ATOM 2997 O O . ILE A 1 385 ? -14.899 6.187 24.450 1.00 96.25 385 ILE A O 1
ATOM 3001 N N . ASN A 1 386 ? -14.886 5.244 22.425 1.00 95.38 386 ASN A N 1
ATOM 3002 C CA . ASN A 1 386 ? -13.791 6.069 21.930 1.00 95.38 386 ASN A CA 1
ATOM 3003 C C . ASN A 1 386 ? -14.333 7.378 21.359 1.00 95.38 386 ASN A C 1
ATOM 3005 O O . ASN A 1 386 ? -15.086 7.386 20.387 1.00 95.38 386 ASN A O 1
ATOM 3009 N N . ARG A 1 387 ? -13.917 8.489 21.966 1.00 94.62 387 ARG A N 1
ATOM 3010 C CA . ARG A 1 387 ? -14.323 9.841 21.564 1.00 94.62 387 ARG A CA 1
ATOM 3011 C C . ARG A 1 387 ? -13.588 10.336 20.321 1.00 94.62 387 ARG A C 1
ATOM 3013 O O . ARG A 1 387 ? -14.062 11.251 19.656 1.00 94.62 387 ARG A O 1
ATOM 3020 N N . HIS A 1 388 ? -12.443 9.733 20.008 1.00 92.69 388 HIS A N 1
ATOM 3021 C CA . HIS A 1 388 ? -11.573 10.115 18.898 1.00 92.69 388 HIS A CA 1
ATOM 3022 C C . HIS A 1 388 ? -11.215 8.878 18.051 1.00 92.69 388 HIS A C 1
ATOM 3024 O O . HIS A 1 388 ? -10.071 8.407 18.078 1.00 92.69 388 HIS A O 1
ATOM 3030 N N . PRO A 1 389 ? -12.194 8.283 17.341 1.00 90.25 389 PRO A N 1
ATOM 3031 C CA . PRO A 1 389 ? -11.937 7.181 16.416 1.00 90.25 389 PRO A CA 1
ATOM 3032 C C . PRO A 1 389 ? -11.017 7.614 15.269 1.00 90.25 389 PRO A C 1
ATOM 3034 O O . PRO A 1 389 ? -11.045 8.760 14.826 1.00 90.25 389 PRO A O 1
ATOM 3037 N N . GLY A 1 390 ? -10.165 6.692 14.810 1.00 83.94 390 GLY A N 1
ATOM 3038 C CA . GLY A 1 390 ? -9.155 6.983 13.787 1.00 83.94 390 GLY A CA 1
ATOM 3039 C C . GLY A 1 390 ? -9.686 6.937 12.353 1.00 83.94 390 GLY A C 1
ATOM 3040 O O . GLY A 1 390 ? -9.111 7.576 11.475 1.00 83.94 390 GLY A O 1
ATOM 3041 N N . HIS A 1 391 ? -10.761 6.181 12.110 1.00 86.38 391 HIS A N 1
ATOM 3042 C CA . HIS A 1 391 ? -11.335 5.988 10.775 1.00 86.38 391 HIS A CA 1
ATOM 3043 C C . HIS A 1 391 ? -12.858 6.127 10.772 1.00 86.38 391 HIS A C 1
ATOM 3045 O O . HIS A 1 391 ? -13.434 6.802 9.919 1.00 86.38 391 HIS A O 1
ATOM 3051 N N . SER A 1 392 ? -13.520 5.462 11.713 1.00 89.00 392 SER A N 1
ATOM 3052 C CA . SER A 1 392 ? -14.972 5.452 11.838 1.00 89.00 392 SER A CA 1
ATOM 3053 C C . SER A 1 392 ? -15.505 6.789 12.361 1.00 89.00 392 SER A C 1
ATOM 3055 O O . SER A 1 392 ? -14.802 7.482 13.095 1.00 89.00 392 SER A O 1
ATOM 3057 N N . PRO A 1 393 ? -16.755 7.163 12.033 1.00 87.38 393 PRO A N 1
ATOM 3058 C CA . PRO A 1 393 ? -17.422 8.261 12.722 1.00 87.38 393 PRO A CA 1
ATOM 3059 C C . PRO A 1 393 ? -17.618 7.927 14.207 1.00 87.38 393 PRO A C 1
ATOM 3061 O O . PRO A 1 393 ? -17.570 6.762 14.612 1.00 87.38 393 PRO A O 1
ATOM 3064 N N . THR A 1 394 ? -17.874 8.952 15.019 1.00 89.88 394 THR A N 1
ATOM 3065 C CA . THR A 1 394 ? -18.334 8.771 16.402 1.00 89.88 394 THR A CA 1
ATOM 3066 C C . THR A 1 394 ? -19.663 8.012 16.441 1.00 89.88 394 THR A C 1
ATOM 3068 O O . THR A 1 394 ? -20.375 7.941 15.437 1.00 89.88 394 THR A O 1
ATOM 3071 N N . LEU A 1 395 ? -20.005 7.447 17.605 1.00 87.69 395 LEU A N 1
ATOM 3072 C CA . LEU A 1 395 ? -21.284 6.756 17.784 1.00 87.69 395 LEU A CA 1
ATOM 3073 C C . LEU A 1 395 ? -22.466 7.669 17.437 1.00 87.69 395 LEU A C 1
ATOM 3075 O O . LEU A 1 395 ? -22.434 8.872 17.701 1.00 87.69 395 LEU A O 1
ATOM 3079 N N . ASP A 1 396 ? -23.505 7.061 16.867 1.00 87.50 396 ASP A N 1
ATOM 3080 C CA . ASP A 1 396 ? -24.778 7.729 16.616 1.00 87.50 396 ASP A CA 1
ATOM 3081 C C . ASP A 1 396 ? -25.365 8.272 17.925 1.00 87.50 396 ASP A C 1
ATOM 3083 O O . ASP A 1 396 ? -25.267 7.623 18.971 1.00 87.50 396 ASP A O 1
ATOM 3087 N N . SER A 1 397 ? -25.985 9.453 17.876 1.00 87.44 397 SER A N 1
ATOM 3088 C CA . SER A 1 397 ? -26.521 10.111 19.069 1.00 87.44 397 SER A CA 1
ATOM 3089 C C . SER A 1 397 ? -27.553 9.261 19.808 1.00 87.44 397 SER A C 1
ATOM 3091 O O . SER A 1 397 ? -27.549 9.253 21.034 1.00 87.44 397 SER A O 1
ATOM 3093 N N . GLN A 1 398 ? -28.401 8.507 19.100 1.00 88.75 398 GLN A N 1
ATOM 3094 C CA . GLN A 1 398 ? -29.420 7.667 19.735 1.00 88.75 398 GLN A CA 1
ATOM 3095 C C . GLN A 1 398 ? -28.784 6.482 20.465 1.00 88.75 398 GLN A C 1
ATOM 3097 O O . GLN A 1 398 ? -29.164 6.166 21.593 1.00 88.75 398 GLN A O 1
ATOM 3102 N N . VAL A 1 399 ? -27.768 5.862 19.856 1.00 88.88 399 VAL A N 1
ATOM 3103 C CA . VAL A 1 399 ? -26.990 4.792 20.495 1.00 88.88 399 VAL A CA 1
ATOM 3104 C C . VAL A 1 399 ? -26.234 5.342 21.699 1.00 88.88 399 VAL A C 1
ATOM 3106 O O . VAL A 1 399 ? -26.282 4.747 22.771 1.00 88.88 399 VAL A O 1
ATOM 3109 N N . ALA A 1 400 ? -25.581 6.497 21.563 1.00 90.38 400 ALA A N 1
ATOM 3110 C CA . ALA A 1 400 ? -24.872 7.139 22.662 1.00 90.38 400 ALA A CA 1
ATOM 3111 C C . ALA A 1 400 ? -25.810 7.455 23.839 1.00 90.38 400 ALA A C 1
ATOM 3113 O O . ALA A 1 400 ? -25.460 7.145 24.976 1.00 90.38 400 ALA A O 1
ATOM 3114 N N . SER A 1 401 ? -27.012 7.983 23.582 1.00 91.50 401 SER A N 1
ATOM 3115 C CA . SER A 1 401 ? -28.023 8.250 24.615 1.00 91.50 401 SER A CA 1
ATOM 3116 C C . SER A 1 401 ? -28.546 6.976 25.281 1.00 91.50 401 SER A C 1
ATOM 3118 O O . SER A 1 401 ? -28.620 6.927 26.506 1.00 91.50 401 SER A O 1
ATOM 3120 N N . LEU A 1 402 ? -28.833 5.917 24.516 1.00 92.88 402 LEU A N 1
ATOM 3121 C CA . LEU A 1 402 ? -29.221 4.614 25.072 1.00 92.88 402 LEU A CA 1
ATOM 3122 C C . LEU A 1 402 ? -28.137 4.059 26.002 1.00 92.88 402 LEU A C 1
ATOM 3124 O O . LEU A 1 402 ? -28.418 3.569 27.098 1.00 92.88 402 LEU A O 1
ATOM 3128 N N . LEU A 1 403 ? -26.887 4.097 25.539 1.00 93.06 403 LEU A N 1
ATOM 3129 C CA . LEU A 1 403 ? -25.745 3.685 26.338 1.00 93.06 403 LEU A CA 1
ATOM 3130 C C . LEU A 1 403 ? -25.646 4.569 27.585 1.00 93.06 403 LEU A C 1
ATOM 3132 O O . LEU A 1 403 ? -25.412 4.029 28.667 1.00 93.06 403 LEU A O 1
ATOM 3136 N N . GLN A 1 404 ? -25.893 5.881 27.446 1.00 94.25 404 GLN A N 1
ATOM 3137 C CA . GLN A 1 404 ? -25.911 6.852 28.538 1.00 94.25 404 GLN A CA 1
ATOM 3138 C C . GLN A 1 404 ? -26.852 6.425 29.667 1.00 94.25 404 GLN A C 1
ATOM 3140 O O . GLN A 1 404 ? -26.426 6.272 30.814 1.00 94.25 404 GLN A O 1
ATOM 3145 N N . GLU A 1 405 ? -28.100 6.169 29.297 1.00 94.06 405 GLU A N 1
ATOM 3146 C CA . GLU A 1 405 ? -29.188 5.770 30.183 1.00 94.06 405 GLU A CA 1
ATOM 3147 C C . GLU A 1 405 ? -28.925 4.421 30.865 1.00 94.06 405 GLU A C 1
ATOM 3149 O O . GLU A 1 405 ? -29.102 4.287 32.074 1.00 94.06 405 GLU A O 1
ATOM 3154 N N . ARG A 1 406 ? -28.452 3.416 30.115 1.00 93.44 406 ARG A N 1
ATOM 3155 C CA . ARG A 1 406 ? -28.273 2.054 30.651 1.00 93.44 406 ARG A CA 1
ATOM 3156 C C . ARG A 1 406 ? -27.055 1.872 31.550 1.00 93.44 406 ARG A C 1
ATOM 3158 O O . ARG A 1 406 ? -27.049 0.947 32.356 1.00 93.44 406 ARG A O 1
ATOM 3165 N N . PHE A 1 407 ? -26.028 2.703 31.402 1.00 96.38 407 PHE A N 1
ATOM 3166 C CA . PHE A 1 407 ? -24.767 2.583 32.143 1.00 96.38 407 PHE A CA 1
ATOM 3167 C C . PHE A 1 407 ? -24.442 3.883 32.889 1.00 96.38 407 PHE A C 1
ATOM 3169 O O . PHE A 1 407 ? -23.480 4.541 32.526 1.00 96.38 407 PHE A O 1
ATOM 3176 N N . PRO A 1 408 ? -25.245 4.323 33.870 1.00 95.38 408 PRO A N 1
ATOM 3177 C CA . PRO A 1 408 ? -25.210 5.696 34.389 1.00 95.38 408 PRO A CA 1
ATOM 3178 C C . PRO A 1 408 ? -23.821 6.151 34.860 1.00 95.38 408 PRO A C 1
ATOM 3180 O O . PRO A 1 408 ? -23.443 7.298 34.613 1.00 95.38 408 PRO A O 1
ATOM 3183 N N . GLU A 1 409 ? -23.043 5.244 35.452 1.00 97.69 409 GLU A N 1
ATOM 3184 C CA . GLU A 1 409 ? -21.693 5.521 35.934 1.00 97.69 409 GLU A CA 1
ATOM 3185 C C . GLU A 1 409 ? -20.692 5.633 34.786 1.00 97.69 409 GLU A C 1
ATOM 3187 O O . GLU A 1 409 ? -20.722 4.846 33.836 1.00 97.69 409 GLU A O 1
ATOM 3192 N N . SER A 1 410 ? -19.763 6.585 34.884 1.00 97.25 410 SER A N 1
ATOM 3193 C CA . SER A 1 410 ? -18.746 6.780 33.854 1.00 97.25 410 SER A CA 1
ATOM 3194 C C . SER A 1 410 ? -17.439 7.358 34.372 1.00 97.25 410 SER A C 1
ATOM 3196 O O . SER A 1 410 ? -17.423 8.102 35.349 1.00 97.25 410 SER A O 1
ATOM 3198 N N . ALA A 1 411 ? -16.355 7.074 33.657 1.00 97.75 411 ALA A N 1
ATOM 3199 C CA . ALA A 1 411 ? -15.062 7.709 33.848 1.00 97.75 411 ALA A CA 1
ATOM 3200 C C . ALA A 1 411 ? -14.356 7.907 32.506 1.00 97.75 411 ALA A C 1
ATOM 3202 O O . ALA A 1 411 ? -14.420 7.051 31.618 1.00 97.75 411 ALA A O 1
ATOM 3203 N N . ASP A 1 412 ? -13.635 9.017 32.387 1.00 97.75 412 ASP A N 1
ATOM 3204 C CA . ASP A 1 412 ? -12.844 9.334 31.207 1.00 97.75 412 ASP A CA 1
ATOM 3205 C C . ASP A 1 412 ? -11.376 8.962 31.418 1.00 97.75 412 ASP A C 1
ATOM 3207 O O . ASP A 1 412 ? -10.751 9.347 32.404 1.00 97.75 412 ASP A O 1
ATOM 3211 N N . ILE A 1 413 ? -10.818 8.205 30.472 1.00 97.00 413 ILE A N 1
ATOM 3212 C CA . ILE A 1 413 ? -9.431 7.736 30.489 1.00 97.00 413 ILE A CA 1
ATOM 3213 C C . ILE A 1 413 ? -8.829 7.962 29.100 1.00 97.00 413 ILE A C 1
ATOM 3215 O O . ILE A 1 413 ? -9.155 7.258 28.140 1.00 97.00 413 ILE A O 1
ATOM 3219 N N . GLY A 1 414 ? -7.951 8.959 28.974 1.00 94.56 414 GLY A N 1
ATOM 3220 C CA . GLY A 1 414 ? -7.338 9.331 27.696 1.00 94.56 414 GLY A CA 1
ATOM 3221 C C . GLY A 1 414 ? -8.390 9.718 26.652 1.00 94.56 414 GLY A C 1
ATOM 3222 O O . GLY A 1 414 ? -9.140 10.671 26.846 1.00 94.56 414 GLY A O 1
ATOM 3223 N N . LYS A 1 415 ? -8.478 8.960 25.552 1.00 94.81 415 LYS A N 1
ATOM 3224 C CA . LYS A 1 415 ? -9.495 9.143 24.494 1.00 94.81 415 LYS A CA 1
ATOM 3225 C C . LYS A 1 415 ? -10.816 8.391 24.739 1.00 94.81 415 LYS A C 1
ATOM 3227 O O . LYS A 1 415 ? -11.728 8.491 23.919 1.00 94.81 415 LYS A O 1
ATOM 3232 N N . PHE A 1 416 ? -10.926 7.628 25.828 1.00 97.44 416 PHE A N 1
ATOM 3233 C CA . PHE A 1 416 ? -12.051 6.726 26.083 1.00 97.44 416 PHE A CA 1
ATOM 3234 C C . PHE A 1 416 ? -12.972 7.231 27.199 1.00 97.44 416 PHE A C 1
ATOM 3236 O O . PHE A 1 416 ? -12.488 7.685 28.237 1.00 97.44 416 PHE A O 1
ATOM 3243 N N . THR A 1 417 ? -14.287 7.093 27.018 1.00 97.69 417 THR A N 1
ATOM 3244 C CA . THR A 1 417 ? -15.287 7.128 28.097 1.00 97.69 417 THR A CA 1
ATOM 3245 C C . THR A 1 417 ? -15.651 5.686 28.424 1.00 97.69 417 THR A C 1
ATOM 3247 O O . THR A 1 417 ? -16.202 4.976 27.584 1.00 97.69 417 THR A O 1
ATOM 3250 N N . VAL A 1 418 ? -15.359 5.237 29.638 1.00 97.81 418 VAL A N 1
ATOM 3251 C CA . VAL A 1 418 ? -15.792 3.928 30.143 1.00 97.81 418 VAL A CA 1
ATOM 3252 C C . VAL A 1 418 ? -17.079 4.131 30.920 1.00 97.81 418 VAL A C 1
ATOM 3254 O O . VAL A 1 418 ? -17.130 5.031 31.753 1.00 97.81 418 VAL A O 1
ATOM 3257 N N . ARG A 1 419 ? -18.108 3.317 30.668 1.00 97.38 419 ARG A N 1
ATOM 3258 C CA . ARG A 1 419 ? -19.380 3.385 31.403 1.00 97.38 419 ARG A CA 1
ATOM 3259 C C . ARG A 1 419 ? -19.795 2.014 31.911 1.00 97.38 419 ARG A C 1
ATOM 3261 O O . ARG A 1 419 ? -19.520 1.011 31.248 1.00 97.38 419 ARG A O 1
ATOM 3268 N N . TRP A 1 420 ? -20.421 1.957 33.082 1.00 96.81 420 TRP A N 1
ATOM 3269 C CA . TRP A 1 420 ? -20.815 0.694 33.709 1.00 96.81 420 TRP A CA 1
ATOM 3270 C C . TRP A 1 420 ? -22.102 0.803 34.533 1.00 96.81 420 TRP A C 1
ATOM 3272 O O . TRP A 1 420 ? -22.618 1.882 34.812 1.00 96.81 420 TRP A O 1
ATOM 3282 N N . THR A 1 421 ? -22.634 -0.356 34.911 1.00 92.75 421 THR A N 1
ATOM 3283 C CA . THR A 1 421 ? -23.717 -0.496 35.895 1.00 92.75 421 THR A CA 1
ATOM 3284 C C . THR A 1 421 ? -23.124 -0.893 37.244 1.00 92.75 421 THR A C 1
ATOM 3286 O O . THR A 1 421 ? -22.266 -1.781 37.288 1.00 92.75 421 THR A O 1
ATOM 3289 N N . VAL A 1 422 ? -23.580 -0.282 38.340 1.00 82.44 422 VAL A N 1
ATOM 3290 C CA . VAL A 1 422 ? -23.221 -0.721 39.701 1.00 82.44 422 VAL A CA 1
ATOM 3291 C C . VAL A 1 422 ? -23.750 -2.144 39.933 1.00 82.44 422 VAL A C 1
ATOM 3293 O O . VAL A 1 422 ? -24.760 -2.533 39.342 1.00 82.44 422 VAL A O 1
ATOM 3296 N N . LYS A 1 423 ? -23.004 -2.945 40.703 1.00 61.72 423 LYS A N 1
ATOM 3297 C CA . LYS A 1 423 ? -23.371 -4.331 41.019 1.00 61.72 423 LYS A CA 1
ATOM 3298 C C . LYS A 1 423 ? -24.604 -4.423 41.898 1.00 61.72 423 LYS A C 1
ATOM 3300 O O . LYS A 1 423 ? -24.716 -3.587 42.820 1.00 61.72 423 LYS A O 1
#